Protein 7QSG (pdb70)

Secondary structure (DSSP, 8-state):
----EEEEEES---TT-IIIIIHHHHHHHHHHHHT-EEEEEE-SSPP-S--TTEEEEE-----TT-SS--------TT--------HHHHHHHHHHHHHHTTTTS-SEEEEES---HHHHHHHHTT--EEEEESS-TT--GGG---GGGHHHHHHHHTT-SEEEES-HHHHHHHHHHT---STTEEE----B-TTTSS--S---TTEEEEE---THHHHHHHHHHHTTTS--EEEEE-----S-THHHHTTTTTTEEEE-S--HHHHHHHHHHSSEEEESS--SSS-HHHHHHHHTT--EEEES-TTHHHHS-SBTTTEEEE-SS-HHHHHHHHHHHHT-HHHHHHHHHHHHHHHHHH-BHHHHHHHHHHHHHHHHHT-/-EE-----SS--SS----HHHHHHHHHHHHSSEE------------HHHHHHHH-------------BSS-S-------SSSS-EEESSHHHHHHHHHHH---STTEEE----B-TTTS---S---TTEEEE-S----STHHHHHHHHHHHHTTS--EEEEE--PPTTSTTTHHHHHHT-TTTEEEE-S--HHHHHHHHHH-SEEEE--S--S--HHHHHHHHHT--EEEBSSTTHHHHS-STTSSB--B-TT-HHHHHHHHHHHHH-HHHHHHHHTTTHHHHHHTSBHHHHHHHHHHHHHHT-

Foldseek 3Di:
DAAAFEEEEAAEADAPDPFRNVCVQLLQVLSVVVPHQYEYEYEPVDHDDHDPSYHYDYQYADPCVDPVHVDPPDPDPLHPPDPVPCSLQSSLQSVLVVCLVCLPPHAAYEYRQSQYPSQVVSVVSVHLYEYEHAAQPVPVVVVCVDPPCSVSNLVRLQPRQAYEYAFVLRVVVCCVPSVHDNNSYDHFHAFDALVLQEADPAADAQEEEEEDVQLVVLVLVLQLVCVVPDVHAYEYEDDCVHPPCVCVVSVVVPRYHYHYPDDSNRVSVVLNHHLEYEAQLRCPSHDPVLLSNLSNLHAYEYEPHGCPCVLQDHAQQQYHYDHRVDSVRSNVRSVVCSVDPVSSNRNSVSSNVCSVVRRHSSVSSVVVVVSSVVSSVVD/DEEEEQEELAADPVDPLVVCVALLVPLLVVPPYHYHYDHDDHDCVVSVVVSVVPDDDAYSCVALYEENAAPPDDDPCDCLVPQAYEYAFPLRVVRCCVPVVHDPVRYHHFHAFDALVLQAADDAADAQEEEEQDADVLFVVLLVLVLVLVVVVPDVHAYEYAYDDDPPDPPVVSCVVSVCPVRYHYHYPDDSSRVSVVLNRGLAYEGLGNEDSHDPSLLSNLSNLHAYEYEPYYCVCVLDDDAQQQYHYDHHPPSVRSNVVSVVPSVDSVSSNRSSPSSNVSNVPRRHSNVSSVSVVVSVVVSD

B-factor: mean 102.6, std 27.68, range [43.23, 225.13]

InterPro domains:
  IPR001296 Glycosyl transferase, family 1 [PF00534] (226-383)
  IPR028098 Glycosyltransferase subfamily 4-like, N-terminal domain [PF13439] (15-216)

Radius of gyration: 28.57 Å; Cα contacts (8 Å, |Δi|>4): 1419; chains: 2; bounding box: 67×77×70 Å

Structure (mmCIF, N/CA/C/O backbone):
data_7QSG
#
_entry.id   7QSG
#
_cell.length_a   136.261
_cell.length_b   77.400
_cell.length_c   101.210
_cell.angle_alpha   90.000
_cell.angle_beta   106.490
_cell.angle_gamma   90.000
#
_symmetry.space_group_name_H-M   'C 1 2 1'
#
loop_
_atom_site.group_PDB
_atom_site.id
_atom_site.type_symbol
_atom_site.label_atom_id
_atom_site.label_alt_id
_atom_site.label_comp_id
_atom_site.label_asym_id
_atom_site.label_entity_id
_atom_site.label_seq_id
_atom_site.pdbx_PDB_ins_code
_atom_site.Cartn_x
_atom_site.Cartn_y
_atom_site.Cartn_z
_atom_site.occupancy
_atom_site.B_iso_or_equiv
_atom_site.auth_seq_id
_atom_site.auth_comp_id
_atom_site.auth_asym_id
_atom_site.auth_atom_id
_atom_site.pdbx_PDB_model_num
ATOM 1 N N . GLN A 1 24 ? -27.93369 4.00261 60.11262 1.000 86.60256 -2 GLN A N 1
ATOM 2 C CA . GLN A 1 24 ? -27.03323 3.06645 60.77819 1.000 89.42290 -2 GLN A CA 1
ATOM 3 C C . GLN A 1 24 ? -27.69174 1.69673 60.93666 1.000 91.22484 -2 GLN A C 1
ATOM 4 O O . GLN A 1 24 ? -28.91244 1.59767 61.06742 1.000 99.78486 -2 GLN A O 1
ATOM 10 N N . GLY A 1 25 ? -26.88125 0.64414 60.91740 1.000 86.77410 -1 GLY A N 1
ATOM 11 C CA . GLY A 1 25 ? -27.38678 -0.69997 61.10819 1.000 89.71283 -1 GLY A CA 1
ATOM 12 C C . GLY A 1 25 ? -27.77308 -1.38233 59.81225 1.000 87.15117 -1 GLY A C 1
ATOM 13 O O . GLY A 1 25 ? -27.46776 -0.93332 58.70332 1.000 76.71888 -1 GLY A O 1
ATOM 14 N N . ALA A 1 26 ? -28.47004 -2.50553 59.96970 1.000 92.52888 0 ALA A N 1
ATOM 15 C CA . ALA A 1 26 ? -28.92321 -3.30133 58.83285 1.000 83.81030 0 ALA A CA 1
ATOM 16 C C . ALA A 1 26 ? -30.14008 -2.63375 58.20398 1.000 75.22138 0 ALA A C 1
ATOM 17 O O . ALA A 1 26 ? -31.21149 -2.57422 58.81583 1.000 92.30378 0 ALA A O 1
ATOM 19 N N . MET A 1 27 ? -29.97939 -2.13474 56.98258 1.000 84.16642 1 MET A N 1
ATOM 20 C CA . MET A 1 27 ? -31.09262 -1.52504 56.27057 1.000 83.73432 1 MET A CA 1
ATOM 21 C C . MET A 1 27 ? -32.02899 -2.60524 55.73975 1.000 81.60079 1 MET A C 1
ATOM 22 O O . MET A 1 27 ? -31.58436 -3.65515 55.26805 1.000 74.94461 1 MET A O 1
ATOM 27 N N . ARG A 1 28 ? -33.33394 -2.35492 55.83729 1.000 83.50978 2 ARG A N 1
ATOM 28 C CA . ARG A 1 28 ? -34.33959 -3.26100 55.29162 1.000 90.88464 2 ARG A CA 1
ATOM 29 C C . ARG A 1 28 ? -34.71065 -2.80149 53.88699 1.000 85.68174 2 ARG A C 1
ATOM 30 O O . ARG A 1 28 ? -35.24879 -1.70283 53.70959 1.000 82.19565 2 ARG A O 1
ATOM 38 N N . ILE A 1 29 ? -34.43074 -3.64407 52.89543 1.000 88.62687 3 ILE A N 1
ATOM 39 C CA . ILE A 1 29 ? -34.58058 -3.29627 51.48765 1.000 79.79772 3 ILE A CA 1
ATOM 40 C C . ILE A 1 29 ? -35.53211 -4.28812 50.83474 1.000 69.98900 3 ILE A C 1
ATOM 41 O O . ILE A 1 29 ? -35.39307 -5.50323 51.01727 1.000 70.24907 3 ILE A O 1
ATOM 46 N N . ALA A 1 30 ? -36.49011 -3.77000 50.07111 1.000 81.23854 4 ALA A N 1
ATOM 47 C CA . ALA A 1 30 ? -37.41502 -4.58351 49.28922 1.000 80.90308 4 ALA A CA 1
ATOM 48 C C . ALA A 1 30 ? -36.99998 -4.49062 47.82645 1.000 75.72309 4 ALA A C 1
ATOM 49 O O . ALA A 1 30 ? -37.15334 -3.43750 47.19772 1.000 73.12962 4 ALA A O 1
ATOM 51 N N . LEU A 1 31 ? -36.46821 -5.58551 47.29110 1.000 67.62186 5 LEU A N 1
ATOM 52 C CA . LEU A 1 31 ? -36.00757 -5.64100 45.90985 1.000 85.49000 5 LEU A CA 1
ATOM 53 C C . LEU A 1 31 ? -37.10943 -6.24515 45.04684 1.000 89.27058 5 LEU A C 1
ATOM 54 O O . LEU A 1 31 ? -37.46991 -7.41435 45.21998 1.000 82.33736 5 LEU A O 1
ATOM 59 N N . LEU A 1 32 ? -37.64019 -5.44926 44.12392 1.000 88.85452 6 LEU A N 1
ATOM 60 C CA . LEU A 1 32 ? -38.77546 -5.83871 43.29822 1.000 91.93607 6 LEU A CA 1
ATOM 61 C C . LEU A 1 32 ? -38.30570 -6.12968 41.87988 1.000 95.73469 6 LEU A C 1
ATOM 62 O O . LEU A 1 32 ? -37.58105 -5.32546 41.28461 1.000 100.57793 6 LEU A O 1
ATOM 67 N N . SER A 1 33 ? -38.72604 -7.27344 41.34175 1.000 81.06022 7 SER A N 1
ATOM 68 C CA . SER A 1 33 ? -38.35311 -7.67066 39.98571 1.000 93.35185 7 SER A CA 1
ATOM 69 C C . SER A 1 33 ? -39.50544 -8.47030 39.39373 1.000 94.45455 7 SER A C 1
ATOM 70 O O . SER A 1 33 ? -39.75898 -9.59865 39.82509 1.000 97.81314 7 SER A O 1
ATOM 73 N N . TYR A 1 34 ? -40.19676 -7.89044 38.40661 1.000 88.72072 8 TYR A N 1
ATOM 74 C CA . TYR A 1 34 ? -41.34692 -8.56794 37.81349 1.000 90.06020 8 TYR A CA 1
ATOM 75 C C . TYR A 1 34 ? -40.93724 -9.85002 37.10043 1.000 94.79790 8 TYR A C 1
ATOM 76 O O . TYR A 1 34 ? -41.71832 -10.80703 37.04603 1.000 105.96422 8 TYR A O 1
ATOM 85 N N . ARG A 1 35 ? -39.72692 -9.88872 36.54847 1.000 84.22756 9 ARG A N 1
ATOM 86 C CA . ARG A 1 35 ? -39.16790 -11.10130 35.97102 1.000 94.23246 9 ARG A CA 1
ATOM 87 C C . ARG A 1 35 ? -37.73077 -11.23958 36.44414 1.000 85.16034 9 ARG A C 1
ATOM 88 O O . ARG A 1 35 ? -37.03229 -10.23850 36.62300 1.000 82.35696 9 ARG A O 1
ATOM 96 N N . SER A 1 36 ? -37.29910 -12.47748 36.65999 1.000 86.18675 10 SER A N 1
ATOM 97 C CA . SER A 1 36 ? -35.96957 -12.74332 37.19483 1.000 92.72986 10 SER A CA 1
ATOM 98 C C . SER A 1 36 ? -35.42078 -14.03920 36.59957 1.000 93.13085 10 SER A C 1
ATOM 99 O O . SER A 1 36 ? -35.18330 -15.02691 37.29123 1.000 107.10460 10 SER A O 1
ATOM 102 N N . LYS A 1 37 ? -35.20959 -14.04773 35.28589 1.000 96.97172 11 LYS A N 1
ATOM 103 C CA . LYS A 1 37 ? -34.58707 -15.19591 34.64251 1.000 102.99281 11 LYS A CA 1
ATOM 104 C C . LYS A 1 37 ? -33.15524 -15.35720 35.13731 1.000 105.15425 11 LYS A C 1
ATOM 105 O O . LYS A 1 37 ? -32.41996 -14.37835 35.28876 1.000 104.16640 11 LYS A O 1
ATOM 107 N N . THR A 1 38 ? -32.76159 -16.60892 35.38421 1.000 121.04701 12 THR A N 1
ATOM 108 C CA . THR A 1 38 ? -31.48055 -16.87851 36.03102 1.000 125.80463 12 THR A CA 1
ATOM 109 C C . THR A 1 38 ? -30.30136 -16.35502 35.21731 1.000 137.33745 12 THR A C 1
ATOM 110 O O . THR A 1 38 ? -29.27994 -15.96061 35.79231 1.000 135.51544 12 THR A O 1
ATOM 114 N N . HIS A 1 39 ? -30.42303 -16.32055 33.88931 1.000 122.20887 13 HIS A N 1
ATOM 115 C CA . HIS A 1 39 ? -29.28783 -16.02177 33.02820 1.000 110.98025 13 HIS A CA 1
ATOM 116 C C . HIS A 1 39 ? -29.36258 -14.66517 32.33759 1.000 104.19396 13 HIS A C 1
ATOM 117 O O . HIS A 1 39 ? -28.39232 -14.27651 31.67884 1.000 87.23775 13 HIS A O 1
ATOM 124 N N . CYS A 1 40 ? -30.46631 -13.93430 32.46810 1.000 100.85323 14 CYS A N 1
ATOM 125 C CA . CYS A 1 40 ? -30.54894 -12.60672 31.87460 1.000 100.19442 14 CYS A CA 1
ATOM 126 C C . CYS A 1 40 ? -29.67492 -11.63077 32.65603 1.000 96.48311 14 CYS A C 1
ATOM 127 O O . CYS A 1 40 ? -29.56208 -11.72318 33.88004 1.000 103.85903 14 CYS A O 1
ATOM 130 N N . GLY A 1 41 ? -29.04075 -10.70138 31.93813 1.000 100.98523 15 GLY A N 1
ATOM 131 C CA . GLY A 1 41 ? -28.10909 -9.76407 32.54322 1.000 78.41536 15 GLY A CA 1
ATOM 132 C C . GLY A 1 41 ? -28.79207 -8.91770 33.58851 1.000 69.15955 15 GLY A C 1
ATOM 133 O O . GLY A 1 41 ? -28.42073 -8.94490 34.76425 1.000 88.12346 15 GLY A O 1
ATOM 134 N N . GLY A 1 42 ? -29.79483 -8.15849 33.16241 1.000 83.22895 16 GLY A N 1
ATOM 135 C CA . GLY A 1 42 ? -30.76912 -7.61276 34.07501 1.000 58.00610 16 GLY A CA 1
ATOM 136 C C . GLY A 1 42 ? -31.64073 -8.73434 34.60523 1.000 85.77537 16 GLY A C 1
ATOM 137 O O . GLY A 1 42 ? -31.42157 -9.91642 34.33561 1.000 87.41798 16 GLY A O 1
ATOM 138 N N . GLN A 1 43 ? -32.66496 -8.34338 35.36404 1.000 74.98924 17 GLN A N 1
ATOM 139 C CA . GLN A 1 43 ? -33.59209 -9.27577 36.01886 1.000 87.30089 17 GLN A CA 1
ATOM 140 C C . GLN A 1 43 ? -32.78579 -10.17198 36.95459 1.000 76.89097 17 GLN A C 1
ATOM 141 O O . GLN A 1 43 ? -32.31036 -9.67691 37.98996 1.000 74.23133 17 GLN A O 1
ATOM 147 N N . GLY A 1 44 ? -32.58451 -11.45493 36.63715 1.000 77.94589 18 GLY A N 1
ATOM 148 C CA . GLY A 1 44 ? -32.10355 -12.40892 37.63252 1.000 77.18374 18 GLY A CA 1
ATOM 149 C C . GLY A 1 44 ? -30.67329 -12.16596 38.07414 1.000 85.85689 18 GLY A C 1
ATOM 150 O O . GLY A 1 44 ? -30.38526 -12.09838 39.27166 1.000 94.18785 18 GLY A O 1
ATOM 151 N N . VAL A 1 45 ? -29.75501 -12.04250 37.11421 1.000 77.02384 19 VAL A N 1
ATOM 152 C CA . VAL A 1 45 ? -28.34804 -11.84359 37.45666 1.000 81.20375 19 VAL A CA 1
ATOM 153 C C . VAL A 1 45 ? -28.17465 -10.58457 38.29747 1.000 88.06597 19 VAL A C 1
ATOM 154 O O . VAL A 1 45 ? -27.44308 -10.57874 39.29678 1.000 81.19716 19 VAL A O 1
ATOM 158 N N . TYR A 1 46 ? -28.86337 -9.50604 37.92238 1.000 83.18683 20 TYR A N 1
ATOM 159 C CA . TYR A 1 46 ? -28.83157 -8.29484 38.73422 1.000 71.78887 20 TYR A CA 1
ATOM 160 C C . TYR A 1 46 ? -29.38541 -8.55633 40.12981 1.000 73.44446 20 TYR A C 1
ATOM 161 O O . TYR A 1 46 ? -28.83002 -8.07835 41.12468 1.000 76.20250 20 TYR A O 1
ATOM 170 N N . VAL A 1 47 ? -30.46778 -9.33222 40.22492 1.000 67.37247 21 VAL A N 1
ATOM 171 C CA . VAL A 1 47 ? -31.08181 -9.59574 41.52319 1.000 78.31355 21 VAL A CA 1
ATOM 172 C C . VAL A 1 47 ? -30.19671 -10.51199 42.36146 1.000 79.97395 21 VAL A C 1
ATOM 173 O O . VAL A 1 47 ? -30.03505 -10.30500 43.57005 1.000 75.56508 21 VAL A O 1
ATOM 177 N N . ARG A 1 48 ? -29.59851 -11.52734 41.73508 1.000 80.99016 22 ARG A N 1
ATOM 178 C CA . ARG A 1 48 ? -28.78325 -12.48614 42.47646 1.000 82.08319 22 ARG A CA 1
ATOM 179 C C . ARG A 1 48 ? -27.53311 -11.82971 43.05237 1.000 83.47474 22 ARG A C 1
ATOM 180 O O . ARG A 1 48 ? -27.20933 -12.01697 44.23093 1.000 96.07707 22 ARG A O 1
ATOM 188 N N . HIS A 1 49 ? -26.82064 -11.04927 42.23852 1.000 74.28920 23 HIS A N 1
ATOM 189 C CA . HIS A 1 49 ? -25.55038 -10.48451 42.67960 1.000 71.43882 23 HIS A CA 1
ATOM 190 C C . HIS A 1 49 ? -25.74489 -9.29459 43.61282 1.000 72.67744 23 HIS A C 1
ATOM 191 O O . HIS A 1 49 ? -24.97183 -9.11687 44.56005 1.000 77.33880 23 HIS A O 1
ATOM 198 N N . LEU A 1 50 ? -26.76060 -8.46604 43.36374 1.000 77.65710 24 LEU A N 1
ATOM 199 C CA . LEU A 1 50 ? -26.99060 -7.31681 44.23311 1.000 70.11445 24 LEU A CA 1
ATOM 200 C C . LEU A 1 50 ? -27.46150 -7.75629 45.61252 1.000 69.57757 24 LEU A C 1
ATOM 201 O O . LEU A 1 50 ? -27.04555 -7.18429 46.62602 1.000 77.03209 24 LEU A O 1
ATOM 206 N N . SER A 1 51 ? -28.32379 -8.77432 45.67203 1.000 71.88911 25 SER A N 1
ATOM 207 C CA . SER A 1 51 ? -28.82527 -9.24305 46.95995 1.000 69.45109 25 SER A CA 1
ATOM 208 C C . SER A 1 51 ? -27.70781 -9.83648 47.80653 1.000 59.02000 25 SER A C 1
ATOM 209 O O . SER A 1 51 ? -27.62932 -9.57648 49.01285 1.000 71.01976 25 SER A O 1
ATOM 212 N N . ARG A 1 52 ? -26.83471 -10.63878 47.19221 1.000 64.49760 26 ARG A N 1
ATOM 213 C CA . ARG A 1 52 ? -25.73260 -11.23974 47.93652 1.000 69.20323 26 ARG A CA 1
ATOM 214 C C . ARG A 1 52 ? -24.80459 -10.17498 48.50528 1.000 67.17610 26 ARG A C 1
ATOM 215 O O . ARG A 1 52 ? -24.38304 -10.26293 49.66425 1.000 75.75028 26 ARG A O 1
ATOM 223 N N . GLU A 1 53 ? -24.47924 -9.15673 47.70623 1.000 63.82433 27 GLU A N 1
ATOM 224 C CA . GLU A 1 53 ? -23.53246 -8.14468 48.15745 1.000 66.17587 27 GLU A CA 1
ATOM 225 C C . GLU A 1 53 ? -24.15745 -7.19988 49.17440 1.000 70.35478 27 GLU A C 1
ATOM 226 O O . GLU A 1 53 ? -23.45978 -6.71366 50.07127 1.000 67.86395 27 GLU A O 1
ATOM 232 N N . LEU A 1 54 ? -25.45769 -6.92039 49.05232 1.000 67.71272 28 LEU A N 1
ATOM 233 C CA . LEU A 1 54 ? -26.13026 -6.12404 50.07359 1.000 59.42455 28 LEU A CA 1
ATOM 234 C C . LEU A 1 54 ? -26.16531 -6.86454 51.40509 1.000 77.82367 28 LEU A C 1
ATOM 235 O O . LEU A 1 54 ? -25.92186 -6.26921 52.46135 1.000 77.64817 28 LEU A O 1
ATOM 240 N N . ALA A 1 55 ? -26.46292 -8.16591 51.37374 1.000 73.27316 29 ALA A N 1
ATOM 241 C CA . ALA A 1 55 ? -26.43483 -8.95991 52.59611 1.000 66.07927 29 ALA A CA 1
ATOM 242 C C . ALA A 1 55 ? -25.02134 -9.08810 53.14623 1.000 72.13262 29 ALA A C 1
ATOM 243 O O . ALA A 1 55 ? -24.83517 -9.13426 54.36786 1.000 89.26003 29 ALA A O 1
ATOM 245 N N . GLU A 1 56 ? -24.01756 -9.14838 52.26650 1.000 70.78122 30 GLU A N 1
ATOM 246 C CA . GLU A 1 56 ? -22.63482 -9.20200 52.72710 1.000 72.30086 30 GLU A CA 1
ATOM 247 C C . GLU A 1 56 ? -22.21773 -7.89004 53.37891 1.000 66.11321 30 GLU A C 1
ATOM 248 O O . GLU A 1 56 ? -21.36110 -7.88646 54.26926 1.000 76.46217 30 GLU A O 1
ATOM 254 N N . LEU A 1 57 ? -22.80854 -6.77124 52.95245 1.000 65.89203 31 LEU A N 1
ATOM 255 C CA . LEU A 1 57 ? -22.59079 -5.50535 53.64091 1.000 65.04335 31 LEU A CA 1
ATOM 256 C C . LEU A 1 57 ? -23.26086 -5.47663 55.00766 1.000 69.57914 31 LEU A C 1
ATOM 257 O O . LEU A 1 57 ? -22.92122 -4.62174 55.83321 1.000 75.64544 31 LEU A O 1
ATOM 262 N N . GLY A 1 58 ? -24.20390 -6.38290 55.26068 1.000 65.95481 32 GLY A N 1
ATOM 263 C CA . GLY A 1 58 ? -24.88967 -6.47269 56.53380 1.000 61.45731 32 GLY A CA 1
ATOM 264 C C . GLY A 1 58 ? -26.36514 -6.14383 56.48500 1.000 65.43967 32 GLY A C 1
ATOM 265 O O . GLY A 1 58 ? -27.05942 -6.35051 57.48791 1.000 77.99293 32 GLY A O 1
ATOM 266 N N . HIS A 1 59 ? -26.87083 -5.64712 55.36093 1.000 82.33639 33 HIS A N 1
ATOM 267 C CA . HIS A 1 59 ? -28.27021 -5.26580 55.27145 1.000 81.37160 33 HIS A CA 1
ATOM 268 C C . HIS A 1 59 ? -29.14969 -6.48998 55.02596 1.000 77.44172 33 HIS A C 1
ATOM 269 O O . HIS A 1 59 ? -28.70481 -7.51579 54.50432 1.000 72.65005 33 HIS A O 1
ATOM 276 N N . ASP A 1 60 ? -30.41531 -6.37164 55.42133 1.000 71.08126 34 ASP A N 1
ATOM 277 C CA . ASP A 1 60 ? -31.39877 -7.43386 55.24900 1.000 87.69916 34 ASP A CA 1
ATOM 278 C C . ASP A 1 60 ? -32.22055 -7.15143 53.99674 1.000 87.64879 34 ASP A C 1
ATOM 279 O O . ASP A 1 60 ? -32.91063 -6.12897 53.92031 1.000 88.94619 34 ASP A O 1
ATOM 284 N N . VAL A 1 61 ? -32.15067 -8.05746 53.02408 1.000 78.89913 35 VAL A N 1
ATOM 285 C CA . VAL A 1 61 ? -32.79302 -7.88321 51.72553 1.000 84.71168 35 VAL A CA 1
ATOM 286 C C . VAL A 1 61 ? -33.90784 -8.90965 51.58651 1.000 85.05843 35 VAL A C 1
ATOM 287 O O . VAL A 1 61 ? -33.69887 -10.10203 51.84197 1.000 94.10182 35 VAL A O 1
ATOM 291 N N . GLU A 1 62 ? -35.08712 -8.44816 51.17641 1.000 73.26218 36 GLU A N 1
ATOM 292 C CA . GLU A 1 62 ? -36.22027 -9.31611 50.87780 1.000 90.78259 36 GLU A CA 1
ATOM 293 C C . GLU A 1 62 ? -36.66704 -9.04096 49.44889 1.000 86.35430 36 GLU A C 1
ATOM 294 O O . GLU A 1 62 ? -37.09743 -7.92619 49.13363 1.000 80.05760 36 GLU A O 1
ATOM 300 N N . VAL A 1 63 ? -36.55855 -10.05028 48.58798 1.000 84.50369 37 VAL A N 1
ATOM 301 C CA . VAL A 1 63 ? -36.83321 -9.90513 47.16222 1.000 89.12196 37 VAL A CA 1
ATOM 302 C C . VAL A 1 63 ? -38.26618 -10.33466 46.88265 1.000 83.75841 37 VAL A C 1
ATOM 303 O O . VAL A 1 63 ? -38.70929 -11.39452 47.34286 1.000 89.40362 37 VAL A O 1
ATOM 307 N N . PHE A 1 64 ? -38.99000 -9.50867 46.13181 1.000 79.76935 38 PHE A N 1
ATOM 308 C CA . PHE A 1 64 ? -40.34130 -9.80949 45.67194 1.000 86.50403 38 PHE A CA 1
ATOM 309 C C . PHE A 1 64 ? -40.27522 -10.00283 44.16162 1.000 87.67945 38 PHE A C 1
ATOM 310 O O . PHE A 1 64 ? -39.98794 -9.05460 43.42401 1.000 94.27270 38 PHE A O 1
ATOM 318 N N . SER A 1 65 ? -40.53214 -11.22567 43.70214 1.000 90.72504 39 SER A N 1
ATOM 319 C CA . SER A 1 65 ? -40.33760 -11.57671 42.30373 1.000 88.63421 39 SER A CA 1
ATOM 320 C C . SER A 1 65 ? -41.53440 -12.35132 41.76888 1.000 98.72090 39 SER A C 1
ATOM 321 O O . SER A 1 65 ? -42.29547 -12.96582 42.52095 1.000 101.17205 39 SER A O 1
ATOM 324 N N . GLY A 1 66 ? -41.68672 -12.30933 40.44575 1.000 96.83898 40 GLY A N 1
ATOM 325 C CA . GLY A 1 66 ? -42.67224 -13.11223 39.75175 1.000 100.02036 40 GLY A CA 1
ATOM 326 C C . GLY A 1 66 ? -42.02055 -14.09476 38.80173 1.000 101.51687 40 GLY A C 1
ATOM 327 O O . GLY A 1 66 ? -40.79372 -14.22999 38.78647 1.000 102.34754 40 GLY A O 1
ATOM 328 N N . GLN A 1 67 ? -42.82989 -14.78952 38.00779 1.000 104.95362 41 GLN A N 1
ATOM 329 C CA . GLN A 1 67 ? -42.28865 -15.74932 37.05664 1.000 103.53519 41 GLN A CA 1
ATOM 330 C C . GLN A 1 67 ? -41.57852 -15.01200 35.92286 1.000 109.16342 41 GLN A C 1
ATOM 331 O O . GLN A 1 67 ? -42.11482 -14.03640 35.38733 1.000 103.99824 41 GLN A O 1
ATOM 337 N N . PRO A 1 68 ? -40.37012 -15.45244 35.52776 1.000 103.70996 42 PRO A N 1
ATOM 338 C CA . PRO A 1 68 ? -39.61517 -16.58139 36.08305 1.000 105.13759 42 PRO A CA 1
ATOM 339 C C . PRO A 1 68 ? -38.97987 -16.25506 37.43168 1.000 108.64090 42 PRO A C 1
ATOM 340 O O . PRO A 1 68 ? -38.38538 -15.18863 37.59125 1.000 98.75452 42 PRO A O 1
ATOM 344 N N . TYR A 1 69 ? -39.10828 -17.16976 38.38662 1.000 114.23839 43 TYR A N 1
ATOM 345 C CA . TYR A 1 69 ? -38.58714 -16.95906 39.72605 1.000 106.34709 43 TYR A CA 1
ATOM 346 C C . TYR A 1 69 ? -37.06553 -17.10272 39.74941 1.000 114.17492 43 TYR A C 1
ATOM 347 O O . TYR A 1 69 ? -36.49407 -17.86853 38.96781 1.000 122.57706 43 TYR A O 1
ATOM 356 N N . PRO A 1 70 ? -36.38988 -16.36859 40.63456 1.000 110.46442 44 PRO A N 1
ATOM 357 C CA . PRO A 1 70 ? -34.92504 -16.44834 40.70833 1.000 105.03093 44 PRO A CA 1
ATOM 358 C C . PRO A 1 70 ? -34.46077 -17.83472 41.12851 1.000 109.10296 44 PRO A C 1
ATOM 359 O O . PRO A 1 70 ? -35.23975 -18.68937 41.55594 1.000 127.47967 44 PRO A O 1
ATOM 363 N N . GLU A 1 71 ? -33.15183 -18.05172 41.00781 1.000 101.42175 45 GLU A N 1
ATOM 364 C CA . GLU A 1 71 ? -32.57866 -19.35620 41.31418 1.000 122.76035 45 GLU A CA 1
ATOM 365 C C . GLU A 1 71 ? -31.61458 -19.28625 42.49273 1.000 126.21360 45 GLU A C 1
ATOM 366 O O . GLU A 1 71 ? -31.98663 -19.60844 43.62606 1.000 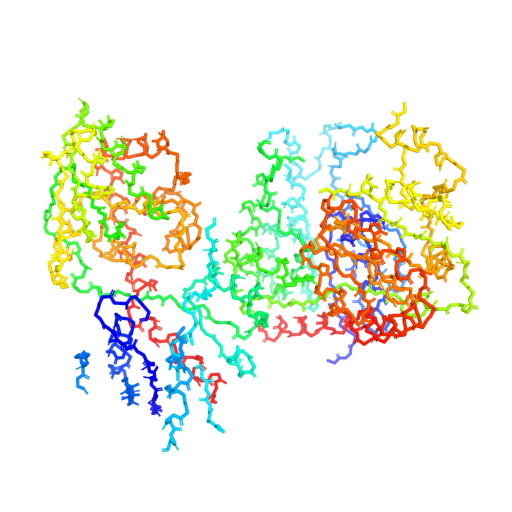130.49594 45 GLU A O 1
ATOM 368 N N . GLY A 1 72 ? -30.37775 -18.86648 42.23799 1.000 98.78496 46 GLY A N 1
ATOM 369 C CA . GLY A 1 72 ? -29.34581 -18.90816 43.25549 1.000 107.32454 46 GLY A CA 1
ATOM 370 C C . GLY A 1 72 ? -29.26828 -17.68357 44.14386 1.000 113.22342 46 GLY A C 1
ATOM 371 O O . GLY A 1 72 ? -28.26937 -16.95812 44.12097 1.000 122.83569 46 GLY A O 1
ATOM 372 N N . LEU A 1 73 ? -30.30846 -17.44200 44.93564 1.000 90.68958 47 LEU A N 1
ATOM 373 C CA . LEU A 1 73 ? -30.27631 -16.34796 45.89286 1.000 97.92763 47 LEU A CA 1
ATOM 374 C C . LEU A 1 73 ? -29.56429 -16.77921 47.16973 1.000 111.24100 47 LEU A C 1
ATOM 375 O O . LEU A 1 73 ? -29.62906 -17.94096 47.58340 1.000 113.99768 47 LEU A O 1
ATOM 380 N N . ASP A 1 74 ? -28.87561 -15.82629 47.78799 1.000 100.09211 48 ASP A N 1
ATOM 381 C CA . ASP A 1 74 ? -28.13968 -16.11109 49.00972 1.000 107.56294 48 ASP A CA 1
ATOM 382 C C . ASP A 1 74 ? -29.10998 -16.51653 50.11790 1.000 102.50326 48 ASP A C 1
ATOM 383 O O . ASP A 1 74 ? -30.17103 -15.89819 50.26746 1.000 102.68687 48 ASP A O 1
ATOM 388 N N . PRO A 1 75 ? -28.80229 -17.57019 50.88147 1.000 87.88339 49 PRO A N 1
ATOM 389 C CA . PRO A 1 75 ? -29.63175 -17.90540 52.05214 1.000 98.56601 49 PRO A CA 1
ATOM 390 C C . PRO A 1 75 ? -29.94853 -16.72066 52.95007 1.000 100.35583 49 PRO A C 1
ATOM 391 O O . PRO A 1 75 ? -31.00831 -16.70407 53.58941 1.000 102.97349 49 PRO A O 1
ATOM 395 N N . ARG A 1 76 ? -29.06413 -15.72785 53.01845 1.000 98.58521 50 ARG A N 1
ATOM 396 C CA . ARG A 1 76 ? -29.29935 -14.51636 53.79245 1.000 89.61893 50 ARG A CA 1
ATOM 397 C C . ARG A 1 76 ? -30.27340 -13.55870 53.11363 1.000 89.89719 50 ARG A C 1
ATOM 398 O O . ARG A 1 76 ? -30.46666 -12.44218 53.60668 1.000 97.65570 50 ARG A O 1
ATOM 406 N N . VAL A 1 77 ? -30.88338 -13.96579 52.00336 1.000 89.61443 51 VAL A N 1
ATOM 407 C CA . VAL A 1 77 ? -31.82298 -13.13984 51.25347 1.000 92.20236 51 VAL A CA 1
ATOM 408 C C . VAL A 1 77 ? -33.13611 -13.90279 51.14933 1.000 97.03642 51 VAL A C 1
ATOM 409 O O . VAL A 1 77 ? -33.16309 -15.03675 50.65408 1.000 94.79229 51 VAL A O 1
ATOM 413 N N . ARG A 1 78 ? -34.21972 -13.28454 51.61209 1.000 98.35511 52 ARG A N 1
ATOM 414 C CA . ARG A 1 78 ? -35.53571 -13.90725 51.58434 1.000 98.28558 52 ARG A CA 1
ATOM 415 C C . ARG A 1 78 ? -36.26188 -13.55637 50.29240 1.000 105.15003 52 ARG A C 1
ATOM 416 O O . ARG A 1 78 ? -36.16380 -12.43131 49.79388 1.000 111.61177 52 ARG A O 1
ATOM 418 N N . LEU A 1 79 ? -36.99426 -14.52891 49.75602 1.000 109.65759 53 LEU A N 1
ATOM 419 C CA . LEU A 1 79 ? -37.73200 -14.37312 48.51000 1.000 96.08344 53 LEU A CA 1
ATOM 420 C C . LEU A 1 79 ? -39.22114 -14.50202 48.79622 1.000 94.88609 53 LEU A C 1
ATOM 421 O O . LEU A 1 79 ? -39.64802 -15.44134 49.47629 1.000 84.61874 53 LEU A O 1
ATOM 426 N N . THR A 1 80 ? -40.00543 -13.55818 48.28013 1.000 88.93419 54 THR A N 1
ATOM 427 C CA . THR A 1 80 ? -41.45946 -13.57329 48.40915 1.000 96.41604 54 THR A CA 1
ATOM 428 C C . THR A 1 80 ? -42.05010 -13.61380 47.00568 1.000 107.27709 54 THR A C 1
ATOM 429 O O . THR A 1 80 ? -41.88458 -12.66600 46.22991 1.000 98.13809 54 THR A O 1
ATOM 433 N N . LYS A 1 81 ? -42.73161 -14.70909 46.67959 1.000 108.59591 55 LYS A N 1
ATOM 434 C CA . LYS A 1 81 ? -43.26030 -14.90942 45.33608 1.000 105.21041 55 LYS A CA 1
ATOM 435 C C . LYS A 1 81 ? -44.53205 -14.09149 45.14562 1.000 104.30091 55 LYS A C 1
ATOM 436 O O . LYS A 1 81 ? -45.48115 -14.21379 45.92773 1.000 102.26843 55 LYS A O 1
ATOM 442 N N . VAL A 1 82 ? -44.54595 -13.25730 44.11068 1.000 106.48388 56 VAL A N 1
ATOM 443 C CA . VAL A 1 82 ? -45.74365 -12.52636 43.70544 1.000 122.18667 56 VAL A CA 1
ATOM 444 C C . VAL A 1 82 ? -46.33813 -13.24900 42.50249 1.000 121.26335 56 VAL A C 1
ATOM 445 O O . VAL A 1 82 ? -45.93611 -12.98288 41.35998 1.000 107.75335 56 VAL A O 1
ATOM 447 N N . PRO A 1 83 ? -47.28629 -14.16308 42.70660 1.000 130.73837 57 PRO A N 1
ATOM 448 C CA . PRO A 1 83 ? -47.74538 -15.00737 41.59764 1.000 122.33735 57 PRO A CA 1
ATOM 449 C C . PRO A 1 83 ? -48.49531 -14.20792 40.54429 1.000 128.69410 57 PRO A C 1
ATOM 450 O O . PRO A 1 83 ? -49.24657 -13.27976 40.85297 1.000 129.90872 57 PRO A O 1
ATOM 454 N N . SER A 1 84 ? -48.27821 -14.58400 39.28710 1.000 132.61999 58 SER A N 1
ATOM 455 C CA . SER A 1 84 ? -48.98606 -13.99502 38.16270 1.000 129.60943 58 SER A CA 1
ATOM 456 C C . SER A 1 84 ? -49.18948 -15.06920 37.10602 1.000 133.73405 58 SER A C 1
ATOM 457 O O . SER A 1 84 ? -48.40263 -16.01437 37.00262 1.000 139.20460 58 SER A O 1
ATOM 459 N N . LEU A 1 85 ? -50.25934 -14.92306 36.33101 1.000 126.59544 59 LEU A N 1
ATOM 460 C CA . LEU A 1 85 ? -50.54444 -15.85133 35.24012 1.000 134.19910 59 LEU A CA 1
ATOM 461 C C . LEU A 1 85 ? -49.46916 -15.68827 34.17471 1.000 136.34377 59 LEU A C 1
ATOM 462 O O . LEU A 1 85 ? -49.49424 -14.74006 33.38731 1.000 144.08632 59 LEU A O 1
ATOM 464 N N . ASP A 1 86 ? -48.50711 -16.61205 34.15134 1.000 124.51943 60 ASP A N 1
ATOM 465 C CA . ASP A 1 86 ? -47.41026 -16.56036 33.18510 1.000 130.51493 60 ASP A CA 1
ATOM 466 C C . ASP A 1 86 ? -47.89253 -17.13899 31.85427 1.000 132.28396 60 ASP A C 1
ATOM 467 O O . ASP A 1 86 ? -47.50411 -18.22637 31.42189 1.000 133.44716 60 ASP A O 1
ATOM 472 N N . LEU A 1 87 ? -48.76785 -16.37308 31.19834 1.000 143.78007 61 LEU A N 1
ATOM 473 C CA . LEU A 1 87 ? -49.31307 -16.77568 29.90797 1.000 144.37287 61 LEU A CA 1
ATOM 474 C C . LEU A 1 87 ? -48.25032 -16.85641 28.82208 1.000 145.89890 61 LEU A C 1
ATOM 475 O O . LEU A 1 87 ? -48.51208 -17.44032 27.76552 1.000 155.89477 61 LEU A O 1
ATOM 477 N N . TYR A 1 88 ? -47.06656 -16.28807 29.05117 1.000 146.52815 62 TYR A N 1
ATOM 478 C CA . TYR A 1 88 ? -45.96322 -16.34693 28.10192 1.000 147.30980 62 TYR A CA 1
ATOM 479 C C . TYR A 1 88 ? -44.96096 -17.43944 28.45661 1.000 149.26285 62 TYR A C 1
ATOM 480 O O . TYR A 1 88 ? -43.77012 -17.31572 28.15028 1.000 154.27077 62 TYR A O 1
ATOM 489 N N . ARG A 1 89 ? -45.42407 -18.50741 29.10061 1.000 153.69463 63 ARG A N 1
ATOM 490 C CA . ARG A 1 89 ? -44.54022 -19.59235 29.49691 1.000 161.20506 63 ARG A CA 1
ATOM 491 C C . ARG A 1 89 ? -43.99027 -20.31609 28.27311 1.000 174.31654 63 ARG A C 1
ATOM 492 O O . ARG A 1 89 ? -44.62262 -20.36827 27.21483 1.000 182.58831 63 ARG A O 1
ATOM 494 N N . GLU A 1 90 ? -42.79187 -20.87551 28.43075 1.000 173.20788 64 GLU A N 1
ATOM 495 C CA . GLU A 1 90 ? -42.16246 -21.59732 27.32860 1.000 162.65261 64 GLU A CA 1
ATOM 496 C C . GLU A 1 90 ? -42.94976 -22.82253 26.87142 1.000 161.03502 64 GLU A C 1
ATOM 497 O O . GLU A 1 90 ? -43.08820 -23.00427 25.64879 1.000 164.77845 64 GLU A O 1
ATOM 499 N N . PRO A 1 91 ? -43.47464 -23.68821 27.74987 1.000 154.34259 65 PRO A N 1
ATOM 500 C CA . PRO A 1 91 ? -44.21450 -24.85246 27.23127 1.000 143.02374 65 PRO A CA 1
ATOM 501 C C . PRO A 1 91 ? -45.54648 -24.49305 26.59613 1.000 133.01945 65 PRO A C 1
ATOM 502 O O . PRO A 1 91 ? -45.91933 -25.09536 25.58203 1.000 145.09635 65 PRO A O 1
ATOM 506 N N . ASP A 1 92 ? -46.27726 -23.52653 27.15482 1.000 142.63402 66 ASP A N 1
ATOM 507 C CA . ASP A 1 92 ? -47.61732 -23.20572 26.68157 1.000 139.59006 66 ASP A CA 1
ATOM 508 C C . ASP A 1 92 ? -47.83166 -21.70113 26.58526 1.000 148.95851 66 ASP A C 1
ATOM 509 O O . ASP A 1 92 ? -47.42081 -20.95528 27.48687 1.000 153.04094 66 ASP A O 1
ATOM 514 N N . PRO A 1 93 ? -48.47739 -21.22578 25.50824 1.000 153.83757 67 PRO A N 1
ATOM 515 C CA . PRO A 1 93 ? -48.86848 -19.81937 25.36914 1.000 143.58046 67 PRO A CA 1
ATOM 516 C C . PRO A 1 93 ? -50.05922 -19.46459 26.25581 1.000 150.46730 67 PRO A C 1
ATOM 517 O O . PRO A 1 93 ? -51.13815 -19.18002 25.73522 1.000 161.44197 67 PRO A O 1
ATOM 521 N N . LYS A 1 103 ? -58.61887 -22.44173 33.33820 1.000 151.10017 77 LYS A N 1
ATOM 522 C CA . LYS A 1 103 ? -58.13795 -21.06565 33.37522 1.000 152.87086 77 LYS A CA 1
ATOM 523 C C . LYS A 1 103 ? -59.22067 -20.12310 33.88914 1.000 153.79718 77 LYS A C 1
ATOM 524 O O . LYS A 1 103 ? -58.99640 -18.92041 34.02689 1.000 162.86040 77 LYS A O 1
ATOM 526 N N . THR A 1 104 ? -60.39826 -20.68179 34.17747 1.000 150.50306 78 THR A N 1
ATOM 527 C CA . THR A 1 104 ? -61.51839 -19.86891 34.63553 1.000 152.34747 78 THR A CA 1
ATOM 528 C C . THR A 1 104 ? -61.33383 -19.36804 36.06185 1.000 161.32647 78 THR A C 1
ATOM 529 O O . THR A 1 104 ? -62.02404 -18.42649 36.46685 1.000 160.78371 78 THR A O 1
ATOM 531 N N . SER A 1 105 ? -60.42227 -19.96458 36.82680 1.000 164.44080 79 SER A N 1
ATOM 532 C CA . SER A 1 105 ? -60.24274 -19.60895 38.23311 1.000 146.99531 79 SER A CA 1
ATOM 533 C C . SER A 1 105 ? -59.03544 -18.68532 38.39294 1.000 152.86353 79 SER A C 1
ATOM 534 O O . SER A 1 105 ? -58.01512 -19.02892 38.99157 1.000 160.19125 79 SER A O 1
ATOM 537 N N . ILE A 1 106 ? -59.17293 -17.48671 37.83507 1.000 151.45530 80 ILE A N 1
ATOM 538 C CA . ILE A 1 106 ? -58.22818 -16.40388 38.08214 1.000 137.73671 80 ILE A CA 1
ATOM 539 C C . ILE A 1 106 ? -58.73364 -15.60248 39.27476 1.000 141.57860 80 ILE A C 1
ATOM 540 O O . ILE A 1 106 ? -59.90260 -15.19970 39.31620 1.000 149.16106 80 ILE A O 1
ATOM 545 N N . ASP A 1 107 ? -57.85748 -15.38062 40.25477 1.000 142.24578 81 ASP A N 1
ATOM 546 C CA . ASP A 1 107 ? -58.28933 -14.93536 41.57328 1.000 141.40338 81 ASP A CA 1
ATOM 547 C C . ASP A 1 107 ? -58.24645 -13.42623 41.77376 1.000 139.10554 81 ASP A C 1
ATOM 548 O O . ASP A 1 107 ? -58.95986 -12.91945 42.64630 1.000 145.53929 81 ASP A O 1
ATOM 550 N N . LEU A 1 108 ? -57.44118 -12.69695 41.00763 1.000 152.93887 82 LEU A N 1
ATOM 551 C CA . LEU A 1 108 ? -57.24798 -11.27274 41.23373 1.000 149.94079 82 LEU A CA 1
ATOM 552 C C . LEU A 1 108 ? -57.72497 -10.46577 40.03419 1.000 158.70256 82 LEU A C 1
ATOM 553 O O . LEU A 1 108 ? -57.65783 -10.92229 38.88881 1.000 163.95911 82 LEU A O 1
ATOM 555 N N . GLU A 1 109 ? -58.21097 -9.25239 40.31270 1.000 147.83809 83 GLU A N 1
ATOM 556 C CA . GLU A 1 109 ? -58.57097 -8.33205 39.24124 1.000 128.85695 83 GLU A CA 1
ATOM 557 C C . GLU A 1 109 ? -57.35073 -7.85681 38.46616 1.000 126.91733 83 GLU A C 1
ATOM 558 O O . GLU A 1 109 ? -57.49515 -7.39458 37.32938 1.000 131.47025 83 GLU A O 1
ATOM 564 N N . GLU A 1 110 ? -56.15618 -7.95847 39.05582 1.000 104.62367 84 GLU A N 1
ATOM 565 C CA . GLU A 1 110 ? -54.93963 -7.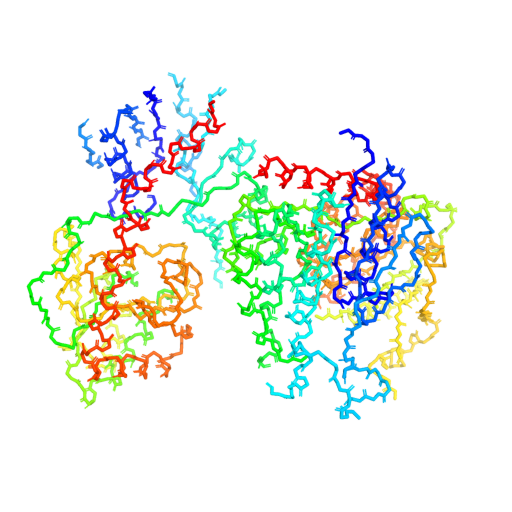64287 38.31783 1.000 109.61445 84 GLU A CA 1
ATOM 566 C C . GLU A 1 110 ? -54.74772 -8.58640 37.13870 1.000 106.08821 84 GLU A C 1
ATOM 567 O O . GLU A 1 110 ? -54.15467 -8.20034 36.12542 1.000 112.86963 84 GLU A O 1
ATOM 569 N N . LEU A 1 111 ? -55.24076 -9.82000 37.24746 1.000 97.92240 85 LEU A N 1
ATOM 570 C CA . LEU A 1 111 ? -55.18784 -10.75900 36.13382 1.000 117.69440 85 LEU A CA 1
ATOM 571 C C . LEU A 1 111 ? -55.99600 -10.22777 34.95629 1.000 122.36725 85 LEU A C 1
ATOM 572 O O . LEU A 1 111 ? -57.22904 -10.30325 34.95830 1.000 105.59112 85 LEU A O 1
ATOM 574 N N . LEU A 1 112 ? -55.30977 -9.68596 33.94840 1.000 114.94796 86 LEU A N 1
ATOM 575 C CA . LEU A 1 112 ? -55.98088 -9.09035 32.79930 1.000 125.80198 86 LEU A CA 1
ATOM 576 C C . LEU A 1 112 ? -56.20912 -10.07327 31.66117 1.000 138.04981 86 LEU A C 1
ATOM 577 O O . LEU A 1 112 ? -57.19152 -9.92356 30.92341 1.000 119.85311 86 LEU A O 1
ATOM 582 N N . THR A 1 113 ? -55.33283 -11.07087 31.51683 1.000 148.53623 87 THR A N 1
ATOM 583 C CA . THR A 1 113 ? -55.33720 -12.03635 30.40633 1.000 155.08043 87 THR A CA 1
ATOM 584 C C . THR A 1 113 ? -55.78369 -11.39374 29.09202 1.000 155.12846 87 THR A C 1
ATOM 585 O O . THR A 1 113 ? -56.58842 -11.93953 28.33568 1.000 150.37986 87 THR A O 1
ATOM 589 N N . THR A 1 114 ? -55.22880 -10.21613 28.81595 1.000 148.48174 88 THR A N 1
ATOM 590 C CA . THR A 1 114 ? -55.58644 -9.43947 27.63407 1.000 135.43739 88 THR A CA 1
ATOM 591 C C . THR A 1 114 ? -54.62049 -9.77397 26.50418 1.000 140.28264 88 THR A C 1
ATOM 592 O O . THR A 1 114 ? -53.44583 -9.39459 26.54885 1.000 124.91717 88 THR A O 1
ATOM 596 N N . TRP A 1 115 ? -55.11879 -10.47747 25.48804 1.000 142.99159 89 TRP A N 1
ATOM 597 C CA . TRP A 1 115 ? -54.35755 -10.72778 24.27068 1.000 144.80401 89 TRP A CA 1
ATOM 598 C C . TRP A 1 115 ? -54.28488 -9.50625 23.36324 1.000 143.88956 89 TRP A C 1
ATOM 599 O O . TRP A 1 115 ? -53.67723 -9.58603 22.28964 1.000 134.76998 89 TRP A O 1
ATOM 610 N N . THR A 1 116 ? -54.88801 -8.39161 23.76626 1.000 145.83369 90 THR A N 1
ATOM 611 C CA . THR A 1 116 ? -54.90792 -7.17000 22.97057 1.000 135.43667 90 THR A CA 1
ATOM 612 C C . THR A 1 116 ? -53.50045 -6.63993 22.71592 1.000 153.24206 90 THR A C 1
ATOM 613 O O . THR A 1 116 ? -53.26625 -5.43147 22.75157 1.000 165.81306 90 THR A O 1
ATOM 617 N N . PHE A 1 119 ? -48.69246 -6.47989 26.69697 1.000 115.79364 93 PHE A N 1
ATOM 618 C CA . PHE A 1 119 ? -47.81501 -6.92786 27.77295 1.000 113.06886 93 PHE A CA 1
ATOM 619 C C . PHE A 1 119 ? -48.13239 -6.18597 29.06808 1.000 98.42536 93 PHE A C 1
ATOM 620 O O . PHE A 1 119 ? -47.57712 -5.11908 29.32917 1.000 109.77340 93 PHE A O 1
ATOM 628 N N . PRO A 1 120 ? -49.03434 -6.74627 29.87360 1.000 106.56174 94 PRO A N 1
ATOM 629 C CA . PRO A 1 120 ? -49.43820 -6.09854 31.12758 1.000 111.36472 94 PRO A CA 1
ATOM 630 C C . PRO A 1 120 ? -48.65574 -6.52544 32.36050 1.000 114.79552 94 PRO A C 1
ATOM 631 O O . PRO A 1 120 ? -48.90325 -5.97130 33.43760 1.000 113.92823 94 PRO A O 1
ATOM 635 N N . GLU A 1 121 ? -47.73214 -7.48117 32.23649 1.000 106.61118 95 GLU A N 1
ATOM 636 C CA . GLU A 1 121 ? -47.05128 -8.01609 33.41558 1.000 114.11125 95 GLU A CA 1
ATOM 637 C C . GLU A 1 121 ? -46.33936 -6.94976 34.24066 1.000 108.12834 95 GLU A C 1
ATOM 638 O O . GLU A 1 121 ? -46.47167 -6.97502 35.47670 1.000 106.99283 95 GLU A O 1
ATOM 644 N N . PRO A 1 122 ? -45.58430 -6.00556 33.66184 1.000 107.91085 96 PRO A N 1
ATOM 645 C CA . PRO A 1 122 ? -45.00502 -4.94977 34.51060 1.000 98.19093 96 PRO A CA 1
ATOM 646 C C . PRO A 1 122 ? -46.05557 -4.07476 35.17039 1.000 101.14257 96 PRO A C 1
ATOM 647 O O . PRO A 1 122 ? -45.87451 -3.65514 36.31973 1.000 106.22331 96 PRO A O 1
ATOM 651 N N . LYS A 1 123 ? -47.15828 -3.78818 34.47601 1.000 101.09818 97 LYS A N 1
ATOM 652 C CA . LYS A 1 123 ? -48.22778 -3.01429 35.09622 1.000 103.90955 97 LYS A CA 1
ATOM 653 C C . LYS A 1 123 ? -48.89177 -3.80091 36.21885 1.000 104.20323 97 LYS A C 1
ATOM 654 O O . LYS A 1 123 ? -49.15525 -3.25430 37.29562 1.000 100.73596 97 LYS A O 1
ATOM 660 N N . THR A 1 124 ? -49.15237 -5.09075 35.99285 1.000 105.27710 98 THR A N 1
ATOM 661 C CA . THR A 1 124 ? -49.83733 -5.89379 36.99995 1.000 111.13318 98 THR A CA 1
ATOM 662 C C . THR A 1 124 ? -48.92632 -6.23567 38.17233 1.000 101.73430 98 THR A C 1
ATOM 663 O O . THR A 1 124 ? -49.40151 -6.34785 39.30843 1.000 105.05457 98 THR A O 1
ATOM 667 N N . PHE A 1 125 ? 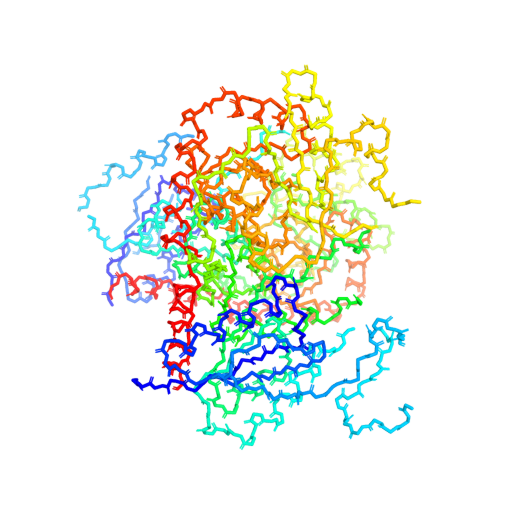-47.62567 -6.41029 37.92345 1.000 100.51072 99 PHE A N 1
ATOM 668 C CA . PHE A 1 125 ? -46.70452 -6.70846 39.01609 1.000 107.05378 99 PHE A CA 1
ATOM 669 C C . PHE A 1 125 ? -46.62893 -5.55098 40.00277 1.000 103.17044 99 PHE A C 1
ATOM 670 O O . PHE A 1 125 ? -46.63242 -5.76311 41.22103 1.000 103.47563 99 PHE A O 1
ATOM 678 N N . SER A 1 126 ? -46.55805 -4.31765 39.49512 1.000 97.55300 100 SER A N 1
ATOM 679 C CA . SER A 1 126 ? -46.52166 -3.15785 40.37892 1.000 100.50574 100 SER A CA 1
ATOM 680 C C . SER A 1 126 ? -47.80914 -3.02556 41.18063 1.000 109.71664 100 SER A C 1
ATOM 681 O O . SER A 1 126 ? -47.78854 -2.51965 42.30855 1.000 120.09775 100 SER A O 1
ATOM 684 N N . LEU A 1 127 ? -48.93455 -3.47409 40.62130 1.000 116.17468 101 LEU A N 1
ATOM 685 C CA . LEU A 1 127 ? -50.19316 -3.43471 41.35807 1.000 119.89405 101 LEU A CA 1
ATOM 686 C C . LEU A 1 127 ? -50.20482 -4.47015 42.47540 1.000 115.98891 101 LEU A C 1
ATOM 687 O O . LEU A 1 127 ? -50.53730 -4.15504 43.62406 1.000 124.52678 101 LEU A O 1
ATOM 692 N N . ARG A 1 128 ? -49.84326 -5.71608 42.15616 1.000 109.95794 102 ARG A N 1
ATOM 693 C CA . ARG A 1 128 ? -49.81357 -6.75855 43.17637 1.000 116.07827 102 ARG A CA 1
ATOM 694 C C . ARG A 1 128 ? -48.75725 -6.47598 44.23533 1.000 103.13464 102 ARG A C 1
ATOM 695 O O . ARG A 1 128 ? -48.93832 -6.84345 45.40184 1.000 122.90531 102 ARG A O 1
ATOM 703 N N . ALA A 1 129 ? -47.65521 -5.82589 43.85340 1.000 102.86276 103 ALA A N 1
ATOM 704 C CA . ALA A 1 129 ? -46.64147 -5.45519 44.83429 1.000 106.35352 103 ALA A CA 1
ATOM 705 C C . ALA A 1 129 ? -47.14854 -4.37728 45.78244 1.000 114.63128 103 ALA A C 1
ATOM 706 O O . ALA A 1 129 ? -46.73000 -4.32977 46.94453 1.000 116.09753 103 ALA A O 1
ATOM 708 N N . ALA A 1 130 ? -48.04367 -3.50640 45.30929 1.000 118.21945 104 ALA A N 1
ATOM 709 C CA . ALA A 1 130 ? -48.62711 -2.49906 46.18761 1.000 120.03395 104 ALA A CA 1
ATOM 710 C C . ALA A 1 130 ? -49.52826 -3.12987 47.24051 1.000 125.96321 104 ALA A C 1
ATOM 711 O O . ALA A 1 130 ? -49.66474 -2.58741 48.34298 1.000 124.74446 104 ALA A O 1
ATOM 713 N N . ARG A 1 131 ? -50.14803 -4.26922 46.92314 1.000 131.25111 105 ARG A N 1
ATOM 714 C CA . ARG A 1 131 ? -50.97869 -4.95596 47.90650 1.000 137.30836 105 ARG A CA 1
ATOM 715 C C . ARG A 1 131 ? -50.13128 -5.54748 49.02536 1.000 139.76125 105 ARG A C 1
ATOM 716 O O . ARG A 1 131 ? -50.51697 -5.49391 50.19899 1.000 159.59822 105 ARG A O 1
ATOM 718 N N . VAL A 1 132 ? -48.97346 -6.11346 48.68281 1.000 125.21355 106 VAL A N 1
ATOM 719 C CA . VAL A 1 132 ? -48.09917 -6.67798 49.70414 1.000 124.46535 106 VAL A CA 1
ATOM 720 C C . VAL A 1 132 ? -47.36006 -5.57832 50.45722 1.000 116.46160 106 VAL A C 1
ATOM 721 O O . VAL A 1 132 ? -47.11816 -5.70329 51.66359 1.000 128.70979 106 VAL A O 1
ATOM 725 N N . LEU A 1 133 ? -46.99694 -4.49001 49.77291 1.000 112.69482 107 LEU A N 1
ATOM 726 C CA . LEU A 1 133 ? -46.28200 -3.40312 50.43357 1.000 119.60680 107 LEU A CA 1
ATOM 727 C C . LEU A 1 133 ? -47.15639 -2.69115 51.45759 1.000 135.14889 107 LEU A C 1
ATOM 728 O O . LEU A 1 133 ? -46.63683 -2.12905 52.42842 1.000 139.34491 107 LEU A O 1
ATOM 730 N N . ALA A 1 134 ? -48.47744 -2.70306 51.26264 1.000 137.05744 108 ALA A N 1
ATOM 731 C CA . ALA A 1 134 ? -49.37019 -2.05617 52.21813 1.000 141.16890 108 ALA A CA 1
ATOM 732 C C . ALA A 1 134 ? -49.39643 -2.78985 53.55266 1.000 135.69149 108 ALA A C 1
ATOM 733 O O . ALA A 1 134 ? -49.62388 -2.16635 54.59619 1.000 138.70726 108 ALA A O 1
ATOM 735 N N . GLY A 1 135 ? -49.16674 -4.10282 53.54348 1.000 135.56513 109 GLY A N 1
ATOM 736 C CA . GLY A 1 135 ? -49.14754 -4.86709 54.77595 1.000 148.10777 109 GLY A CA 1
ATOM 737 C C . GLY A 1 135 ? -47.89433 -4.71061 55.60684 1.000 149.95978 109 GLY A C 1
ATOM 738 O O . GLY A 1 135 ? -47.89027 -5.10453 56.77687 1.000 168.08073 109 GLY A O 1
ATOM 739 N N . ARG A 1 136 ? -46.83599 -4.14260 55.03407 1.000 137.22085 110 ARG A N 1
ATOM 740 C CA . ARG A 1 136 ? -45.55244 -3.96556 55.70472 1.000 128.66093 110 ARG A CA 1
ATOM 741 C C . ARG A 1 136 ? -45.08469 -2.52002 55.57676 1.000 124.46944 110 ARG A C 1
ATOM 742 O O . ARG A 1 136 ? -43.95621 -2.23906 55.16718 1.000 120.84149 110 ARG A O 1
ATOM 750 N N . ARG A 1 137 ? -45.95954 -1.57741 55.94490 1.000 127.23566 111 ARG A N 1
ATOM 751 C CA . ARG A 1 137 ? -45.66279 -0.16130 55.74151 1.000 132.67802 111 ARG A CA 1
ATOM 752 C C . ARG A 1 137 ? -44.45374 0.29319 56.54906 1.000 131.34332 111 ARG A C 1
ATOM 753 O O . ARG A 1 137 ? -43.69685 1.16171 56.09832 1.000 133.25816 111 ARG A O 1
ATOM 761 N N . GLY A 1 138 ? -44.25010 -0.27635 57.73095 1.000 124.28247 112 GLY A N 1
ATOM 762 C CA . GLY A 1 138 ? -43.12022 0.06527 58.56539 1.000 121.33598 112 GLY A CA 1
ATOM 763 C C . GLY A 1 138 ? -42.00273 -0.95284 58.58528 1.000 120.15125 112 GLY A C 1
ATOM 764 O O . GLY A 1 138 ? -41.11738 -0.85601 59.44305 1.000 118.52016 112 GLY A O 1
ATOM 765 N N . ASP A 1 139 ? -42.00284 -1.91995 57.66712 1.000 122.59770 113 ASP A N 1
ATOM 766 C CA . ASP A 1 139 ? -41.03036 -3.00415 57.68136 1.000 114.92589 113 ASP A CA 1
ATOM 767 C C . ASP A 1 139 ? -39.88730 -2.81561 56.69429 1.000 98.47783 113 ASP A C 1
ATOM 768 O O . ASP A 1 139 ? -38.93435 -3.60134 56.72335 1.000 105.06865 113 ASP A O 1
ATOM 773 N N . PHE A 1 140 ? -39.95044 -1.81129 55.82634 1.000 100.45703 114 PHE A N 1
ATOM 774 C CA . PHE A 1 140 ? -38.92243 -1.60960 54.81676 1.000 96.52984 114 PHE A CA 1
ATOM 775 C C . PHE A 1 140 ? -38.43683 -0.16925 54.84050 1.000 95.75209 114 PHE A C 1
ATOM 776 O O . PHE A 1 140 ? -39.22315 0.76110 55.04313 1.000 103.99836 114 PHE A O 1
ATOM 784 N N . ASP A 1 141 ? -37.13167 0.00333 54.63654 1.000 86.03955 115 ASP A N 1
ATOM 785 C CA . ASP A 1 141 ? -36.52502 1.32495 54.54861 1.000 83.88786 115 ASP A CA 1
ATOM 786 C C . ASP A 1 141 ? -36.54109 1.85581 53.11829 1.000 93.03832 115 ASP A C 1
ATOM 787 O O . ASP A 1 141 ? -36.87943 3.02106 52.88927 1.000 93.56115 115 ASP A O 1
ATOM 792 N N . VAL A 1 142 ? -36.17291 1.01646 52.14969 1.000 82.88991 116 VAL A N 1
ATOM 793 C CA . VAL A 1 142 ? -36.18847 1.38037 50.73933 1.000 79.54424 116 VAL A CA 1
ATOM 794 C C . VAL A 1 142 ? -36.93234 0.30336 49.96503 1.000 83.19206 116 VAL A C 1
ATOM 795 O O . VAL A 1 142 ? -36.93566 -0.87262 50.34261 1.000 80.03753 116 VAL A O 1
ATOM 799 N N . VAL A 1 143 ? -37.56772 0.71574 48.87286 1.000 85.91918 117 VAL A N 1
ATOM 800 C CA . VAL A 1 143 ? -38.16489 -0.19528 47.90545 1.000 82.72442 117 VAL A CA 1
ATOM 801 C C . VAL A 1 143 ? -37.46069 0.05038 46.57998 1.000 77.72906 117 VAL A C 1
ATOM 802 O O . VAL A 1 143 ? -37.60560 1.12434 45.98208 1.000 77.41890 117 VAL A O 1
ATOM 806 N N . HIS A 1 144 ? -36.68794 -0.93134 46.12747 1.000 78.67228 118 HIS A N 1
ATOM 807 C CA . HIS A 1 144 ? -35.91830 -0.82058 44.89650 1.000 76.16560 118 HIS A CA 1
ATOM 808 C C . HIS A 1 144 ? -36.60284 -1.61772 43.79503 1.000 64.27749 118 HIS A C 1
ATOM 809 O O . HIS A 1 144 ? -36.98529 -2.77305 44.00593 1.000 75.07124 118 HIS A O 1
ATOM 816 N N . ASP A 1 145 ? -36.75166 -1.00291 42.62539 1.000 78.36577 119 ASP A N 1
ATOM 817 C CA . ASP A 1 145 ? -37.44550 -1.61283 41.50024 1.000 80.19854 119 ASP A CA 1
ATOM 818 C C . ASP A 1 145 ? -36.46497 -1.94593 40.38391 1.000 72.24713 119 ASP A C 1
ATOM 819 O O . ASP A 1 145 ? -35.53196 -1.18227 40.11431 1.000 77.38357 119 ASP A O 1
ATOM 824 N N . ASN A 1 146 ? -36.69288 -3.07934 39.72680 1.000 83.57817 120 ASN A N 1
ATOM 825 C CA . ASN A 1 146 ? -35.81425 -3.57110 38.67022 1.000 87.29824 120 ASN A CA 1
ATOM 826 C C . ASN A 1 146 ? -36.49676 -3.39763 37.31480 1.000 82.12803 120 ASN A C 1
ATOM 827 O O . ASN A 1 146 ? -36.93125 -4.36063 36.67737 1.000 98.48077 120 ASN A O 1
ATOM 832 N N . GLN A 1 147 ? -36.58478 -2.13776 36.87937 1.000 68.34593 121 GLN A N 1
ATOM 833 C CA . GLN A 1 147 ? -37.11870 -1.76653 35.56398 1.000 93.11472 121 GLN A CA 1
ATOM 834 C C . GLN A 1 147 ? -38.52621 -2.31664 35.34221 1.000 92.00378 121 GLN A C 1
ATOM 835 O O . GLN A 1 147 ? -38.87072 -2.77682 34.25228 1.000 97.39398 121 GLN A O 1
ATOM 841 N N . CYS A 1 148 ? -39.34825 -2.27497 36.38675 1.000 98.39007 122 CYS A N 1
ATOM 842 C CA . CYS A 1 148 ? -40.76501 -2.57324 36.23034 1.000 96.42268 122 CYS A CA 1
ATOM 843 C C . CYS A 1 148 ? -41.53793 -1.32060 35.83250 1.000 93.24958 122 CYS A C 1
ATOM 844 O O . CYS A 1 148 ? -42.26988 -1.32835 34.83755 1.000 94.89478 122 CYS A O 1
ATOM 847 N N . LEU A 1 149 ? -41.36862 -0.24147 36.60026 1.000 96.95023 123 LEU A N 1
ATOM 848 C CA . LEU A 1 149 ? -41.87799 1.08602 36.24973 1.000 92.45976 123 LEU A CA 1
ATOM 849 C C . LEU A 1 149 ? -43.38134 1.06225 35.98650 1.000 92.37327 123 LEU A C 1
ATOM 850 O O . LEU A 1 149 ? -43.87721 1.64671 35.02133 1.000 95.03736 123 LEU A O 1
ATOM 855 N N . GLY A 1 150 ? -44.11675 0.37855 36.86259 1.000 96.28006 124 GLY A N 1
ATOM 856 C CA . GLY A 1 150 ? -45.55643 0.31178 36.74130 1.000 91.16598 124 GLY A CA 1
ATOM 857 C C . GLY A 1 150 ? -46.26195 1.37080 37.56965 1.000 91.85390 124 GLY A C 1
ATOM 858 O O . GLY A 1 150 ? -45.65946 2.07076 38.38026 1.000 108.41215 124 GLY A O 1
ATOM 859 N N . THR A 1 151 ? -47.57328 1.47972 37.34895 1.000 93.12841 125 THR A N 1
ATOM 860 C CA . THR A 1 151 ? -48.36070 2.46937 38.07616 1.000 95.29254 125 THR A CA 1
ATOM 861 C C . THR A 1 151 ? -48.47553 2.12866 39.55672 1.000 107.08609 125 THR A C 1
ATOM 862 O O . THR A 1 151 ? -48.59334 3.03518 40.39008 1.000 114.30906 125 THR A O 1
ATOM 866 N N . GLY A 1 152 ? -48.44560 0.83866 39.90336 1.000 120.42953 126 GLY A N 1
ATOM 867 C CA . GLY A 1 152 ? -48.55687 0.45290 41.30080 1.000 130.00438 126 GLY A CA 1
ATOM 868 C C . GLY A 1 152 ? -47.37933 0.90717 42.13931 1.000 119.20865 126 GLY A C 1
ATOM 869 O O . GLY A 1 152 ? -47.49990 1.05889 43.35811 1.000 120.25265 126 GLY A O 1
ATOM 870 N N . LEU A 1 153 ? -46.22721 1.12681 41.50314 1.000 105.89946 127 LEU A N 1
ATOM 871 C CA . LEU A 1 153 ? -45.07257 1.66017 42.21398 1.000 104.96610 127 LEU A CA 1
ATOM 872 C C . LEU A 1 153 ? -45.32912 3.07588 42.70946 1.000 109.13778 127 LEU A C 1
ATOM 873 O O . LEU A 1 153 ? -44.85066 3.45040 43.78603 1.000 110.57432 127 LEU A O 1
ATOM 878 N N . LEU A 1 154 ? -46.07888 3.87350 41.94439 1.000 105.81856 128 LEU A N 1
ATOM 879 C CA . LEU A 1 154 ? -46.43861 5.20808 42.40896 1.000 102.60144 128 LEU A CA 1
ATOM 880 C C . LEU A 1 154 ? -47.33353 5.14306 43.63773 1.000 102.27638 128 LEU A C 1
ATOM 881 O O . LEU A 1 154 ? -47.30862 6.05376 44.47348 1.000 102.80719 128 LEU A O 1
ATOM 886 N N . GLN A 1 155 ? -48.12876 4.07816 43.76606 1.000 105.76926 129 GLN A N 1
ATOM 887 C CA . GLN A 1 155 ? -48.91320 3.88977 44.98057 1.000 107.84647 129 GLN A CA 1
ATOM 888 C C . GLN A 1 155 ? -48.03049 3.48791 46.15438 1.000 111.59173 129 GLN A C 1
ATOM 889 O O . GLN A 1 155 ? -48.32892 3.84051 47.30111 1.000 115.24869 129 GLN A O 1
ATOM 891 N N . ILE A 1 156 ? -46.94423 2.75755 45.88928 1.000 112.15196 130 ILE A N 1
ATOM 892 C CA . ILE A 1 156 ? -46.02194 2.37658 46.95473 1.000 104.40484 130 ILE A CA 1
ATOM 893 C C . ILE A 1 156 ? -45.33928 3.60818 47.53524 1.000 103.74909 130 ILE A C 1
ATOM 894 O O . ILE A 1 156 ? -45.19644 3.73761 48.75723 1.000 110.05118 130 ILE A O 1
ATOM 899 N N . ALA A 1 157 ? -44.90529 4.53110 46.67239 1.000 95.70159 131 ALA A N 1
ATOM 900 C CA . ALA A 1 157 ? -44.34208 5.78535 47.15926 1.000 103.60024 131 ALA A CA 1
ATOM 901 C C . ALA A 1 157 ? -45.38561 6.61053 47.89833 1.000 106.51982 131 ALA A C 1
ATOM 902 O O . ALA A 1 157 ? -45.05271 7.32539 48.85065 1.000 106.87013 131 ALA A O 1
ATOM 904 N N . LYS A 1 158 ? -46.65045 6.52156 47.47958 1.000 105.46483 132 LYS A N 1
ATOM 905 C CA . LYS A 1 158 ? -47.72458 7.20329 48.18987 1.000 111.54404 132 LYS A CA 1
ATOM 906 C C . LYS A 1 158 ? -47.97815 6.60117 49.56526 1.000 108.70718 132 LYS A C 1
ATOM 907 O O . LYS A 1 158 ? -48.57867 7.26524 50.41651 1.000 95.73027 132 LYS A O 1
ATOM 909 N N . MET A 1 159 ? -47.54143 5.36357 49.79895 1.000 115.16246 133 MET A N 1
ATOM 910 C CA . MET A 1 159 ? -47.66427 4.73121 51.10618 1.000 122.67325 133 MET A CA 1
ATOM 911 C C . MET A 1 159 ? -46.56700 5.15406 52.07257 1.000 123.10593 133 MET A C 1
ATOM 912 O O . MET A 1 159 ? -46.59137 4.73248 53.23407 1.000 126.40083 133 MET A O 1
ATOM 917 N N . GLY A 1 160 ? -45.61267 5.96813 51.62751 1.000 109.27469 134 GLY A N 1
ATOM 918 C CA . GLY A 1 160 ? -44.51887 6.40628 52.46576 1.000 108.53683 134 GLY A CA 1
ATOM 919 C C . GLY A 1 160 ? -43.19605 5.72368 52.20189 1.000 102.25916 134 GLY A C 1
ATOM 920 O O . GLY A 1 160 ? -42.19869 6.08000 52.84088 1.000 105.23620 134 GLY A O 1
ATOM 921 N N . PHE A 1 161 ? -43.15283 4.76154 51.28852 1.000 101.61864 135 PHE A N 1
ATOM 922 C CA . PHE A 1 161 ? -41.91161 4.06090 50.98751 1.000 92.28804 135 PHE A CA 1
ATOM 923 C C . PHE A 1 161 ? -41.02333 4.92230 50.10005 1.000 93.98765 135 PHE A C 1
ATOM 924 O O . PHE A 1 161 ? -41.47041 5.35677 49.03230 1.000 99.57752 135 PHE A O 1
ATOM 932 N N . PRO A 1 162 ? -39.78306 5.20082 50.49613 1.000 96.31607 136 PRO A N 1
ATOM 933 C CA . PRO A 1 162 ? -38.81891 5.75902 49.54067 1.000 96.64972 136 PRO A CA 1
ATOM 934 C C . PRO A 1 162 ? -38.61519 4.79107 48.38499 1.000 86.93265 136 PRO A C 1
ATOM 935 O O . PRO A 1 162 ? -38.39685 3.59426 48.58691 1.000 86.63045 136 PRO A O 1
ATOM 939 N N . LEU A 1 163 ? -38.70045 5.31313 47.16545 1.000 81.00590 137 LEU A N 1
ATOM 940 C CA . LEU A 1 163 ? -38.72589 4.48507 45.96869 1.000 83.90424 137 LEU A CA 1
ATOM 941 C C . LEU A 1 163 ? -37.51720 4.78208 45.09391 1.000 79.32722 137 LEU A C 1
ATOM 942 O O . LEU A 1 163 ? -37.24270 5.94395 44.77353 1.000 77.90905 137 LEU A O 1
ATOM 947 N N . VAL A 1 164 ? -36.80536 3.72559 44.71112 1.000 74.59107 138 VAL A N 1
ATOM 948 C CA . VAL A 1 164 ? -35.68994 3.79551 43.77749 1.000 79.70470 138 VAL A CA 1
ATOM 949 C C . VAL A 1 164 ? -35.94438 2.77860 42.67451 1.000 68.32438 138 VAL A C 1
ATOM 950 O O . VAL A 1 164 ? -36.35204 1.64485 42.94872 1.000 74.92139 138 VAL A O 1
ATOM 954 N N . ALA A 1 165 ? -35.72121 3.18309 41.42822 1.000 66.42252 139 ALA A N 1
ATOM 955 C CA . ALA A 1 165 ? -35.94712 2.31677 40.28006 1.000 79.74716 139 ALA A CA 1
ATOM 956 C C . ALA A 1 165 ? -34.67919 2.21409 39.44573 1.000 69.93136 139 ALA A C 1
ATOM 957 O O . ALA A 1 165 ? -34.01259 3.22003 39.18250 1.000 73.83736 139 ALA A O 1
ATOM 959 N N . THR A 1 166 ? -34.34888 0.99439 39.03542 1.000 70.25852 140 THR A N 1
ATOM 960 C CA . THR A 1 166 ? -33.20089 0.74041 38.17595 1.000 72.49853 140 THR A CA 1
ATOM 961 C C . THR A 1 166 ? -33.69208 0.48927 36.75634 1.000 84.11072 140 THR A C 1
ATOM 962 O O . THR A 1 166 ? -34.42097 -0.47721 36.51056 1.000 85.85462 140 THR A O 1
ATOM 966 N N . VAL A 1 167 ? -33.29422 1.35515 35.83008 1.000 73.99827 141 VAL A N 1
ATOM 967 C CA . VAL A 1 167 ? -33.66292 1.23598 34.42622 1.000 64.58704 141 VAL A CA 1
ATOM 968 C C . VAL A 1 167 ? -32.42768 0.76581 33.67032 1.000 63.99900 141 VAL A C 1
ATOM 969 O O . VAL A 1 167 ? -31.49830 1.54764 33.42948 1.000 63.20326 141 VAL A O 1
ATOM 973 N N . HIS A 1 168 ? -32.41505 -0.51459 33.29362 1.000 65.34336 142 HIS A N 1
ATOM 974 C CA . HIS A 1 168 ? -31.28386 -1.05775 32.54835 1.000 64.46309 142 HIS A CA 1
ATOM 975 C C . HIS A 1 168 ? -31.28979 -0.57096 31.10600 1.000 69.94370 142 HIS A C 1
ATOM 976 O O . HIS A 1 168 ? -30.25386 -0.15392 30.57475 1.000 69.32409 142 HIS A O 1
ATOM 983 N N . HIS A 1 169 ? -32.44778 -0.62382 30.45499 1.000 80.27710 143 HIS A N 1
ATOM 984 C CA . HIS A 1 169 ? -32.55099 -0.32089 29.03452 1.000 82.07005 143 HIS A CA 1
ATOM 985 C C . HIS A 1 169 ? -33.90867 0.29822 28.72816 1.000 70.78357 143 HIS A C 1
ATOM 986 O O . HIS A 1 169 ? -34.94714 -0.33451 28.95996 1.000 77.54112 143 HIS A O 1
ATOM 993 N N . PRO A 1 170 ? -33.94477 1.53002 28.21876 1.000 73.90081 144 PRO A N 1
ATOM 994 C CA . PRO A 1 170 ? -35.22795 2.15118 27.85211 1.000 83.58262 144 PRO A CA 1
ATOM 995 C C . PRO A 1 170 ? -35.88519 1.39579 26.70554 1.000 83.80712 144 PRO A C 1
ATOM 996 O O . PRO A 1 170 ? -35.34842 1.33156 25.59850 1.000 77.49749 144 PRO A O 1
ATOM 1000 N N . ILE A 1 171 ? -37.05930 0.81705 26.98053 1.000 81.43637 145 ILE A N 1
ATOM 1001 C CA . ILE A 1 171 ? -37.76366 0.01797 25.97903 1.000 92.45650 145 ILE A CA 1
ATOM 1002 C C . ILE A 1 171 ? -38.45621 0.86240 24.92380 1.000 98.66209 145 ILE A C 1
ATOM 1003 O O . ILE A 1 171 ? -39.07934 0.30156 24.01238 1.000 97.86863 145 ILE A O 1
ATOM 1005 N N . THR A 1 172 ? -38.36647 2.19271 25.01260 1.000 90.52385 146 THR A N 1
ATOM 1006 C CA . THR A 1 172 ? -38.90571 3.05159 23.96479 1.000 86.75022 146 THR A CA 1
ATOM 1007 C C . THR A 1 172 ? -38.26520 2.77758 22.60996 1.000 106.17593 146 THR A C 1
ATOM 1008 O O . THR A 1 172 ? -38.83167 3.16254 21.58195 1.000 110.19685 146 THR A O 1
ATOM 1012 N N . ARG A 1 173 ? -37.09508 2.13658 22.58471 1.000 100.62186 147 ARG A N 1
ATOM 1013 C CA . ARG A 1 173 ? -36.44920 1.76272 21.33237 1.000 111.50115 147 ARG A CA 1
ATOM 1014 C C . ARG A 1 173 ? -37.27513 0.71817 20.59161 1.000 123.96189 147 ARG A C 1
ATOM 1015 O O . ARG A 1 173 ? -37.02809 -0.48532 20.72122 1.000 124.13668 147 ARG A O 1
ATOM 1017 N N . ASP A 1 174 ? -38.26485 1.16800 19.82221 1.000 130.26678 148 ASP A N 1
ATOM 1018 C CA . ASP A 1 174 ? -39.12019 0.26464 19.05411 1.000 108.70233 148 ASP A CA 1
ATOM 1019 C C . ASP A 1 174 ? -38.55952 0.07138 17.64467 1.000 123.81766 148 ASP A C 1
ATOM 1020 O O . ASP A 1 174 ? -39.21852 0.31678 16.63596 1.000 143.66631 148 ASP A O 1
ATOM 1025 N N . ARG A 1 175 ? -37.30526 -0.38427 17.59464 1.000 133.00603 149 ARG A N 1
ATOM 1026 C CA . ARG A 1 175 ? -36.65760 -0.61488 16.30787 1.000 126.24750 149 ARG A CA 1
ATOM 1027 C C . ARG A 1 175 ? -37.33702 -1.73913 15.53735 1.000 126.88311 149 ARG A C 1
ATOM 1028 O O . ARG A 1 175 ? -37.38030 -1.70927 14.30193 1.000 138.26844 149 ARG A O 1
ATOM 1030 N N . GLU A 1 176 ? -37.89116 -2.72548 16.24569 1.000 141.38331 150 GLU A N 1
ATOM 1031 C CA . GLU A 1 176 ? -38.56987 -3.82879 15.57834 1.000 143.39712 150 GLU A CA 1
ATOM 1032 C C . GLU A 1 176 ? -39.89291 -3.40871 14.95354 1.000 142.03325 150 GLU A C 1
ATOM 1033 O O . GLU A 1 176 ? -40.43396 -4.15464 14.13049 1.000 147.76476 150 GLU A O 1
ATOM 1039 N N . VAL A 1 177 ? -40.42328 -2.23885 15.32184 1.000 138.29030 151 VAL A N 1
ATOM 1040 C CA . VAL A 1 177 ? -41.68550 -1.77947 14.74645 1.000 125.10609 151 VAL A CA 1
ATOM 1041 C C . VAL A 1 177 ? -41.54538 -1.58626 13.24309 1.000 141.58452 151 VAL A C 1
ATOM 1042 O O . VAL A 1 177 ? -42.48549 -1.83617 12.47818 1.000 176.41339 151 VAL A O 1
ATOM 1044 N N . GLU A 1 178 ? -40.37420 -1.14360 12.79742 1.000 133.69432 152 GLU A N 1
ATOM 1045 C CA . GLU A 1 178 ? -40.10119 -0.97611 11.37592 1.000 143.70485 152 GLU A CA 1
ATOM 1046 C C . GLU A 1 178 ? -40.06229 -2.32624 10.66614 1.000 141.84974 152 GLU A C 1
ATOM 1047 O O . GLU A 1 178 ? -39.39756 -3.25850 11.12056 1.000 132.75468 152 GLU A O 1
ATOM 1049 N N . ARG A 1 192 ? -43.71048 -8.96231 23.29531 1.000 130.51953 166 ARG A N 1
ATOM 1050 C CA . ARG A 1 192 ? -45.09302 -8.53566 23.11519 1.000 142.27379 166 ARG A CA 1
ATOM 1051 C C . ARG A 1 192 ? -45.16258 -7.06800 22.70084 1.000 152.20848 166 ARG A C 1
ATOM 1052 O O . ARG A 1 192 ? -44.13522 -6.43594 22.45344 1.000 148.67798 166 ARG A O 1
ATOM 1054 N N . TRP A 1 193 ? -46.37820 -6.53066 22.63036 1.000 141.06802 167 TRP A N 1
ATOM 1055 C CA . TRP A 1 193 ? -46.56054 -5.14845 22.20969 1.000 126.95608 167 TRP A CA 1
ATOM 1056 C C . TRP A 1 193 ? -45.99199 -4.19098 23.25105 1.000 116.10949 167 TRP A C 1
ATOM 1057 O O . TRP A 1 193 ? -46.05037 -4.44834 24.45695 1.000 108.30245 167 TRP A O 1
ATOM 1068 N N . TYR A 1 194 ? -45.43400 -3.07663 22.77270 1.000 114.38917 168 TYR A N 1
ATOM 1069 C CA . TYR A 1 194 ? -44.73237 -2.11886 23.61868 1.000 109.61349 168 TYR A CA 1
ATOM 1070 C C . TYR A 1 194 ? -45.63233 -0.99362 24.11690 1.000 105.31136 168 TYR A C 1
ATOM 1071 O O . TYR A 1 194 ? -45.14297 0.11236 24.38164 1.000 106.98119 168 TYR A O 1
ATOM 1080 N N . GLY A 1 195 ? -46.93684 -1.24085 24.25293 1.000 105.30827 169 GLY A N 1
ATOM 1081 C CA . GLY A 1 195 ? -47.82480 -0.22418 24.78946 1.000 104.71899 169 GLY A CA 1
ATOM 1082 C C . GLY A 1 195 ? -47.56407 0.11356 26.24217 1.000 106.81286 169 GLY A C 1
ATOM 1083 O O . GLY A 1 195 ? -47.90405 1.21671 26.68340 1.000 101.54528 169 GLY A O 1
ATOM 1084 N N . PHE A 1 196 ? -46.96187 -0.81089 26.99349 1.000 107.01125 170 PHE A N 1
ATOM 1085 C CA . PHE A 1 196 ? -46.66771 -0.57141 28.40080 1.000 98.22524 170 PHE A CA 1
ATOM 1086 C C . PHE A 1 196 ? -45.59681 0.49177 28.60073 1.000 104.48258 170 PHE A C 1
ATOM 1087 O O . PHE A 1 196 ? -45.55016 1.11043 29.66966 1.000 107.17652 170 PHE A O 1
ATOM 1095 N N . VAL A 1 197 ? -44.73639 0.71399 27.60346 1.000 100.76047 171 VAL A N 1
ATOM 1096 C CA . VAL A 1 197 ? -43.63771 1.66030 27.76930 1.000 93.16168 171 VAL A CA 1
ATOM 1097 C C . VAL A 1 197 ? -44.16281 3.08348 27.91047 1.000 97.49492 171 VAL A C 1
ATOM 1098 O O . VAL A 1 197 ? -43.49719 3.94133 28.50417 1.000 104.49600 171 VAL A O 1
ATOM 1102 N N . GLU A 1 198 ? -45.35432 3.36309 27.37455 1.000 102.73979 172 GLU A N 1
ATOM 1103 C CA . GLU A 1 198 ? -45.97679 4.66197 27.60684 1.000 108.14591 172 GLU A CA 1
ATOM 1104 C C . GLU A 1 198 ? -46.28865 4.86712 29.08269 1.000 100.77995 172 GLU A C 1
ATOM 1105 O O . GLU A 1 198 ? -46.24159 5.99888 29.57824 1.000 99.96840 172 GLU A O 1
ATOM 1107 N N . MET A 1 199 ? -46.60485 3.78720 29.79919 1.000 94.27025 173 MET A N 1
ATOM 1108 C CA . MET A 1 199 ? -46.79588 3.88562 31.24136 1.000 90.51912 173 MET A CA 1
ATOM 1109 C C . MET A 1 199 ? -45.46390 4.05778 31.96341 1.000 102.34151 173 MET A C 1
ATOM 1110 O O . MET A 1 199 ? -45.38298 4.78070 32.96362 1.000 96.34795 173 MET A O 1
ATOM 1115 N N . GLN A 1 200 ? -44.40582 3.41112 31.46376 1.000 102.74708 174 GLN A N 1
ATOM 1116 C CA . GLN A 1 200 ? -43.11344 3.46009 32.14287 1.000 95.33351 174 GLN A CA 1
ATOM 1117 C C . GLN A 1 200 ? -42.53450 4.86958 32.14865 1.000 99.59497 174 GLN A C 1
ATOM 1118 O O . GLN A 1 200 ? -42.01216 5.32638 33.17292 1.000 97.51178 174 GLN A O 1
ATOM 1124 N N . LYS A 1 201 ? -42.60954 5.57136 31.01449 1.000 95.74236 175 LYS A N 1
ATOM 1125 C CA . LYS A 1 201 ? -42.06487 6.92340 30.95076 1.000 88.64569 175 LYS A CA 1
ATOM 1126 C C . LYS A 1 201 ? -42.80394 7.86946 31.88653 1.000 97.69321 175 LYS A C 1
ATOM 1127 O O . LYS A 1 201 ? -42.20486 8.81326 32.41500 1.000 114.28901 175 LYS A O 1
ATOM 1129 N N . ARG A 1 202 ? -44.09892 7.63380 32.10784 1.000 91.20470 176 ARG A N 1
ATOM 1130 C CA . ARG A 1 202 ? -44.85508 8.45741 33.04235 1.000 95.65318 176 ARG A CA 1
ATOM 1131 C C . ARG A 1 202 ? -44.51249 8.14463 34.49253 1.000 104.93443 176 ARG A C 1
ATOM 1132 O O . ARG A 1 202 ? -44.71388 8.99924 35.36202 1.000 107.82931 176 ARG A O 1
ATOM 1134 N N . VAL A 1 203 ? -44.00066 6.94933 34.77094 1.000 106.31669 177 VAL A N 1
ATOM 1135 C CA . VAL A 1 203 ? -43.62454 6.57257 36.13060 1.000 96.04499 177 VAL A CA 1
ATOM 1136 C C . VAL A 1 203 ? -42.19556 6.99039 36.44527 1.000 104.44637 177 VAL A C 1
ATOM 1137 O O . VAL A 1 203 ? -41.92824 7.58575 37.49258 1.000 102.94815 177 VAL A O 1
ATOM 1141 N N . ALA A 1 204 ? -41.25822 6.68716 35.54246 1.000 107.91371 178 ALA A N 1
ATOM 1142 C CA . ALA A 1 204 ? -39.86192 7.04069 35.77696 1.000 104.38823 178 ALA A CA 1
ATOM 1143 C C . ALA A 1 204 ? -39.67229 8.54778 35.87573 1.000 106.59700 178 ALA A C 1
ATOM 1144 O O . ALA A 1 204 ? -38.75280 9.01381 36.55744 1.000 105.00069 178 ALA A O 1
ATOM 1146 N N . ARG A 1 205 ? -40.53033 9.32540 35.21375 1.000 116.26485 179 ARG A N 1
ATOM 1147 C CA . ARG A 1 205 ? -40.45099 10.77679 35.31368 1.000 125.95922 179 ARG A CA 1
ATOM 1148 C C . ARG A 1 205 ? -40.84800 11.29535 36.68964 1.000 132.65718 179 ARG A C 1
ATOM 1149 O O . ARG A 1 205 ? -40.64277 12.48202 36.96656 1.000 141.89415 179 ARG A O 1
ATOM 1151 N N . GLN A 1 206 ? -41.40015 10.44278 37.55423 1.000 111.72209 180 GLN A N 1
ATOM 1152 C CA . GLN A 1 206 ? -41.86811 10.85588 38.87160 1.000 109.69153 180 GLN A CA 1
ATOM 1153 C C . GLN A 1 206 ? -41.18302 10.09942 40.00391 1.000 104.76876 180 GLN A C 1
ATOM 1154 O O . GLN A 1 206 ? -41.56598 10.26765 41.16788 1.000 113.27053 180 GLN A O 1
ATOM 1160 N N . ILE A 1 207 ? -40.18708 9.27346 39.69754 1.000 99.65265 181 ILE A N 1
ATOM 1161 C CA . ILE A 1 207 ? -39.39032 8.58041 40.70697 1.000 98.58079 181 ILE A CA 1
ATOM 1162 C C . ILE A 1 207 ? -38.10407 9.37551 40.89907 1.000 93.98806 181 ILE A C 1
ATOM 1163 O O . ILE A 1 207 ? -37.24850 9.37539 39.99736 1.000 93.93424 181 ILE A O 1
ATOM 1168 N N . PRO A 1 208 ? -37.91557 10.05675 42.03531 1.000 89.34293 182 PRO A N 1
ATOM 1169 C CA . PRO A 1 208 ? -36.78548 10.99730 42.14981 1.000 95.12067 182 PRO A CA 1
ATOM 1170 C C . PRO A 1 208 ? -35.41660 10.36557 41.94639 1.000 92.15886 182 PRO A C 1
ATOM 1171 O O . PRO A 1 208 ? -34.52546 11.01379 41.38361 1.000 89.94379 182 PRO A O 1
ATOM 1175 N N . GLU A 1 209 ? -35.21584 9.12509 42.38509 1.000 77.85929 183 GLU A N 1
ATOM 1176 C CA . GLU A 1 209 ? -33.92788 8.44739 42.26447 1.000 79.70915 183 GLU A CA 1
ATOM 1177 C C . GLU A 1 209 ? -34.05016 7.33408 41.23111 1.000 77.62452 183 GLU A C 1
ATOM 1178 O O . GLU A 1 209 ? -34.75563 6.34457 41.45542 1.000 79.89217 183 GLU A O 1
ATOM 1184 N N . LEU A 1 210 ? -33.35533 7.49222 40.10720 1.000 75.28725 184 LEU A N 1
ATOM 1185 C CA . LEU A 1 210 ? -33.36290 6.51552 39.02654 1.000 83.60486 184 LEU A CA 1
ATOM 1186 C C . LEU A 1 210 ? -31.95516 5.98083 38.81465 1.000 75.00662 184 LEU A C 1
ATOM 1187 O O . LEU A 1 210 ? -30.99371 6.75466 38.76130 1.000 76.21087 184 LEU A O 1
ATOM 1192 N N . LEU A 1 211 ? -31.84114 4.66323 38.68489 1.000 69.17719 185 LEU A N 1
ATOM 1193 C CA . LEU A 1 211 ? -30.56439 3.98954 38.49515 1.000 78.26045 185 LEU A CA 1
ATOM 1194 C C . LEU A 1 211 ? -30.46445 3.46708 37.06943 1.000 71.09281 185 LEU A C 1
ATOM 1195 O O . LEU A 1 211 ? -31.35937 2.75657 36.60106 1.000 70.16908 185 LEU A O 1
ATOM 1200 N N . THR A 1 212 ? -29.37778 3.81489 36.38482 1.000 59.95103 186 THR A N 1
ATOM 1201 C CA . THR A 1 212 ? -29.09594 3.27852 35.06275 1.000 75.72999 186 THR A CA 1
ATOM 1202 C C . THR A 1 212 ? -27.65237 2.79655 35.01438 1.000 68.22592 186 THR A C 1
ATOM 1203 O O . THR A 1 212 ? -26.79137 3.28479 35.75129 1.000 63.54069 186 THR A O 1
ATOM 1207 N N . VAL A 1 213 ? -27.39581 1.82714 34.13554 1.000 75.19448 187 VAL A N 1
ATOM 1208 C CA . VAL A 1 213 ? -26.12627 1.10810 34.16194 1.000 67.19572 187 VAL A CA 1
ATOM 1209 C C . VAL A 1 213 ? -25.02176 1.76410 33.33904 1.000 69.11797 187 VAL A C 1
ATOM 1210 O O . VAL A 1 213 ? -23.84053 1.46039 33.55877 1.000 60.47635 187 VAL A O 1
ATOM 1214 N N . SER A 1 214 ? -25.36031 2.64395 32.39976 1.000 68.22124 188 SER A N 1
ATOM 1215 C CA . SER A 1 214 ? -24.33965 3.28768 31.58732 1.000 63.56121 188 SER A CA 1
ATOM 1216 C C . SER A 1 214 ? -24.82162 4.66693 31.17004 1.000 70.20561 188 SER A C 1
ATOM 1217 O O . SER A 1 214 ? -26.01352 4.97862 31.23705 1.000 76.37922 188 SER A O 1
ATOM 1220 N N . SER A 1 215 ? -23.86755 5.49607 30.73862 1.000 74.34050 189 SER A N 1
ATOM 1221 C CA . SER A 1 215 ? -24.21886 6.79786 30.18473 1.000 72.46414 189 SER A CA 1
ATOM 1222 C C . SER A 1 215 ? -24.96948 6.65682 28.86897 1.000 71.12746 189 SER A C 1
ATOM 1223 O O . SER A 1 215 ? -25.78024 7.52389 28.52454 1.000 74.20307 189 SER A O 1
ATOM 1226 N N . ALA A 1 216 ? -24.71231 5.57950 28.12236 1.000 70.82622 190 ALA A N 1
ATOM 1227 C CA . ALA A 1 216 ? -25.45744 5.34222 26.89122 1.000 80.08730 190 ALA A CA 1
ATOM 1228 C C . ALA A 1 216 ? -26.92971 5.09277 27.18623 1.000 79.67633 190 ALA A C 1
ATOM 1229 O O . ALA A 1 216 ? -27.80803 5.57517 26.46080 1.000 79.92347 190 ALA A O 1
ATOM 1231 N N . SER A 1 217 ? -27.21946 4.34319 28.25197 1.000 64.56462 191 SER A N 1
ATOM 1232 C CA . SER A 1 217 ? -28.60506 4.16654 28.66826 1.000 72.92862 191 SER A CA 1
ATOM 1233 C C . SER A 1 217 ? -29.15307 5.42539 29.32581 1.000 82.09278 191 SER A C 1
ATOM 1234 O O . SER A 1 217 ? -30.36113 5.67610 29.26651 1.000 91.01272 191 SER A O 1
ATOM 1237 N N . ALA A 1 218 ? -28.28632 6.23002 29.94616 1.000 79.48029 192 ALA A N 1
ATOM 1238 C CA . ALA A 1 218 ? -28.74124 7.47394 30.55924 1.000 78.16719 192 ALA A CA 1
ATOM 1239 C C . ALA A 1 218 ? -29.14573 8.49589 29.50413 1.000 83.60177 192 ALA A C 1
ATOM 1240 O O . ALA A 1 218 ? -30.16465 9.18078 29.65303 1.000 89.16583 192 ALA A O 1
ATOM 1242 N N . SER A 1 219 ? -28.35740 8.61620 28.43347 1.000 78.54792 193 SER A N 1
ATOM 1243 C CA . SER A 1 219 ? -28.68694 9.56541 27.37631 1.000 87.37069 193 SER A CA 1
ATOM 1244 C C . SER A 1 219 ? -29.94421 9.14256 26.62681 1.000 86.55162 193 SER A C 1
ATOM 1245 O O . SER A 1 219 ? -30.75052 9.99122 26.22748 1.000 83.92100 193 SER A O 1
ATOM 1248 N N . ASP A 1 220 ? -30.12893 7.83605 26.42251 1.000 81.69646 194 ASP A N 1
ATOM 1249 C CA . ASP A 1 220 ? -31.33738 7.36037 25.76087 1.000 80.70581 194 ASP A CA 1
ATOM 1250 C C . ASP A 1 220 ? -32.55687 7.43502 26.66950 1.000 91.15419 194 ASP A C 1
ATOM 1251 O O . ASP A 1 220 ? -33.68617 7.34363 26.17702 1.000 91.56653 194 ASP A O 1
ATOM 1256 N N . ILE A 1 221 ? -32.35536 7.59118 27.97900 1.000 82.36388 195 ILE A N 1
ATOM 1257 C CA . ILE A 1 221 ? -33.47231 7.85196 28.88039 1.000 77.57043 195 ILE A CA 1
ATOM 1258 C C . ILE A 1 221 ? -33.82451 9.33435 28.87794 1.000 84.69755 195 ILE A C 1
ATOM 1259 O O . ILE A 1 221 ? -35.00407 9.70450 28.90249 1.000 97.74779 195 ILE A O 1
ATOM 1264 N N . LEU A 1 222 ? -32.81227 10.20426 28.83498 1.000 84.58393 196 LEU A N 1
ATOM 1265 C CA . LEU A 1 222 ? -33.07107 11.63744 28.73721 1.000 99.37539 196 LEU A CA 1
ATOM 1266 C C . LEU A 1 222 ? -33.81167 11.97889 27.44997 1.000 97.48504 196 LEU A C 1
ATOM 1267 O O . LEU A 1 222 ? -34.71083 12.82761 27.44905 1.000 105.45731 196 LEU A O 1
ATOM 1272 N N . THR A 1 223 ? -33.45105 11.32325 26.34348 1.000 98.61193 197 THR A N 1
ATOM 1273 C CA . THR A 1 223 ? -34.08395 11.62398 25.06256 1.000 90.17117 197 THR A CA 1
ATOM 1274 C C . THR A 1 223 ? -35.52160 11.12322 25.01931 1.000 102.49635 197 THR A C 1
ATOM 1275 O O . THR A 1 223 ? -36.41864 11.83048 24.54504 1.000 104.25816 197 THR A O 1
ATOM 1279 N N . ASP A 1 224 ? -35.76118 9.90975 25.51399 1.000 97.04897 198 ASP A N 1
ATOM 1280 C CA . ASP A 1 224 ? -37.04235 9.23457 25.33918 1.000 96.66632 198 ASP A CA 1
ATOM 1281 C C . ASP A 1 224 ? -37.97545 9.42929 26.52975 1.000 91.51000 198 ASP A C 1
ATOM 1282 O O . ASP A 1 224 ? -39.10543 9.89810 26.36658 1.000 101.45816 198 ASP A O 1
ATOM 1287 N N . PHE A 1 225 ? -37.52278 9.06937 27.73051 1.000 87.20283 199 PHE A N 1
ATOM 1288 C CA . PHE A 1 225 ? -38.36499 9.16374 28.91697 1.000 85.10910 199 PHE A CA 1
ATOM 1289 C C . PHE A 1 225 ? -38.59945 10.60027 29.36809 1.000 81.30848 199 PHE A C 1
ATOM 1290 O O . PHE A 1 225 ? -39.51100 10.83420 30.16986 1.000 77.96334 199 PHE A O 1
ATOM 1298 N N . ALA A 1 226 ? -37.81099 11.55725 28.87221 1.000 94.89769 200 ALA A N 1
ATOM 1299 C CA . ALA A 1 226 ? -37.90003 12.95940 29.28935 1.000 106.22417 200 ALA A CA 1
ATOM 1300 C C . ALA A 1 226 ? -37.71871 13.09647 30.79972 1.000 87.01876 200 ALA A C 1
ATOM 1301 O O . ALA A 1 226 ? -38.42255 13.85849 31.46506 1.000 107.22931 200 ALA A O 1
ATOM 1303 N N . VAL A 1 227 ? -36.76712 12.35169 31.33894 1.000 97.36212 201 VAL A N 1
ATOM 1304 C CA . VAL A 1 227 ? -36.45481 12.34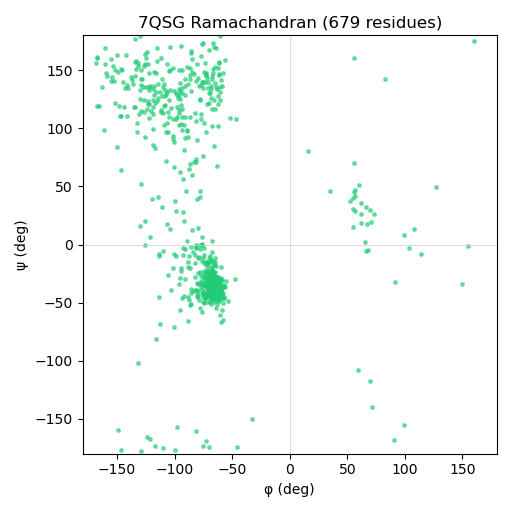936 32.76303 1.000 100.81231 201 VAL A CA 1
ATOM 1305 C C . VAL A 1 227 ? -35.46147 13.46622 33.05420 1.000 92.87114 201 VAL A C 1
ATOM 1306 O O . VAL A 1 227 ? -34.61480 13.80287 32.22068 1.000 99.44996 201 VAL A O 1
ATOM 1310 N N . SER A 1 228 ? -35.58219 14.06894 34.23660 1.000 94.11922 202 SER A N 1
ATOM 1311 C CA . SER A 1 228 ? -34.63222 15.08734 34.65427 1.000 93.24156 202 SER A CA 1
ATOM 1312 C C . SER A 1 228 ? -33.22834 14.48939 34.75195 1.000 81.84528 202 SER A C 1
ATOM 1313 O O . SER A 1 228 ? -33.06695 13.31466 35.09433 1.000 90.60324 202 SER A O 1
ATOM 1316 N N . PRO A 1 229 ? -32.19074 15.27461 34.45126 1.000 83.24646 203 PRO A N 1
ATOM 1317 C CA . PRO A 1 229 ? -30.82580 14.74036 34.56721 1.000 101.72600 203 PRO A CA 1
ATOM 1318 C C . PRO A 1 229 ? -30.39240 14.52727 36.00589 1.000 96.38722 203 PRO A C 1
ATOM 1319 O O . PRO A 1 229 ? -29.65474 13.57335 36.28264 1.000 83.62187 203 PRO A O 1
ATOM 1323 N N . GLU A 1 230 ? -30.82830 15.38957 36.92899 1.000 97.42262 204 GLU A N 1
ATOM 1324 C CA . GLU A 1 230 ? -30.54274 15.17909 38.34446 1.000 100.88297 204 GLU A CA 1
ATOM 1325 C C . GLU A 1 230 ? -31.18212 13.89509 38.85099 1.000 95.99808 204 GLU A C 1
ATOM 1326 O O . GLU A 1 230 ? -30.67981 13.27558 39.79609 1.000 109.87755 204 GLU A O 1
ATOM 1332 N N . GLN A 1 231 ? -32.28760 13.48492 38.22960 1.000 94.34328 205 GLN A N 1
ATOM 1333 C CA . GLN A 1 231 ? -33.01331 12.28741 38.62815 1.000 94.02321 205 GLN A CA 1
ATOM 1334 C C . GLN A 1 231 ? -32.19924 11.01603 38.42386 1.000 85.79147 205 GLN A C 1
ATOM 1335 O O . GLN A 1 231 ? -32.45734 10.01324 39.09925 1.000 74.48608 205 GLN A O 1
ATOM 1341 N N . LEU A 1 232 ? -31.21878 11.03914 37.52571 1.000 78.45864 206 LEU A N 1
ATOM 1342 C CA . LEU A 1 232 ? -30.47769 9.84783 37.13725 1.000 89.84704 206 LEU A CA 1
ATOM 1343 C C . LEU A 1 232 ? -29.18474 9.71901 37.93246 1.000 83.10584 206 LEU A C 1
ATOM 1344 O O . LEU A 1 232 ? -28.48609 10.70783 38.17452 1.000 91.91571 206 LEU A O 1
ATOM 1349 N N . HIS A 1 233 ? -28.87556 8.48724 38.33367 1.000 71.06243 207 HIS A N 1
ATOM 1350 C CA . HIS A 1 233 ? -27.62072 8.14570 38.99605 1.000 67.66664 207 HIS A CA 1
ATOM 1351 C C . HIS A 1 233 ? -27.05618 6.92228 38.28690 1.000 72.11100 207 HIS A C 1
ATOM 1352 O O . HIS A 1 233 ? -27.63652 5.83472 38.36704 1.000 76.98679 207 HIS A O 1
ATOM 1359 N N . VAL A 1 234 ? -25.93541 7.09422 37.59154 1.000 71.54730 208 VAL A N 1
ATOM 1360 C CA . VAL A 1 234 ? -25.34854 6.01279 36.80508 1.000 62.31768 208 VAL A CA 1
ATOM 1361 C C . VAL A 1 234 ? -24.53268 5.11976 37.73400 1.000 70.45981 208 VAL A C 1
ATOM 1362 O O . VAL A 1 234 ? -23.51067 5.54260 38.27944 1.000 66.31090 208 VAL A O 1
ATOM 1366 N N . VAL A 1 235 ? -24.98621 3.87781 37.91245 1.000 67.94205 209 VAL A N 1
ATOM 1367 C CA . VAL A 1 235 ? -24.24853 2.86334 38.64826 1.000 54.85808 209 VAL A CA 1
ATOM 1368 C C . VAL A 1 235 ? -24.18090 1.62157 37.76976 1.000 56.65142 209 VAL A C 1
ATOM 1369 O O . VAL A 1 235 ? -25.21443 1.00915 37.48606 1.000 54.29978 209 VAL A O 1
ATOM 1373 N N . PRO A 1 236 ? -22.99940 1.20257 37.31732 1.000 58.23125 210 PRO A N 1
ATOM 1374 C CA . PRO A 1 236 ? -22.92456 0.08674 36.36440 1.000 51.58083 210 PRO A CA 1
ATOM 1375 C C . PRO A 1 236 ? -23.21447 -1.26669 36.99309 1.000 61.75726 210 PRO A C 1
ATOM 1376 O O . PRO A 1 236 ? -23.68738 -1.35132 38.13109 1.000 62.97865 210 PRO A O 1
ATOM 1380 N N . LEU A 1 237 ? -22.95039 -2.33262 36.24395 1.000 61.88280 211 LEU A N 1
ATOM 1381 C CA . LEU A 1 237 ? -23.01751 -3.69104 36.75738 1.000 51.00949 211 LEU A CA 1
ATOM 1382 C C . LEU A 1 237 ? -21.60867 -4.18307 37.05818 1.000 63.87688 211 LEU A C 1
ATOM 1383 O O . LEU A 1 237 ? -20.63492 -3.74603 36.43981 1.000 59.97816 211 LEU A O 1
ATOM 1388 N N . GLY A 1 238 ? -21.50713 -5.09896 38.02015 1.000 69.46568 212 GLY A N 1
ATOM 1389 C CA . GLY A 1 238 ? -20.23439 -5.54590 38.52998 1.000 59.29651 212 GLY A CA 1
ATOM 1390 C C . GLY A 1 238 ? -19.90044 -6.97540 38.14867 1.000 55.22335 212 GLY A C 1
ATOM 1391 O O . GLY A 1 238 ? -20.60865 -7.63747 37.38796 1.000 64.57982 212 GLY A O 1
ATOM 1392 N N . VAL A 1 239 ? -18.78264 -7.44505 38.70141 1.000 64.10696 213 VAL A N 1
ATOM 1393 C CA . VAL A 1 239 ? -18.30034 -8.80322 38.49174 1.000 60.40285 213 VAL A CA 1
ATOM 1394 C C . VAL A 1 239 ? -17.62678 -9.26070 39.77743 1.000 60.98589 213 VAL A C 1
ATOM 1395 O O . VAL A 1 239 ? -17.08897 -8.45118 40.53734 1.000 54.65365 213 VAL A O 1
ATOM 1399 N N . ASP A 1 240 ? -17.67107 -10.56591 40.02755 1.000 55.71104 214 ASP A N 1
ATOM 1400 C CA . ASP A 1 240 ? -16.97101 -11.15331 41.16528 1.000 58.44813 214 ASP A CA 1
ATOM 1401 C C . ASP A 1 240 ? -15.47643 -11.15055 40.86999 1.000 67.62480 214 ASP A C 1
ATOM 1402 O O . ASP A 1 240 ? -14.96232 -12.04332 40.19314 1.000 67.40420 214 ASP A O 1
ATOM 1407 N N . THR A 1 241 ? -14.76867 -10.14043 41.38209 1.000 66.29845 215 THR A N 1
ATOM 1408 C CA . THR A 1 241 ? -13.32531 -10.05417 41.19416 1.000 70.59949 215 THR A CA 1
ATOM 1409 C C . THR A 1 241 ? -12.57012 -11.16921 41.90459 1.000 65.54856 215 THR A C 1
ATOM 1410 O O . THR A 1 241 ? -11.38316 -11.36630 41.62294 1.000 68.14148 215 THR A O 1
ATOM 1414 N N . LYS A 1 242 ? -13.22170 -11.89637 42.81276 1.000 63.91340 216 LYS A N 1
ATOM 1415 C CA . LYS A 1 242 ? -12.59055 -13.05696 43.42863 1.000 74.95136 216 LYS A CA 1
ATOM 1416 C C . LYS A 1 242 ? -12.67037 -14.27540 42.51811 1.000 79.79721 216 LYS A C 1
ATOM 1417 O O . LYS A 1 242 ? -11.69029 -15.01575 42.37726 1.000 83.62846 216 LYS A O 1
ATOM 1423 N N . LEU A 1 243 ? -13.82584 -14.49286 41.88737 1.000 73.76629 217 LEU A N 1
ATOM 1424 C CA . LEU A 1 243 ? -13.98786 -15.64070 41.00278 1.000 69.32307 217 LEU A CA 1
ATOM 1425 C C . LEU A 1 243 ? -13.39434 -15.37563 39.62374 1.000 78.92460 217 LEU A C 1
ATOM 1426 O O . LEU A 1 243 ? -12.78217 -16.26886 39.02706 1.000 75.18481 217 LEU A O 1
ATOM 1431 N N . PHE A 1 244 ? -13.56442 -14.16115 39.10435 1.000 72.54109 218 PHE A N 1
ATOM 1432 C CA . PHE A 1 244 ? -13.04729 -13.77812 37.79201 1.000 65.76024 218 PHE A CA 1
ATOM 1433 C C . PHE A 1 244 ? -11.71029 -13.07448 37.99638 1.000 71.03784 218 PHE A C 1
ATOM 1434 O O . PHE A 1 244 ? -11.66325 -11.90249 38.37839 1.000 69.41089 218 PHE A O 1
ATOM 1442 N N . GLN A 1 245 ? -10.62374 -13.79251 37.73184 1.000 74.07390 219 GLN A N 1
ATOM 1443 C CA . GLN A 1 245 ? -9.27929 -13.28193 37.95260 1.000 60.47757 219 GLN A CA 1
ATOM 1444 C C . GLN A 1 245 ? -8.31040 -14.11618 37.12869 1.000 63.63945 219 GLN A C 1
ATOM 1445 O O . GLN A 1 245 ? -8.60985 -15.26998 36.79730 1.000 73.30387 219 GLN A O 1
ATOM 1451 N N . PRO A 1 246 ? -7.14941 -13.56132 36.77401 1.000 60.05834 220 PRO A N 1
ATOM 1452 C CA . PRO A 1 246 ? -6.16215 -14.33990 36.01448 1.000 57.51904 220 PRO A CA 1
ATOM 1453 C C . PRO A 1 246 ? -5.74944 -15.60242 36.75688 1.000 68.92331 220 PRO A C 1
ATOM 1454 O O . PRO A 1 246 ? -5.71060 -15.64240 37.98824 1.000 99.76673 220 PRO A O 1
ATOM 1458 N N . ARG A 1 247 ? -5.44206 -16.64942 35.98450 1.000 91.50445 221 ARG A N 1
ATOM 1459 C CA . ARG A 1 247 ? -5.08272 -17.94681 36.54732 1.000 103.97610 221 ARG A CA 1
ATOM 1460 C C . ARG A 1 247 ? -3.74255 -18.45060 36.01905 1.000 110.91969 221 ARG A C 1
ATOM 1461 O O . ARG A 1 247 ? -3.47130 -19.65479 36.08044 1.000 119.73434 221 ARG A O 1
ATOM 1469 N N . GLU A 1 248 ? -2.90932 -17.54919 35.49409 1.000 114.89189 222 GLU A N 1
ATOM 1470 C CA . GLU A 1 248 ? -1.51684 -17.80288 35.12512 1.000 121.25707 222 GLU A CA 1
ATOM 1471 C C . GLU A 1 248 ? -1.35155 -18.85512 34.03493 1.000 111.27430 222 GLU A C 1
ATOM 1472 O O . GLU A 1 248 ? -0.25667 -19.40331 33.87192 1.000 103.05770 222 GLU A O 1
ATOM 1474 N N . GLY A 1 249 ? -2.40152 -19.15211 33.27627 1.000 132.82515 223 GLY A N 1
ATOM 1475 C CA . GLY A 1 249 ? -2.29149 -20.11416 32.19728 1.000 133.12849 223 GLY A CA 1
ATOM 1476 C C . GLY A 1 249 ? -3.18896 -19.77833 31.02561 1.000 134.23324 223 GLY A C 1
ATOM 1477 O O . GLY A 1 249 ? -4.41461 -19.88365 31.12988 1.000 148.45211 223 GLY A O 1
ATOM 1478 N N . ARG A 1 250 ? -2.59631 -19.37674 29.90201 1.000 101.54520 224 ARG A N 1
ATOM 1479 C CA . ARG A 1 250 ? -3.35264 -18.91718 28.74233 1.000 97.97219 224 ARG A CA 1
ATOM 1480 C C . ARG A 1 250 ? -2.91579 -19.69345 27.50998 1.000 88.68376 224 ARG A C 1
ATOM 1481 O O . ARG A 1 250 ? -1.72775 -19.71097 27.17127 1.000 92.44145 224 ARG A O 1
ATOM 1489 N N . VAL A 1 251 ? -3.87935 -20.32682 26.83989 1.000 93.57515 225 VAL A N 1
ATOM 1490 C CA . VAL A 1 251 ? -3.58609 -21.09052 25.63458 1.000 95.15720 225 VAL A CA 1
ATOM 1491 C C . VAL A 1 251 ? -3.18176 -20.14290 24.51330 1.000 85.23970 225 VAL A C 1
ATOM 1492 O O . VAL A 1 251 ? -3.80638 -19.09429 24.30232 1.000 76.02107 225 VAL A O 1
ATOM 1496 N N . ARG A 1 252 ? -2.13020 -20.51071 23.78513 1.000 84.10013 226 ARG A N 1
ATOM 1497 C CA . ARG A 1 252 ? -1.60133 -19.64603 22.73958 1.000 87.69822 226 ARG A CA 1
ATOM 1498 C C . ARG A 1 252 ? -2.57136 -19.57082 21.56666 1.000 91.77144 226 ARG A C 1
ATOM 1499 O O . ARG A 1 252 ? -3.04469 -20.59880 21.07101 1.000 85.47239 226 ARG A O 1
ATOM 1501 N N . ASN A 1 253 ? -2.86479 -18.34473 21.12754 1.000 86.28087 227 ASN A N 1
ATOM 1502 C CA . ASN A 1 253 ? -3.74974 -18.09389 19.98844 1.000 88.57106 227 ASN A CA 1
ATOM 1503 C C . ASN A 1 253 ? -5.14899 -18.65785 20.23490 1.000 88.15081 227 ASN A C 1
ATOM 1504 O O . ASN A 1 253 ? -5.70376 -19.38850 19.41158 1.000 94.28464 227 ASN A O 1
ATOM 1509 N N . ARG A 1 254 ? -5.72201 -18.31452 21.38663 1.000 81.57261 228 ARG A N 1
ATOM 1510 C CA . ARG A 1 254 ? -7.09028 -18.69154 21.72243 1.000 78.50416 228 ARG A CA 1
ATOM 1511 C C . ARG A 1 254 ? -7.91917 -17.43349 21.92687 1.000 76.01767 228 ARG A C 1
ATOM 1512 O O . ARG A 1 254 ? -7.57274 -16.58471 22.75530 1.000 80.71141 228 ARG A O 1
ATOM 1520 N N . ILE A 1 255 ? -9.00996 -17.32187 21.17690 1.000 78.54907 229 ILE A N 1
ATOM 1521 C CA . ILE A 1 255 ? -9.96271 -16.23008 21.31484 1.000 66.52957 229 ILE A CA 1
ATOM 1522 C C . ILE A 1 255 ? -11.21492 -16.77814 21.98341 1.000 71.11946 229 ILE A C 1
ATOM 1523 O O . ILE A 1 255 ? -11.50419 -17.97870 21.91557 1.000 74.38222 229 ILE A O 1
ATOM 1528 N N . ILE A 1 256 ? -11.95538 -15.89288 22.64571 1.000 67.16543 230 ILE A N 1
ATOM 1529 C CA . ILE A 1 256 ? -13.21163 -16.25169 23.29199 1.000 63.85944 230 ILE A CA 1
ATOM 1530 C C . ILE A 1 256 ? -14.23563 -15.16296 23.00180 1.000 62.21374 230 ILE A C 1
ATOM 1531 O O . ILE A 1 256 ? -13.90277 -13.97362 22.96368 1.000 71.43223 230 ILE A O 1
ATOM 1536 N N . ALA A 1 257 ? -15.48009 -15.57643 22.77197 1.000 62.65090 231 ALA A N 1
ATOM 1537 C CA . ALA A 1 257 ? -16.59026 -14.65988 22.56263 1.000 61.80063 231 ALA A CA 1
ATOM 1538 C C . ALA A 1 257 ? -17.83327 -15.24285 23.21487 1.000 74.12371 231 ALA A C 1
ATOM 1539 O O . ALA A 1 257 ? -18.12346 -16.43322 23.06063 1.000 71.37339 231 ALA A O 1
ATOM 1541 N N . ILE A 1 258 ? -18.56363 -14.40015 23.93999 1.000 66.11265 232 ILE A N 1
ATOM 1542 C CA . ILE A 1 258 ? -19.70816 -14.82587 24.73746 1.000 77.34844 232 ILE A CA 1
ATOM 1543 C C . ILE A 1 258 ? -20.96114 -14.19191 24.15185 1.000 75.93589 232 ILE A C 1
ATOM 1544 O O . ILE A 1 258 ? -21.04353 -12.96283 24.03099 1.000 82.34781 232 ILE A O 1
ATOM 1549 N N . ALA A 1 259 ? -21.93253 -15.02558 23.79489 1.000 81.36485 233 ALA A N 1
ATOM 1550 C CA . ALA A 1 259 ? -23.20538 -14.54579 23.26786 1.000 84.94544 233 ALA A CA 1
ATOM 1551 C C . ALA A 1 259 ? -24.34528 -15.46500 23.69663 1.000 96.01650 233 ALA A C 1
ATOM 1552 O O . ALA A 1 259 ? -25.50678 -15.22887 23.36444 1.000 101.23890 233 ALA A O 1
ATOM 1554 N N . LEU A 1 265 ? -27.24247 -6.05304 16.29231 1.000 101.52758 239 LEU A N 1
ATOM 1555 C CA . LEU A 1 265 ? -27.44151 -7.44746 16.67047 1.000 112.32978 239 LEU A CA 1
ATOM 1556 C C . LEU A 1 265 ? -26.14916 -8.06070 17.20010 1.000 111.25231 239 LEU A C 1
ATOM 1557 O O . LEU A 1 265 ? -25.31344 -7.36823 17.78032 1.000 109.74638 239 LEU A O 1
ATOM 1559 N N . LYS A 1 266 ? -25.99335 -9.36654 16.99869 1.000 141.70450 240 LYS A N 1
ATOM 1560 C CA . LYS A 1 266 ? -24.79362 -10.09063 17.40302 1.000 128.57297 240 LYS A CA 1
ATOM 1561 C C . LYS A 1 266 ? -23.89722 -10.24857 16.18021 1.000 142.75210 240 LYS A C 1
ATOM 1562 O O . LYS A 1 266 ? -24.20163 -11.03336 15.27549 1.000 142.30469 240 LYS A O 1
ATOM 1564 N N . GLY A 1 267 ? -22.79395 -9.50427 16.15539 1.000 113.40203 241 GLY A N 1
ATOM 1565 C CA . GLY A 1 267 ? -21.87281 -9.54857 15.03626 1.000 95.39509 241 GLY A CA 1
ATOM 1566 C C . GLY A 1 267 ? -20.92160 -10.72652 15.08275 1.000 87.07055 241 GLY A C 1
ATOM 1567 O O . GLY A 1 267 ? -19.74106 -10.59744 14.74406 1.000 83.31519 241 GLY A O 1
ATOM 1568 N N . VAL A 1 268 ? -21.43063 -11.88656 15.50298 1.000 83.25375 242 VAL A N 1
ATOM 1569 C CA . VAL A 1 268 ? -20.60210 -13.08454 15.57781 1.000 82.08842 242 VAL A CA 1
ATOM 1570 C C . VAL A 1 268 ? -20.14660 -13.51735 14.18845 1.000 83.25810 242 VAL A C 1
ATOM 1571 O O . VAL A 1 268 ? -19.06221 -14.09326 14.03454 1.000 84.97960 242 VAL A O 1
ATOM 1575 N N . SER A 1 269 ? -20.94729 -13.23503 13.15656 1.000 97.35503 243 SER A N 1
ATOM 1576 C CA . SER A 1 269 ? -20.56656 -13.60676 11.79695 1.000 87.55176 243 SER A CA 1
ATOM 1577 C C . SER A 1 269 ? -19.27866 -12.91309 11.37166 1.000 81.19075 243 SER A C 1
ATOM 1578 O O . SER A 1 269 ? -18.44088 -13.50957 10.68503 1.000 83.85466 243 SER A O 1
ATOM 1581 N N . HIS A 1 270 ? -19.10165 -11.65230 11.77167 1.000 87.38108 244 HIS A N 1
ATOM 1582 C CA . HIS A 1 270 ? -17.88486 -10.93012 11.41667 1.000 88.44595 244 HIS A CA 1
ATOM 1583 C C . HIS A 1 270 ? -16.66515 -11.53994 12.09405 1.000 82.43048 244 HIS A C 1
ATOM 1584 O O . HIS A 1 270 ? -15.57807 -11.58432 11.50586 1.000 73.62367 244 HIS A O 1
ATOM 1591 N N . LEU A 1 271 ? -16.82699 -12.01863 13.32963 1.000 82.73971 245 LEU A N 1
ATOM 1592 C CA . LEU A 1 271 ? -15.72792 -12.69315 14.01075 1.000 76.80458 245 LEU A CA 1
ATOM 1593 C C . LEU A 1 271 ? -15.42944 -14.05069 13.38701 1.000 82.06218 245 LEU A C 1
ATOM 1594 O O . LEU A 1 271 ? -14.26951 -14.48135 13.36829 1.000 69.96394 245 LEU A O 1
ATOM 1599 N N . LEU A 1 272 ? -16.45488 -14.73477 12.87096 1.000 78.14205 246 LEU A N 1
ATOM 1600 C CA . LEU A 1 272 ? -16.23869 -16.04738 12.27026 1.000 74.20813 246 LEU A CA 1
ATOM 1601 C C . LEU A 1 272 ? -15.38188 -15.94825 11.01407 1.000 80.74951 246 LEU A C 1
ATOM 1602 O O . LEU A 1 272 ? -14.55351 -16.82780 10.75064 1.000 73.68110 246 LEU A O 1
ATOM 1607 N N . HIS A 1 273 ? -15.56385 -14.88780 10.22403 1.000 69.85110 247 HIS A N 1
ATOM 1608 C CA . HIS A 1 273 ? -14.68019 -14.68033 9.08403 1.000 66.74459 247 HIS A CA 1
ATOM 1609 C C . HIS A 1 273 ? -13.28075 -14.28783 9.53302 1.000 65.97092 247 HIS A C 1
ATOM 1610 O O . HIS A 1 273 ? -12.30319 -14.57404 8.83283 1.000 83.56762 247 HIS A O 1
ATOM 1617 N N . ALA A 1 274 ? -13.16221 -13.63814 10.69216 1.000 88.55129 248 ALA A N 1
ATOM 1618 C CA . ALA A 1 274 ? -11.84366 -13.30151 11.21640 1.000 75.04784 248 ALA A CA 1
ATOM 1619 C C . ALA A 1 274 ? -11.05135 -14.56041 11.54542 1.000 80.39093 248 ALA A C 1
ATOM 1620 O O . ALA A 1 274 ? -9.93349 -14.74919 11.05092 1.000 73.10738 248 ALA A O 1
ATOM 1622 N N . VAL A 1 275 ? -11.62636 -15.44672 12.36329 1.000 79.59025 249 VAL A N 1
ATOM 1623 C CA . VAL A 1 275 ? -10.92474 -16.67168 12.73579 1.000 82.79863 249 VAL A CA 1
ATOM 1624 C C . VAL A 1 275 ? -10.71511 -17.57353 11.52502 1.000 79.62221 249 VAL A C 1
ATOM 1625 O O . VAL A 1 275 ? -9.76542 -18.36593 11.49176 1.000 91.18435 249 VAL A O 1
ATOM 1629 N N . ALA A 1 276 ? -11.58148 -17.47316 10.51385 1.000 83.03263 250 ALA A N 1
ATOM 1630 C CA . ALA A 1 276 ? -11.38041 -18.25490 9.29845 1.000 83.88646 250 ALA A CA 1
ATOM 1631 C C . ALA A 1 276 ? -10.16956 -17.75791 8.51986 1.000 80.15291 250 ALA A C 1
ATOM 1632 O O . ALA A 1 276 ? -9.39277 -18.56065 7.99011 1.000 85.29971 250 ALA A O 1
ATOM 1634 N N . ARG A 1 277 ? -9.98769 -16.43807 8.44357 1.000 81.08562 251 ARG A N 1
ATOM 1635 C CA . ARG A 1 277 ? -8.83890 -15.89037 7.73218 1.000 88.11338 251 ARG A CA 1
ATOM 1636 C C . ARG A 1 277 ? -7.55521 -16.00177 8.54564 1.000 91.70117 251 ARG A C 1
ATOM 1637 O O . ARG A 1 277 ? -6.47395 -16.15579 7.96782 1.000 94.62858 251 ARG A O 1
ATOM 1639 N N . LEU A 1 278 ? -7.65107 -15.93688 9.87551 1.000 84.39436 252 LEU A N 1
ATOM 1640 C CA . LEU A 1 278 ? -6.47097 -16.01167 10.72913 1.000 93.12028 252 LEU A CA 1
ATOM 1641 C C . LEU A 1 278 ? -5.86440 -17.40844 10.79115 1.000 104.24382 252 LEU A C 1
ATOM 1642 O O . LEU A 1 278 ? -4.71875 -17.54439 11.23507 1.000 113.57427 252 LEU A O 1
ATOM 1647 N N . ARG A 1 279 ? -6.59075 -18.44040 10.35189 1.000 106.05267 253 ARG A N 1
ATOM 1648 C CA . ARG A 1 279 ? -6.10618 -19.80956 10.50707 1.000 111.21636 253 ARG A CA 1
ATOM 1649 C C . ARG A 1 279 ? -4.85993 -20.07801 9.67062 1.000 112.73736 253 ARG A C 1
ATOM 1650 O O . ARG A 1 279 ? -3.99572 -20.85863 10.08679 1.000 118.64137 253 ARG A O 1
ATOM 1658 N N . VAL A 1 280 ? -4.74282 -19.44548 8.50050 1.000 102.77154 254 VAL A N 1
ATOM 1659 C CA . VAL A 1 280 ? -3.61345 -19.73322 7.62049 1.000 115.80521 254 VAL A CA 1
ATOM 1660 C C . VAL A 1 280 ? -2.29770 -19.28053 8.24655 1.000 123.46490 254 VAL A C 1
ATOM 1661 O O . VAL A 1 280 ? -1.26598 -19.94518 8.08767 1.000 131.72763 254 VAL A O 1
ATOM 1665 N N . GLU A 1 281 ? -2.30671 -18.17050 8.98215 1.000 122.73301 255 GLU A N 1
ATOM 1666 C CA . GLU A 1 281 ? -1.08760 -17.62947 9.56887 1.000 123.45334 255 GLU A CA 1
ATOM 1667 C C . GLU A 1 281 ? -0.85700 -18.06715 11.00727 1.000 125.64711 255 GLU A C 1
ATOM 1668 O O . GLU A 1 281 ? 0.29828 -18.14719 11.43787 1.000 144.92593 255 GLU A O 1
ATOM 1670 N N . ARG A 1 282 ? -1.91765 -18.34693 11.76162 1.000 123.39681 256 ARG A N 1
ATOM 1671 C CA . ARG A 1 282 ? -1.80625 -18.64228 13.18148 1.000 116.23377 256 ARG A CA 1
ATOM 1672 C C . ARG A 1 282 ? -2.62499 -19.87805 13.52368 1.000 113.46379 256 ARG A C 1
ATOM 1673 O O . ARG A 1 282 ? -3.55790 -20.25113 12.80850 1.000 108.58486 256 ARG A O 1
ATOM 1681 N N . ASP A 1 283 ? -2.26476 -20.50953 14.63938 1.000 128.42145 257 ASP A N 1
ATOM 1682 C CA . ASP A 1 283 ? -3.05236 -21.61012 15.19495 1.000 134.95051 257 ASP A CA 1
ATOM 1683 C C . ASP A 1 283 ? -4.18159 -21.05259 16.06460 1.000 125.18861 257 ASP A C 1
ATOM 1684 O O . ASP A 1 283 ? -4.28369 -21.31346 17.26326 1.000 118.75117 257 ASP A O 1
ATOM 1689 N N . VAL A 1 284 ? -5.04136 -20.25896 15.42370 1.000 105.01433 258 VAL A N 1
ATOM 1690 C CA . VAL A 1 284 ? -6.10403 -19.57484 16.14588 1.000 85.57525 258 VAL A CA 1
ATOM 1691 C C . VAL A 1 284 ? -7.18149 -20.57370 16.55541 1.000 95.16451 258 VAL A C 1
ATOM 1692 O O . VAL A 1 284 ? -7.43985 -21.57184 15.86820 1.000 99.58304 258 VAL A O 1
ATOM 1696 N N . GLU A 1 285 ? -7.80285 -20.31154 17.70290 1.000 94.38801 259 GLU A N 1
ATOM 1697 C CA . GLU A 1 285 ? -8.88260 -21.13201 18.22829 1.000 94.45835 259 GLU A CA 1
ATOM 1698 C C . GLU A 1 285 ? -9.92231 -20.22238 18.86202 1.000 85.44562 259 GLU A C 1
ATOM 1699 O O . GLU A 1 285 ? -9.57524 -19.27434 19.57135 1.000 101.45621 259 GLU A O 1
ATOM 1705 N N . LEU A 1 286 ? -11.19443 -20.50977 18.60240 1.000 74.39942 260 LEU A N 1
ATOM 1706 C CA . LEU A 1 286 ? -12.29740 -19.72173 19.13319 1.000 70.80852 260 LEU A CA 1
ATOM 1707 C C . LEU A 1 286 ? -13.11937 -20.56845 20.09277 1.000 80.51909 260 LEU A C 1
ATOM 1708 O O . LEU A 1 286 ? -13.57193 -21.66155 19.73553 1.000 82.07386 260 LEU A O 1
ATOM 1713 N N . GLN A 1 287 ? -13.30523 -20.06099 21.30599 1.000 81.86421 261 GLN A N 1
ATOM 1714 C CA . GLN A 1 287 ? -14.17244 -20.67188 22.30888 1.000 78.19782 261 GLN A CA 1
ATOM 1715 C C . GLN A 1 287 ? -15.42895 -19.81157 22.38981 1.000 74.59038 261 GLN A C 1
ATOM 1716 O O . GLN A 1 287 ? -15.44492 -18.78143 23.06899 1.000 85.60786 261 GLN A O 1
ATOM 1722 N N . LEU A 1 288 ? -16.47397 -20.23052 21.68271 1.000 76.11698 262 LEU A N 1
ATOM 1723 C CA . LEU A 1 288 ? -17.71145 -19.46993 21.57357 1.000 73.89810 262 LEU A CA 1
ATOM 1724 C C . LEU A 1 288 ? -18.70473 -19.96367 22.61651 1.000 84.53108 262 LEU A C 1
ATOM 1725 O O . LEU A 1 288 ? -19.01079 -21.15928 22.67083 1.000 90.92522 262 LEU A O 1
ATOM 1730 N N . VAL A 1 289 ? -19.20298 -19.04612 23.43945 1.000 84.35270 263 VAL A N 1
ATOM 1731 C CA . VAL A 1 289 ? -20.11396 -19.37223 24.53092 1.000 96.45193 263 VAL A CA 1
ATOM 1732 C C . VAL A 1 289 ? -21.49531 -18.86611 24.13484 1.000 97.04211 263 VAL A C 1
ATOM 1733 O O . VAL A 1 289 ? -21.81158 -17.68407 24.31313 1.000 97.05262 263 VAL A O 1
ATOM 1737 N N . THR A 1 290 ? -22.32349 -19.76197 23.60291 1.000 100.87149 264 THR A N 1
ATOM 1738 C CA . THR A 1 290 ? -23.68647 -19.43350 23.20525 1.000 99.35844 264 THR A CA 1
ATOM 1739 C C . THR A 1 290 ? -24.43499 -20.73230 22.94910 1.000 102.39544 264 THR A C 1
ATOM 1740 O O . THR A 1 290 ? -23.82753 -21.78832 22.75002 1.000 114.15384 264 THR A O 1
ATOM 1744 N N . LYS A 1 291 ? -25.76164 -20.64178 22.95962 1.000 85.81774 265 LYS A N 1
ATOM 1745 C CA . LYS A 1 291 ? -26.62282 -21.77435 22.64935 1.000 100.71926 265 LYS A CA 1
ATOM 1746 C C . LYS A 1 291 ? -27.06938 -21.67772 21.19703 1.000 116.63410 265 LYS A C 1
ATOM 1747 O O . LYS A 1 291 ? -27.56228 -20.63104 20.76269 1.000 120.93822 265 LYS A O 1
ATOM 1753 N N . LEU A 1 292 ? -26.89412 -22.76471 20.45303 1.000 116.58462 266 LEU A N 1
ATOM 1754 C CA . LEU A 1 292 ? -27.26563 -22.79404 19.04336 1.000 103.13939 266 LEU A CA 1
ATOM 1755 C C . LEU A 1 292 ? -28.23216 -23.93516 18.75308 1.000 93.50673 266 LEU A C 1
ATOM 1756 O O . LEU A 1 292 ? -28.79583 -24.02056 17.66221 1.000 120.69281 266 LEU A O 1
ATOM 1761 N N . GLY A 1 296 ? -30.28844 -26.94498 10.16312 1.000 124.10420 270 GLY A N 1
ATOM 1762 C CA . GLY A 1 296 ? -29.29470 -26.29910 11.00068 1.000 143.16961 270 GLY A CA 1
ATOM 1763 C C . GLY A 1 296 ? -29.61350 -24.84876 11.30661 1.000 135.49011 270 GLY A C 1
ATOM 1764 O O . GLY A 1 296 ? -30.42607 -24.22997 10.61934 1.000 135.06372 270 GLY A O 1
ATOM 1765 N N . PRO A 1 297 ? -28.97515 -24.29936 12.34160 1.000 148.71190 271 PRO A N 1
ATOM 1766 C CA . PRO A 1 297 ? -29.22250 -22.89632 12.69985 1.000 153.42778 271 PRO A CA 1
ATOM 1767 C C . PRO A 1 297 ? -28.55039 -21.92326 11.74415 1.000 150.43057 271 PRO A C 1
ATOM 1768 O O . PRO A 1 297 ? -27.98217 -22.33053 10.72578 1.000 159.03458 271 PRO A O 1
ATOM 1772 N N . THR A 1 298 ? -28.60943 -20.62923 12.06826 1.000 118.64857 272 THR A N 1
ATOM 1773 C CA . THR A 1 298 ? -28.00196 -19.62240 11.20503 1.000 101.98324 272 THR A CA 1
ATOM 1774 C C . THR A 1 298 ? -26.48366 -19.73204 11.18973 1.000 121.20031 272 THR A C 1
ATOM 1775 O O . THR A 1 298 ? -25.85121 -19.40230 10.17988 1.000 126.83212 272 THR A O 1
ATOM 1779 N N . GLU A 1 299 ? -25.88210 -20.19596 12.28464 1.000 119.09253 273 GLU A N 1
ATOM 1780 C CA . GLU A 1 299 ? -24.43045 -20.30368 12.35885 1.000 93.52947 273 GLU A CA 1
ATOM 1781 C C . GLU A 1 299 ? -23.92061 -21.52928 11.61094 1.000 114.55312 273 GLU A C 1
ATOM 1782 O O . GLU A 1 299 ? -23.08307 -22.27568 12.12839 1.000 110.26705 273 GLU A O 1
ATOM 1788 N N . LYS A 1 300 ? -24.42426 -21.74585 10.39574 1.000 109.33735 274 LYS A N 1
ATOM 1789 C CA . LYS A 1 300 ? -23.84746 -22.72384 9.48436 1.000 83.65825 274 LYS A CA 1
ATOM 1790 C C . LYS A 1 300 ? -22.58992 -22.20348 8.80432 1.000 93.31232 274 LYS A C 1
ATOM 1791 O O . LYS A 1 300 ? -21.99396 -22.92751 7.99868 1.000 94.92997 274 LYS A O 1
ATOM 1793 N N . LEU A 1 301 ? -22.18829 -20.96283 9.10190 1.000 90.98850 275 LEU A N 1
ATOM 1794 C CA . LEU A 1 301 ? -20.90762 -20.44947 8.62708 1.000 106.39084 275 LEU A CA 1
ATOM 1795 C C . LEU A 1 301 ? -19.74838 -21.30789 9.10886 1.000 104.08730 275 LEU A C 1
ATOM 1796 O O . LEU A 1 301 ? -18.71918 -21.39894 8.42947 1.000 95.98838 275 LEU A O 1
ATOM 1801 N N . ILE A 1 302 ? -19.88959 -21.92949 10.28178 1.000 106.88353 276 ILE A N 1
ATOM 1802 C CA . ILE A 1 302 ? -18.85604 -22.83392 10.77445 1.000 101.57120 276 ILE A CA 1
ATOM 1803 C C . ILE A 1 302 ? -18.62479 -23.96227 9.77952 1.000 104.01339 276 ILE A C 1
ATOM 1804 O O . ILE A 1 302 ? -17.48868 -24.40495 9.57009 1.000 110.99028 276 ILE A O 1
ATOM 1809 N N . ALA A 1 303 ? -19.69546 -24.43680 9.14051 1.000 102.65529 277 ALA A N 1
ATOM 1810 C CA . ALA A 1 303 ? -19.55036 -25.51062 8.16572 1.000 87.40386 277 ALA A CA 1
ATOM 1811 C C . ALA A 1 303 ? -18.97340 -24.99417 6.85326 1.000 91.01354 277 ALA A C 1
ATOM 1812 O O . ALA A 1 303 ? -18.09730 -25.63498 6.26017 1.000 96.38753 277 ALA A O 1
ATOM 1814 N N . GLU A 1 304 ? -19.44525 -23.83423 6.38827 1.000 94.45479 278 GLU A N 1
ATOM 1815 C CA . GLU A 1 304 ? -19.01336 -23.32676 5.08897 1.000 104.83206 278 GLU A CA 1
ATOM 1816 C C . GLU A 1 304 ? -17.53664 -22.95579 5.09475 1.000 92.29169 278 GLU A C 1
ATOM 1817 O O . GLU A 1 304 ? -16.82089 -23.22006 4.12155 1.000 97.09611 278 GLU A O 1
ATOM 1823 N N . LEU A 1 305 ? -17.06305 -22.34324 6.17521 1.000 96.58996 279 LEU A N 1
ATOM 1824 C CA . LEU A 1 305 ? -15.67063 -21.92809 6.26182 1.000 91.64847 279 LEU A CA 1
ATOM 1825 C C . LEU A 1 305 ? -14.73650 -23.06202 6.66421 1.000 89.80157 279 LEU A C 1
ATOM 1826 O O . LEU A 1 305 ? -13.52172 -22.84518 6.72726 1.000 83.64354 279 LEU A O 1
ATOM 1831 N N . GLY A 1 306 ? -15.26164 -24.25604 6.93375 1.000 93.23967 280 GLY A N 1
ATOM 1832 C CA . GLY A 1 306 ? -14.41098 -25.34809 7.36280 1.000 88.31746 280 GLY A CA 1
ATOM 1833 C C . GLY A 1 306 ? -13.77876 -25.14042 8.71750 1.000 95.92222 280 GLY A C 1
ATOM 1834 O O . GLY A 1 306 ? -12.80349 -25.81820 9.05027 1.000 105.81946 280 GLY A O 1
ATOM 1835 N N . ILE A 1 307 ? -14.30445 -24.21489 9.51327 1.000 96.16539 281 ILE A N 1
ATOM 1836 C CA . ILE A 1 307 ? -13.74619 -23.91005 10.82241 1.000 90.63212 281 ILE A CA 1
ATOM 1837 C C . ILE A 1 307 ? -14.41318 -24.73896 11.92202 1.000 94.02358 281 ILE A C 1
ATOM 1838 O O . ILE A 1 307 ? -14.35134 -24.37408 13.09582 1.000 103.31282 281 ILE A O 1
ATOM 1843 N N . SER A 1 308 ? -15.05430 -25.85408 11.56323 1.000 93.81793 282 SER A N 1
ATOM 1844 C CA . SER A 1 308 ? -15.68372 -26.69083 12.58152 1.000 105.45833 282 SER A CA 1
ATOM 1845 C C . SER A 1 308 ? -14.65997 -27.32073 13.51107 1.000 101.48599 282 SER A C 1
ATOM 1846 O O . SER A 1 308 ? -15.02664 -27.78029 14.59633 1.000 113.81411 282 SER A O 1
ATOM 1849 N N . ASP A 1 309 ? -13.38892 -27.35240 13.10968 1.000 97.34875 283 ASP A N 1
ATOM 1850 C CA . ASP A 1 309 ? -12.32719 -27.93060 13.92450 1.000 93.24721 283 ASP A CA 1
ATOM 1851 C C . ASP A 1 309 ? -11.74141 -26.93351 14.91922 1.000 99.03094 283 ASP A C 1
ATOM 1852 O O . ASP A 1 309 ? -11.42495 -27.30637 16.05459 1.000 110.33115 283 ASP A O 1
ATOM 1857 N N . ILE A 1 310 ? -11.59352 -25.66579 14.52110 1.000 95.56782 284 ILE A N 1
ATOM 1858 C CA . ILE A 1 310 ? -11.00106 -24.66348 15.40443 1.000 98.17895 284 ILE A CA 1
ATOM 1859 C C . ILE A 1 310 ? -12.03364 -23.90804 16.22765 1.000 94.91525 284 ILE A C 1
ATOM 1860 O O . ILE A 1 310 ? -11.65179 -23.14666 17.13019 1.000 91.05832 284 ILE A O 1
ATOM 1865 N N . VAL A 1 311 ? -13.32261 -24.08852 15.95344 1.000 95.10920 285 VAL A N 1
ATOM 1866 C CA . VAL A 1 311 ? -14.39217 -23.42491 16.69145 1.000 88.55890 285 VAL A CA 1
ATOM 1867 C C . VAL A 1 311 ? -15.03660 -24.45135 17.61200 1.000 90.19340 285 VAL A C 1
ATOM 1868 O O . VAL A 1 311 ? -15.49276 -25.50750 17.15592 1.000 107.42184 285 VAL A O 1
ATOM 1872 N N . HIS A 1 312 ? -15.07148 -24.14186 18.90571 1.000 80.29971 286 HIS A N 1
ATOM 1873 C CA . HIS A 1 312 ? -15.62283 -25.02735 19.92345 1.000 91.93502 286 HIS A CA 1
ATOM 1874 C C . HIS A 1 312 ? -16.71479 -24.27919 20.67221 1.000 88.31758 286 HIS A C 1
ATOM 1875 O O . HIS A 1 312 ? -16.45625 -23.22375 21.26013 1.000 90.57862 286 HIS A O 1
ATOM 1882 N N . THR A 1 313 ? -17.92720 -24.82294 20.65095 1.000 96.72452 287 THR A N 1
ATOM 1883 C CA . THR A 1 313 ? -19.08821 -24.16743 21.23629 1.000 89.96608 287 THR A CA 1
ATOM 1884 C C . THR A 1 313 ? -19.39252 -24.75622 22.60721 1.000 98.56092 287 THR A C 1
ATOM 1885 O O . THR A 1 313 ? -19.42802 -25.98035 22.77253 1.000 110.49184 287 THR A O 1
ATOM 1889 N N . SER A 1 314 ? -19.60746 -23.87829 23.58301 1.000 100.74507 288 SER A N 1
ATOM 1890 C CA . SER A 1 314 ? -20.04836 -24.25788 24.91505 1.000 109.70008 288 SER A CA 1
ATOM 1891 C C . SER A 1 314 ? -21.29851 -23.46238 25.26096 1.000 114.16829 288 SER A C 1
ATOM 1892 O O . SER A 1 314 ? -21.51873 -22.36626 24.73787 1.000 104.87455 288 SER A O 1
ATOM 1895 N N . SER A 1 315 ? -22.12134 -24.02489 26.14303 1.000 126.49132 289 SER A N 1
ATOM 1896 C CA . SER A 1 315 ? -23.38165 -23.39496 26.50540 1.000 116.24803 289 SER A CA 1
ATOM 1897 C C . SER A 1 315 ? -23.77697 -23.82404 27.90964 1.000 116.08431 289 SER A C 1
ATOM 1898 O O . SER A 1 315 ? -23.39492 -24.90062 28.37671 1.000 116.37724 289 SER A O 1
ATOM 1901 N N . GLY A 1 316 ? -24.54837 -22.96872 28.57419 1.000 109.54283 290 GLY A N 1
ATOM 1902 C CA . GLY A 1 316 ? -25.02663 -23.27261 29.91421 1.000 111.59278 290 GLY A CA 1
ATOM 1903 C C . GLY A 1 316 ? -23.92266 -23.43662 30.93450 1.000 110.35272 290 GLY A C 1
ATOM 1904 O O . GLY A 1 316 ? -24.03045 -24.27924 31.83441 1.000 101.46448 290 GLY A O 1
ATOM 1905 N N . LEU A 1 317 ? -22.85787 -22.64992 30.81380 1.000 112.99769 291 LEU A N 1
ATOM 1906 C CA . LEU A 1 317 ? -21.73257 -22.75278 31.72956 1.000 109.26155 291 LEU A CA 1
ATOM 1907 C C . LEU A 1 317 ? -22.01874 -21.99419 33.01823 1.000 105.77079 291 LEU A C 1
ATOM 1908 O O . LEU A 1 317 ? -22.60933 -20.91029 33.00125 1.000 105.13330 291 LEU A O 1
ATOM 1913 N N . SER A 1 318 ? -21.60056 -22.57321 34.14065 1.000 98.64568 292 SER A N 1
ATOM 1914 C CA . SER A 1 318 ? -21.67338 -21.86031 35.40389 1.000 93.25977 292 SER A CA 1
ATOM 1915 C C . SER A 1 318 ? -20.65044 -20.72623 35.41749 1.000 98.21576 292 SER A C 1
ATOM 1916 O O . SER A 1 318 ? -19.76471 -20.63965 34.56146 1.000 98.83991 292 SER A O 1
ATOM 1919 N N . ASP A 1 319 ? -20.78317 -19.83916 36.40686 1.000 97.43186 293 ASP A N 1
ATOM 1920 C CA . ASP A 1 319 ? -19.84891 -18.72268 36.51226 1.000 97.35541 293 ASP A CA 1
ATOM 1921 C C . ASP A 1 319 ? -18.42514 -19.20470 36.75694 1.000 95.41103 293 ASP A C 1
ATOM 1922 O O . ASP A 1 319 ? -17.46610 -18.53658 36.35417 1.000 92.24305 293 ASP A O 1
ATOM 1927 N N . GLU A 1 320 ? -18.26631 -20.36022 37.40472 1.000 94.94770 294 GLU A N 1
ATOM 1928 C CA . GLU A 1 320 ? -16.93248 -20.90790 37.62750 1.000 93.39042 294 GLU A CA 1
ATOM 1929 C C . GLU A 1 320 ? -16.34923 -21.46675 36.33566 1.000 93.56295 294 GLU A C 1
ATOM 1930 O O . GLU A 1 320 ? -15.18804 -21.20302 36.00129 1.000 93.80850 294 GLU A O 1
ATOM 1936 N N . GLU A 1 321 ? -17.14556 -22.24422 35.59629 1.000 95.35276 295 GLU A N 1
ATOM 1937 C CA . GLU A 1 321 ? -16.67793 -22.80660 34.33257 1.000 98.18792 295 GLU A CA 1
ATOM 1938 C C . GLU A 1 321 ? -16.33128 -21.70964 33.33493 1.000 88.10195 295 GLU A C 1
ATOM 1939 O O . GLU A 1 321 ? -15.33399 -21.81047 32.61092 1.000 99.00270 295 GLU A O 1
ATOM 1945 N N . LEU A 1 322 ? -17.14693 -20.65423 33.28152 1.000 86.27436 296 LEU A N 1
ATOM 1946 C CA . LEU A 1 322 ? -16.86395 -19.54209 32.38105 1.000 72.49390 296 LEU A CA 1
ATOM 1947 C C . LEU A 1 322 ? -15.57201 -18.83499 32.76714 1.000 85.75991 296 LEU A C 1
ATOM 1948 O O . LEU A 1 322 ? -14.77825 -18.45878 31.89704 1.000 87.21320 296 LEU A O 1
ATOM 1953 N N . ALA A 1 323 ? -15.34006 -18.65433 34.07043 1.000 91.10287 297 ALA A N 1
ATOM 1954 C CA . ALA A 1 323 ? -14.16471 -17.91652 34.52316 1.000 75.54174 297 ALA A CA 1
ATOM 1955 C C . ALA A 1 323 ? -12.87524 -18.64390 34.16406 1.000 83.49810 297 ALA A C 1
ATOM 1956 O O . ALA A 1 323 ? -11.87592 -18.00640 33.81229 1.000 86.69082 297 ALA A O 1
ATOM 1958 N N . ALA A 1 324 ? -12.87421 -19.97620 34.25016 1.000 78.84081 298 ALA A N 1
ATOM 1959 C CA . ALA A 1 324 ? -11.69415 -20.73624 33.85143 1.000 81.95709 298 ALA A CA 1
ATOM 1960 C C . ALA A 1 324 ? -11.44918 -20.62341 32.35242 1.000 91.43053 298 ALA A C 1
ATOM 1961 O O . ALA A 1 324 ? -10.31117 -20.41273 31.91646 1.000 93.81078 298 ALA A O 1
ATOM 1963 N N . LEU A 1 325 ? -12.50722 -20.75715 31.54997 1.000 85.70128 299 LEU A N 1
ATOM 1964 C CA . LEU A 1 325 ? -12.36761 -20.62463 30.10420 1.000 86.88986 299 LEU A CA 1
ATOM 1965 C C . LEU A 1 325 ? -12.00133 -19.19866 29.71373 1.000 82.61978 299 LEU A C 1
ATOM 1966 O O . LEU A 1 325 ? -11.15787 -18.98574 28.83469 1.000 80.88260 299 LEU A O 1
ATOM 1971 N N . LEU A 1 326 ? -12.62303 -18.20992 30.36041 1.000 78.61478 300 LEU A N 1
ATOM 1972 C CA . LEU A 1 326 ? -12.35950 -16.81524 30.02295 1.000 73.05255 300 LEU A CA 1
ATOM 1973 C C . LEU A 1 326 ? -10.95393 -16.39226 30.43180 1.000 80.69519 300 LEU A C 1
ATOM 1974 O O . LEU A 1 326 ? -10.39078 -15.46454 29.83948 1.000 78.99072 300 LEU A O 1
ATOM 1979 N N . ALA A 1 327 ? -10.37244 -17.05586 31.43178 1.000 84.89310 301 ALA A N 1
ATOM 1980 C CA . ALA A 1 327 ? -8.99516 -16.79313 31.82580 1.000 81.02948 301 ALA A CA 1
ATOM 1981 C C . ALA A 1 327 ? -7.98840 -17.63713 31.05798 1.000 79.05678 301 ALA A C 1
ATOM 1982 O O . ALA A 1 327 ? -6.79207 -17.32642 31.08425 1.000 83.66927 301 ALA A O 1
ATOM 1984 N N . SER A 1 328 ? -8.44115 -18.69382 30.38112 1.000 81.37972 302 SER A N 1
ATOM 1985 C CA . SER A 1 328 ? -7.54966 -19.52137 29.57995 1.000 86.05286 302 SER A CA 1
ATOM 1986 C C . SER A 1 328 ? -7.29068 -18.93638 28.19889 1.000 85.54237 302 SER A C 1
ATOM 1987 O O . SER A 1 328 ? -6.33980 -19.35727 27.53100 1.000 84.84255 302 SER A O 1
ATOM 1990 N N . ALA A 1 329 ? -8.10829 -17.98432 27.76010 1.000 77.41471 303 ALA A N 1
ATOM 1991 C CA . ALA A 1 329 ? -7.97757 -17.39400 26.43758 1.000 74.22542 303 ALA A CA 1
ATOM 1992 C C . ALA A 1 329 ? -7.03578 -16.19777 26.46898 1.000 82.30113 303 ALA A C 1
ATOM 1993 O O . ALA A 1 329 ? -6.88380 -15.52619 27.49299 1.000 90.11677 303 ALA A O 1
ATOM 1995 N N . GLU A 1 330 ? -6.40234 -15.93467 25.32606 1.000 76.72741 304 GLU A N 1
ATOM 1996 C CA . GLU A 1 330 ? -5.48538 -14.80949 25.21086 1.000 74.11536 304 GLU A CA 1
ATOM 1997 C C . GLU A 1 330 ? -6.17564 -13.50661 24.83900 1.000 69.67400 304 GLU A C 1
ATOM 1998 O O . GLU A 1 330 ? -5.60531 -12.43528 25.07299 1.000 74.71841 304 GLU A O 1
ATOM 2004 N N . VAL A 1 331 ? -7.37773 -13.56540 24.27332 1.000 72.92915 305 VAL A N 1
ATOM 2005 C CA . VAL A 1 331 ? -8.10873 -12.35417 23.91884 1.000 77.21829 305 VAL A CA 1
ATOM 2006 C C . VAL A 1 331 ? -9.59657 -12.67478 23.90769 1.000 63.85702 305 VAL A C 1
ATOM 2007 O O . VAL A 1 331 ? -10.00792 -13.77980 23.54251 1.000 58.16627 305 VAL A O 1
ATOM 2011 N N . ALA A 1 332 ? -10.39839 -11.70435 24.33489 1.000 60.93903 306 ALA A N 1
ATOM 2012 C CA . ALA A 1 332 ? -11.84801 -11.77975 24.25212 1.000 59.15319 306 ALA A CA 1
ATOM 2013 C C . ALA A 1 332 ? -12.33945 -10.79046 23.20639 1.000 69.21668 306 ALA A C 1
ATOM 2014 O O . ALA A 1 332 ? -11.87673 -9.64709 23.15526 1.000 68.65296 306 ALA A O 1
ATOM 2016 N N . CYS A 1 333 ? -13.27065 -11.23386 22.36959 1.000 67.35898 307 CYS A N 1
ATOM 2017 C CA . CYS A 1 333 ? -13.83499 -10.40303 21.31721 1.000 70.72326 307 CYS A CA 1
ATOM 2018 C C . CYS A 1 333 ? -15.28875 -10.09511 21.64167 1.000 67.68239 307 CYS A C 1
ATOM 2019 O O . CYS A 1 333 ? -16.07546 -11.00766 21.91460 1.000 69.71443 307 CYS A O 1
ATOM 2022 N N . ILE A 1 334 ? -15.63519 -8.81206 21.61843 1.000 73.82755 308 ILE A N 1
ATOM 2023 C CA . ILE A 1 334 ? -17.00269 -8.36252 21.86307 1.000 79.44609 308 ILE A CA 1
ATOM 2024 C C . ILE A 1 334 ? -17.49388 -7.64543 20.61205 1.000 79.79695 308 ILE A C 1
ATOM 2025 O O . ILE A 1 334 ? -17.38253 -6.41348 20.52131 1.000 76.49886 308 ILE A O 1
ATOM 2030 N N . PRO A 1 335 ? -18.02679 -8.36556 19.62345 1.000 100.77107 309 PRO A N 1
ATOM 2031 C CA . PRO A 1 335 ? -18.45086 -7.71047 18.38023 1.000 105.80245 309 PRO A CA 1
ATOM 2032 C C . PRO A 1 335 ? -19.88327 -7.20695 18.44651 1.000 119.35852 309 PRO A C 1
ATOM 2033 O O . PRO A 1 335 ? -20.82296 -7.94524 18.13241 1.000 143.60550 309 PRO A O 1
ATOM 2037 N N . SER A 1 336 ? -20.04965 -5.94456 18.84876 1.000 100.66572 310 SER A N 1
ATOM 2038 C CA . SER A 1 336 ? -21.36432 -5.31363 18.99238 1.000 111.94899 310 SER A CA 1
ATOM 2039 C C . SER A 1 336 ? -22.27766 -6.12020 19.91200 1.000 119.14763 310 SER A C 1
ATOM 2040 O O . SER A 1 336 ? -23.49952 -6.13431 19.74130 1.000 125.78583 310 SER A O 1
ATOM 2043 N N . LEU A 1 337 ? -21.68592 -6.80879 20.89050 1.000 117.45435 311 LEU A N 1
ATOM 2044 C CA . LEU A 1 337 ? -22.44503 -7.58144 21.87457 1.000 132.98887 311 LEU A CA 1
ATOM 2045 C C . LEU A 1 337 ? -22.91529 -6.63500 22.97870 1.000 133.13840 311 LEU A C 1
ATOM 2046 O O . LEU A 1 337 ? -22.43699 -6.64840 24.11510 1.000 115.59690 311 LEU A O 1
ATOM 2048 N N . TYR A 1 338 ? -23.87939 -5.79570 22.61050 1.000 149.03267 312 TYR A N 1
ATOM 2049 C CA . TYR A 1 338 ? -24.37572 -4.71095 23.45254 1.000 145.92424 312 TYR A CA 1
ATOM 2050 C C . TYR A 1 338 ? -25.85779 -4.94735 23.72608 1.000 153.88713 312 TYR A C 1
ATOM 2051 O O . TYR A 1 338 ? -26.70988 -4.64766 22.88312 1.000 162.00977 312 TYR A O 1
ATOM 2060 N N . GLU A 1 339 ? -26.15826 -5.49595 24.90122 1.000 132.39989 313 GLU A N 1
ATOM 2061 C CA . GLU A 1 339 ? -27.52617 -5.64134 25.39387 1.000 132.65522 313 GLU A CA 1
ATOM 2062 C C . GLU A 1 339 ? -27.86577 -4.54428 26.39128 1.000 129.10365 313 GLU A C 1
ATOM 2063 O O . GLU A 1 339 ? -28.55418 -4.78260 27.38727 1.000 133.00722 313 GLU A O 1
ATOM 2065 N N . GLY A 1 340 ? -27.38105 -3.32749 26.14282 1.000 144.84534 314 GLY A N 1
ATOM 2066 C CA . GLY A 1 340 ? -27.44963 -2.24070 27.09170 1.000 146.65525 314 GLY A CA 1
ATOM 2067 C C . GLY A 1 340 ? -26.24130 -2.14612 28.00237 1.000 140.59333 314 GLY A C 1
ATOM 2068 O O . GLY A 1 340 ? -25.85395 -1.04112 28.39774 1.000 129.74166 314 GLY A O 1
ATOM 2069 N N . PHE A 1 341 ? -25.63844 -3.28371 28.33951 1.000 108.63383 315 PHE A N 1
ATOM 2070 C CA . PHE A 1 341 ? -24.42750 -3.33507 29.14352 1.000 83.51474 315 PHE A CA 1
ATOM 2071 C C . PHE A 1 341 ? -23.71496 -4.64059 28.82677 1.000 83.20974 315 PHE A C 1
ATOM 2072 O O . PHE A 1 341 ? -24.36059 -5.67970 28.66666 1.000 87.97630 315 PHE A O 1
ATOM 2080 N N . SER A 1 342 ? -22.38906 -4.58316 28.73975 1.000 65.71431 316 SER A N 1
ATOM 2081 C CA . SER A 1 342 ? -21.58862 -5.73463 28.32606 1.000 62.35825 316 SER A CA 1
ATOM 2082 C C . SER A 1 342 ? -20.99329 -6.38932 29.56826 1.000 75.64961 316 SER A C 1
ATOM 2083 O O . SER A 1 342 ? -19.88472 -6.06362 29.99750 1.000 78.70612 316 SER A O 1
ATOM 2086 N N . LEU A 1 343 ? -21.74781 -7.32113 30.15042 1.000 63.06426 317 LEU A N 1
ATOM 2087 C CA . LEU A 1 343 ? -21.19853 -8.14934 31.22029 1.000 66.82534 317 LEU A CA 1
ATOM 2088 C C . LEU A 1 343 ? -19.99145 -8.97411 30.78435 1.000 73.22641 317 LEU A C 1
ATOM 2089 O O . LEU A 1 343 ? -19.05987 -9.11783 31.59537 1.000 73.80700 317 LEU A O 1
ATOM 2094 N N . PRO A 1 344 ? -19.93287 -9.54525 29.57156 1.000 75.73761 318 PRO A N 1
ATOM 2095 C CA . PRO A 1 344 ? -18.69702 -10.24471 29.17612 1.000 72.43809 318 PRO A CA 1
ATOM 2096 C C . PRO A 1 344 ? -17.47035 -9.34978 29.17374 1.000 63.37795 318 PRO A C 1
ATOM 2097 O O . PRO A 1 344 ? -16.38549 -9.79770 29.56607 1.000 62.00419 318 PRO A O 1
ATOM 2101 N N . ALA A 1 345 ? -17.60971 -8.09372 28.73944 1.000 63.59577 319 ALA A N 1
ATOM 2102 C CA . ALA A 1 345 ? -16.47405 -7.17625 28.75694 1.000 68.02104 319 ALA A CA 1
ATOM 2103 C C . ALA A 1 345 ? -15.94910 -6.98129 30.17179 1.000 67.93464 319 ALA A C 1
ATOM 2104 O O . ALA A 1 345 ? -14.73376 -7.00347 30.40126 1.000 59.73582 319 ALA A O 1
ATOM 2106 N N . VAL A 1 346 ? -16.85486 -6.79281 31.13357 1.000 69.29752 320 VAL A N 1
ATOM 2107 C CA . VAL A 1 346 ? -16.45412 -6.67180 32.53141 1.000 60.31233 320 VAL A CA 1
ATOM 2108 C C . VAL A 1 346 ? -15.83983 -7.97612 33.02538 1.000 66.09351 320 VAL A C 1
ATOM 2109 O O . VAL A 1 346 ? -14.82160 -7.97443 33.72914 1.000 69.92088 320 VAL A O 1
ATOM 2113 N N . GLU A 1 347 ? -16.44154 -9.11065 32.65821 1.000 61.58856 321 GLU A N 1
ATOM 2114 C CA . GLU A 1 347 ? -15.90424 -10.40107 33.07823 1.000 65.15406 321 GLU A CA 1
ATOM 2115 C C . GLU A 1 347 ? -14.57517 -10.70715 32.39831 1.000 63.91127 321 GLU A C 1
ATOM 2116 O O . GLU A 1 347 ? -13.74108 -11.42381 32.96369 1.000 63.30565 321 GLU A O 1
ATOM 2122 N N . ALA A 1 348 ? -14.35768 -10.18116 31.19217 1.000 62.08822 322 ALA A N 1
ATOM 2123 C CA . ALA A 1 348 ? -13.06518 -10.36218 30.54304 1.000 65.94685 322 ALA A CA 1
ATOM 2124 C C . ALA A 1 348 ? -12.00249 -9.48978 31.19517 1.000 60.42648 322 ALA A C 1
ATOM 2125 O O . ALA A 1 348 ? -10.87495 -9.94295 31.42730 1.000 62.99692 322 ALA A O 1
ATOM 2127 N N . MET A 1 349 ? -12.34436 -8.23414 31.49591 1.000 52.81891 323 MET A N 1
ATOM 2128 C CA . MET A 1 349 ? -11.40657 -7.35780 32.18854 1.000 57.55062 323 MET A CA 1
ATOM 2129 C C . MET A 1 349 ? -11.02463 -7.92787 33.54970 1.000 73.70470 323 MET A C 1
ATOM 2130 O O . MET A 1 349 ? -9.85010 -7.90003 33.93480 1.000 71.81263 323 MET A O 1
ATOM 2135 N N . ALA A 1 350 ? -12.00160 -8.46696 34.28508 1.000 60.78494 324 ALA A N 1
ATOM 2136 C CA . ALA A 1 350 ? -11.71032 -9.04805 35.59216 1.000 60.19665 324 ALA A CA 1
ATOM 2137 C C . ALA A 1 350 ? -10.78337 -10.24963 35.48378 1.000 67.04264 324 ALA A C 1
ATOM 2138 O O . ALA A 1 350 ? -10.00698 -10.51884 36.40736 1.000 63.89961 324 ALA A O 1
ATOM 2140 N N . SER A 1 351 ? -10.84810 -10.98153 34.37431 1.000 64.62836 325 SER A N 1
ATOM 2141 C CA . SER A 1 351 ? -9.98702 -12.13748 34.17365 1.000 54.03905 325 SER A CA 1
ATOM 2142 C C . SER A 1 351 ? -8.59620 -11.75883 33.68535 1.000 55.48745 325 SER A C 1
ATOM 2143 O O . SER A 1 351 ? -7.76019 -12.64912 33.49384 1.000 47.84385 325 SER A O 1
ATOM 2146 N N . GLY A 1 352 ? -8.32484 -10.47100 33.48913 1.000 52.76099 326 GLY A N 1
ATOM 2147 C CA . GLY A 1 352 ? -7.05309 -10.06826 32.92784 1.000 64.19175 326 GLY A CA 1
ATOM 2148 C C . GLY A 1 352 ? -6.89188 -10.40708 31.46671 1.000 70.05912 326 GLY A C 1
ATOM 2149 O O . GLY A 1 352 ? -5.76378 -10.45492 30.96998 1.000 70.66434 326 GLY A O 1
ATOM 2150 N N . THR A 1 353 ? -7.99664 -10.65272 30.76204 1.000 70.66158 327 THR A N 1
ATOM 2151 C CA . THR A 1 353 ? -7.95586 -11.00651 29.35258 1.000 66.03586 327 THR A CA 1
ATOM 2152 C C . THR A 1 353 ? -8.14413 -9.75462 28.51496 1.000 57.93715 327 THR A C 1
ATOM 2153 O O . THR A 1 353 ? -9.18789 -9.09405 28.64036 1.000 54.63809 327 THR A O 1
ATOM 2157 N N . PRO A 1 354 ? -7.18636 -9.38465 27.66535 1.000 59.29866 328 PRO A N 1
ATOM 2158 C CA . PRO A 1 354 ? -7.37869 -8.20500 26.81563 1.000 54.97474 328 PRO A CA 1
ATOM 2159 C C . PRO A 1 354 ? -8.55169 -8.40507 25.86834 1.000 60.74150 328 PRO A C 1
ATOM 2160 O O . PRO A 1 354 ? -8.88742 -9.52794 25.48458 1.000 65.08509 328 PRO A O 1
ATOM 2164 N N . ILE A 1 355 ? -9.18400 -7.29583 25.50003 1.000 53.78675 329 ILE A N 1
ATOM 2165 C CA . ILE A 1 355 ? -10.42437 -7.32533 24.73874 1.000 63.82630 329 ILE A CA 1
ATOM 2166 C C . ILE A 1 355 ? -10.20032 -6.68361 23.37514 1.000 68.01412 329 ILE A C 1
ATOM 2167 O O . ILE A 1 355 ? -9.36430 -5.78946 23.21165 1.000 59.68979 329 ILE A O 1
ATOM 2172 N N . VAL A 1 356 ? -10.92485 -7.18629 22.38031 1.000 60.18886 330 VAL A N 1
ATOM 2173 C CA . VAL A 1 356 ? -11.09232 -6.52057 21.09445 1.000 71.12489 330 VAL A CA 1
ATOM 2174 C C . VAL A 1 356 ? -12.58930 -6.32344 20.90960 1.000 65.42844 330 VAL A C 1
ATOM 2175 O O . VAL A 1 356 ? -13.32903 -7.29386 20.70127 1.000 73.86152 330 VAL A O 1
ATOM 2179 N N . ALA A 1 357 ? -13.04174 -5.07788 21.00385 1.000 59.81440 331 ALA A N 1
ATOM 2180 C CA . ALA A 1 357 ? -14.46126 -4.76867 20.99620 1.000 73.31997 331 ALA A CA 1
ATOM 2181 C C . ALA A 1 357 ? -14.77817 -3.75156 19.90926 1.000 77.26819 331 ALA A C 1
ATOM 2182 O O . ALA A 1 357 ? -13.89134 -3.07999 19.37449 1.000 74.52822 331 ALA A O 1
ATOM 2184 N N . SER A 1 358 ? -16.06344 -3.64896 19.58829 1.000 59.27720 332 SER A N 1
ATOM 2185 C CA . SER A 1 358 ? -16.53576 -2.69421 18.60004 1.000 80.38566 332 SER A CA 1
ATOM 2186 C C . SER A 1 358 ? -16.96941 -1.40133 19.27721 1.000 74.89985 332 SER A C 1
ATOM 2187 O O . SER A 1 358 ? -17.41251 -1.39761 20.42865 1.000 78.88427 332 SER A O 1
ATOM 2190 N N . ARG A 1 359 ? -16.83145 -0.29459 18.54612 1.000 76.00532 333 ARG A N 1
ATOM 2191 C CA . ARG A 1 359 ? -17.28717 1.01439 19.01487 1.000 82.03657 333 ARG A CA 1
ATOM 2192 C C . ARG A 1 359 ? -18.80871 1.06440 18.89387 1.000 90.51568 333 ARG A C 1
ATOM 2193 O O . ARG A 1 359 ? -19.37907 1.68817 17.99523 1.000 94.12608 333 ARG A O 1
ATOM 2201 N N . ALA A 1 360 ? -19.47970 0.39670 19.83075 1.000 91.32826 334 ALA A N 1
ATOM 2202 C CA . ALA A 1 360 ? -20.93431 0.24846 19.79828 1.000 83.35233 334 ALA A CA 1
ATOM 2203 C C . ALA A 1 360 ? -21.50842 0.57310 21.17436 1.000 87.83263 334 ALA A C 1
ATOM 2204 O O . ALA A 1 360 ? -21.53332 -0.28435 22.06242 1.000 86.83728 334 ALA A O 1
ATOM 2206 N N . GLY A 1 361 ? -21.97123 1.80883 21.34656 1.000 98.85873 335 GLY A N 1
ATOM 2207 C CA . GLY A 1 361 ? -22.66095 2.20139 22.56011 1.000 97.59846 335 GLY A CA 1
ATOM 2208 C C . GLY A 1 361 ? -21.79155 2.29070 23.79696 1.000 93.62138 335 GLY A C 1
ATOM 2209 O O . GLY A 1 361 ? -20.86296 3.10279 23.85840 1.000 102.21938 335 GLY A O 1
ATOM 2210 N N . ALA A 1 362 ? -22.09036 1.45827 24.79256 1.000 110.05829 336 ALA A N 1
ATOM 2211 C CA . ALA A 1 362 ? -21.43035 1.50783 26.09040 1.000 108.68926 336 ALA A CA 1
ATOM 2212 C C . ALA A 1 362 ? -20.12762 0.72051 26.14001 1.000 105.67645 336 ALA A C 1
ATOM 2213 O O . ALA A 1 362 ? -19.46819 0.71629 27.18516 1.000 117.55261 336 ALA A O 1
ATOM 2215 N N . LEU A 1 363 ? -19.74386 0.04960 25.05388 1.000 82.50421 337 LEU A N 1
ATOM 2216 C CA . LEU A 1 363 ? -18.46844 -0.66531 25.05183 1.000 71.62803 337 LEU A CA 1
ATOM 2217 C C . LEU A 1 363 ? -17.27628 0.26431 25.24966 1.000 88.01369 337 LEU A C 1
ATOM 2218 O O . LEU A 1 363 ? -16.40498 -0.05925 26.07533 1.000 90.30208 337 LEU A O 1
ATOM 2223 N N . PRO A 1 364 ? -17.15967 1.40718 24.55884 1.000 92.17697 338 PRO A N 1
ATOM 2224 C CA . PRO A 1 364 ? -16.03498 2.31237 24.85311 1.000 93.54229 338 PRO A CA 1
ATOM 2225 C C . PRO A 1 364 ? -16.08580 2.91874 26.24551 1.000 80.24582 338 PRO A C 1
ATOM 2226 O O . PRO A 1 364 ? -15.06342 3.43649 26.71124 1.000 88.18269 338 PRO A O 1
ATOM 2230 N N . GLU A 1 365 ? -17.23526 2.88306 26.91824 1.000 77.22620 339 GLU A N 1
ATOM 2231 C CA . GLU A 1 365 ? -17.35219 3.39335 28.27903 1.000 83.84989 339 GLU A CA 1
ATOM 2232 C C . GLU A 1 365 ? -16.96788 2.33908 29.31110 1.000 84.18158 339 GLU A C 1
ATOM 2233 O O . GLU A 1 365 ? -16.15248 2.60422 30.20029 1.000 86.09589 339 GLU A O 1
ATOM 2239 N N . VAL A 1 366 ? -17.55676 1.14769 29.20776 1.000 83.13429 340 VAL A N 1
ATOM 2240 C CA . VAL A 1 366 ? -17.24471 0.02794 30.08912 1.000 80.50960 340 VAL A CA 1
ATOM 2241 C C . VAL A 1 366 ? -15.76755 -0.31159 29.95797 1.000 84.83237 340 VAL A C 1
ATOM 2242 O O . VAL A 1 366 ? -14.99212 -0.15570 30.90967 1.000 72.65635 340 VAL A O 1
ATOM 2246 N N . VAL A 1 367 ? -15.37722 -0.79349 28.77606 1.000 78.98078 341 VAL A N 1
ATOM 2247 C CA . VAL A 1 367 ? -13.96501 -0.95087 28.46373 1.000 73.67029 341 VAL A CA 1
ATOM 2248 C C . VAL A 1 367 ? -13.28727 0.40812 28.55486 1.000 71.84425 341 VAL A C 1
ATOM 2249 O O . VAL A 1 367 ? -13.86744 1.43720 28.18629 1.000 87.13571 341 VAL A O 1
ATOM 2253 N N . GLY A 1 368 ? -12.05983 0.42401 29.06994 1.000 65.50232 342 GLY A N 1
ATOM 2254 C CA . GLY A 1 368 ? -11.30697 1.64995 29.18962 1.000 82.21905 342 GLY A CA 1
ATOM 2255 C C . GLY A 1 368 ? -11.05001 2.30803 27.84796 1.000 83.73517 342 GLY A C 1
ATOM 2256 O O . GLY A 1 368 ? -11.45690 1.80638 26.79462 1.000 81.31944 342 GLY A O 1
ATOM 2257 N N . PRO A 1 369 ? -10.37421 3.45644 27.86207 1.000 84.84074 343 PRO A N 1
ATOM 2258 C CA . PRO A 1 369 ? -10.03205 4.12623 26.60225 1.000 82.90527 343 PRO A CA 1
ATOM 2259 C C . PRO A 1 369 ? -9.23472 3.21244 25.68351 1.000 73.09784 343 PRO A C 1
ATOM 2260 O O . PRO A 1 369 ? -8.62599 2.22939 26.11174 1.000 94.27753 343 PRO A O 1
ATOM 2264 N N . ASP A 1 370 ? -9.25721 3.54572 24.39540 1.000 82.11005 344 ASP A N 1
ATOM 2265 C CA . ASP A 1 370 ? -8.56751 2.73601 23.39960 1.000 87.71875 344 ASP A CA 1
ATOM 2266 C C . ASP A 1 370 ? -7.07218 2.72229 23.68454 1.000 86.64305 344 ASP A C 1
ATOM 2267 O O . ASP A 1 370 ? -6.42552 3.77425 23.71578 1.000 102.73098 344 ASP A O 1
ATOM 2272 N N . GLY A 1 371 ? -6.52772 1.52967 23.89853 1.000 81.78223 345 GLY A N 1
ATOM 2273 C CA . GLY A 1 371 ? -5.13137 1.37476 24.23788 1.000 87.47028 345 GLY A CA 1
ATOM 2274 C C . GLY A 1 371 ? -4.84343 1.18617 25.70830 1.000 83.16346 345 GLY A C 1
ATOM 2275 O O . GLY A 1 371 ? -3.67125 1.21868 26.09908 1.000 97.40794 345 GLY A O 1
ATOM 2276 N N . GLU A 1 372 ? -5.87064 1.00228 26.53641 1.000 88.56031 346 GLU A N 1
ATOM 2277 C CA . GLU A 1 372 ? -5.69384 0.74982 27.96225 1.000 82.24841 346 GLU A CA 1
ATOM 2278 C C . GLU A 1 372 ? -6.12600 -0.67247 28.29855 1.000 85.63969 346 GLU A C 1
ATOM 2279 O O . GLU A 1 372 ? -5.28616 -1.50974 28.63566 1.000 74.36794 346 GLU A O 1
ATOM 2285 N N . CYS A 1 373 ? -7.42174 -0.97218 28.21055 1.000 95.92907 347 CYS A N 1
ATOM 2286 C CA . CYS A 1 373 ? -7.91808 -2.31721 28.45859 1.000 81.58305 347 CYS A CA 1
ATOM 2287 C C . CYS A 1 373 ? -8.22247 -3.08821 27.18383 1.000 71.03592 347 CYS A C 1
ATOM 2288 O O . CYS A 1 373 ? -8.27580 -4.32244 27.22631 1.000 73.96579 347 CYS A O 1
ATOM 2291 N N . ALA A 1 374 ? -8.41357 -2.40193 26.05960 1.000 78.71666 348 ALA A N 1
ATOM 2292 C CA . ALA A 1 374 ? -8.82589 -3.06808 24.83235 1.000 76.46664 348 ALA A CA 1
ATOM 2293 C C . ALA A 1 374 ? -8.50708 -2.18578 23.63566 1.000 66.80646 348 ALA A C 1
ATOM 2294 O O . ALA A 1 374 ? -8.16271 -1.00934 23.77243 1.000 78.26907 348 ALA A O 1
ATOM 2296 N N . ARG A 1 375 ? -8.63164 -2.78101 22.45339 1.000 85.20249 349 ARG A N 1
ATOM 2297 C CA . ARG A 1 375 ? -8.57441 -2.06850 21.18510 1.000 81.25081 349 ARG A CA 1
ATOM 2298 C C . ARG A 1 375 ? -9.97658 -2.01859 20.59727 1.000 65.43121 349 ARG A C 1
ATOM 2299 O O . ARG A 1 375 ? -10.65364 -3.04875 20.51183 1.000 75.56234 349 ARG A O 1
ATOM 2307 N N . LEU A 1 376 ? -10.41215 -0.82585 20.20629 1.000 83.61755 350 LEU A N 1
ATOM 2308 C CA . LEU A 1 376 ? -11.74496 -0.61943 19.65577 1.000 87.10100 350 LEU A CA 1
ATOM 2309 C C . LEU A 1 376 ? -11.67991 -0.64406 18.13424 1.000 82.76971 350 LEU A C 1
ATOM 2310 O O . LEU A 1 376 ? -10.79932 -0.01798 17.53512 1.000 94.50566 350 LEU A O 1
ATOM 2315 N N . VAL A 1 377 ? -12.60969 -1.37028 17.51637 1.000 79.18693 351 VAL A N 1
ATOM 2316 C CA . VAL A 1 377 ? -12.65934 -1.52616 16.07034 1.000 75.57331 351 VAL A CA 1
ATOM 2317 C C . VAL A 1 377 ? -14.02992 -1.07754 15.57336 1.000 83.63545 351 VAL A C 1
ATOM 2318 O O . VAL A 1 377 ? -14.97497 -0.91335 16.34477 1.000 79.36589 351 VAL A O 1
ATOM 2322 N N . THR A 1 378 ? -14.12334 -0.87641 14.25683 1.000 88.10392 352 THR A N 1
ATOM 2323 C CA . THR A 1 378 ? -15.41244 -0.57760 13.64874 1.000 83.54401 352 THR A CA 1
ATOM 2324 C C . THR A 1 378 ? -16.22440 -1.86372 13.49788 1.000 85.09997 352 THR A C 1
ATOM 2325 O O . THR A 1 378 ? -15.68363 -2.89227 13.08185 1.000 82.14555 352 THR A O 1
ATOM 2329 N N . PRO A 1 379 ? -17.52309 -1.82758 13.82556 1.000 84.23158 353 PRO A N 1
ATOM 2330 C CA . PRO A 1 379 ? -18.30652 -3.06922 13.93567 1.000 87.31438 353 PRO A CA 1
ATOM 2331 C C . PRO A 1 379 ? -18.32977 -3.92351 12.67652 1.000 101.07323 353 PRO A C 1
ATOM 2332 O O . PRO A 1 379 ? -17.81429 -5.04573 12.67804 1.000 121.83875 353 PRO A O 1
ATOM 2336 N N . ALA A 1 380 ? -18.92523 -3.41038 11.59901 1.000 80.01098 354 ALA A N 1
ATOM 2337 C CA . ALA A 1 380 ? -19.12940 -4.21540 10.40017 1.000 98.13795 354 ALA A CA 1
ATOM 2338 C C . ALA A 1 380 ? -17.83412 -4.56251 9.67792 1.000 101.61712 354 ALA A C 1
ATOM 2339 O O . ALA A 1 380 ? -17.84735 -5.45237 8.82034 1.000 101.52553 354 ALA A O 1
ATOM 2341 N N . ASP A 1 381 ? -16.72674 -3.89979 9.99950 1.000 91.44298 355 ASP A N 1
ATOM 2342 C CA . ASP A 1 381 ? -15.47438 -4.09306 9.27071 1.000 82.62977 355 ASP A CA 1
ATOM 2343 C C . ASP A 1 381 ? -14.85729 -5.42785 9.66891 1.000 80.76500 355 ASP A C 1
ATOM 2344 O O . ASP A 1 381 ? -14.28917 -5.56891 10.75355 1.000 96.80875 355 ASP A O 1
ATOM 2349 N N . VAL A 1 382 ? -14.96495 -6.41559 8.77856 1.000 88.91991 356 VAL A N 1
ATOM 2350 C CA . VAL A 1 382 ? -14.36181 -7.72069 9.02909 1.000 90.51092 356 VAL A CA 1
ATOM 2351 C C . VAL A 1 382 ? -12.84091 -7.63058 8.96890 1.000 85.84426 356 VAL A C 1
ATOM 2352 O O . VAL A 1 382 ? -12.13763 -8.21252 9.80390 1.000 77.69477 356 VAL A O 1
ATOM 2356 N N . ASP A 1 383 ? -12.30812 -6.89023 7.99332 1.000 89.18649 357 ASP A N 1
ATOM 2357 C CA . ASP A 1 383 ? -10.86000 -6.83703 7.81716 1.000 87.01492 357 ASP A CA 1
ATOM 2358 C C . ASP A 1 383 ? -10.18063 -6.06319 8.94179 1.000 86.89398 357 ASP A C 1
ATOM 2359 O O . ASP A 1 383 ? -9.07695 -6.42550 9.36631 1.000 82.35711 357 ASP A O 1
ATOM 2364 N N . GLU A 1 384 ? -10.81074 -4.99197 9.43359 1.000 84.65269 358 GLU A N 1
ATOM 2365 C CA . GLU A 1 384 ? -10.23160 -4.27107 10.56393 1.000 81.51672 358 GLU A CA 1
ATOM 2366 C C . GLU A 1 384 ? -10.17885 -5.15542 11.80050 1.000 82.36767 358 GLU A C 1
ATOM 2367 O O . GLU A 1 384 ? -9.16278 -5.19206 12.50491 1.000 86.09261 358 GLU A O 1
ATOM 2373 N N . LEU A 1 385 ? -11.26661 -5.87930 12.07598 1.000 76.58811 359 LEU A N 1
ATOM 2374 C CA . LEU A 1 385 ? -11.26719 -6.83403 13.17855 1.000 69.81456 359 LEU A CA 1
ATOM 2375 C C . LEU A 1 385 ? -10.17785 -7.88316 12.99716 1.000 74.88081 359 LEU A C 1
ATOM 2376 O O . LEU A 1 385 ? -9.54337 -8.30752 13.97036 1.000 80.72798 359 LEU A O 1
ATOM 2381 N N . THR A 1 386 ? -9.93804 -8.30335 11.75372 1.000 73.07466 360 THR A N 1
ATOM 2382 C CA . THR A 1 386 ? -8.93222 -9.32854 11.49933 1.000 80.48787 360 THR A CA 1
ATOM 2383 C C . THR A 1 386 ? -7.52294 -8.78249 11.69320 1.000 78.35972 360 THR A C 1
ATOM 2384 O O . THR A 1 386 ? -6.63978 -9.49109 12.19085 1.000 75.19018 360 THR A O 1
ATOM 2388 N N . ALA A 1 387 ? -7.29345 -7.52352 11.31318 1.000 76.19200 361 ALA A N 1
ATOM 2389 C CA . ALA A 1 387 ? -5.95680 -6.95161 11.43828 1.000 78.78172 361 ALA A CA 1
ATOM 2390 C C . ALA A 1 387 ? -5.61925 -6.64285 12.89129 1.000 80.38697 361 ALA A C 1
ATOM 2391 O O . ALA A 1 387 ? -4.49880 -6.90556 13.34274 1.000 81.42549 361 ALA A O 1
ATOM 2393 N N . VAL A 1 388 ? -6.57436 -6.08819 13.63914 1.000 82.32526 362 VAL A N 1
ATOM 2394 C CA . VAL A 1 388 ? -6.30788 -5.71803 15.02544 1.000 84.26188 362 VAL A CA 1
ATOM 2395 C C . VAL A 1 388 ? -6.12414 -6.96113 15.88857 1.000 78.65724 362 VAL A C 1
ATOM 2396 O O . VAL A 1 388 ? -5.27728 -6.98687 16.78972 1.000 79.79561 362 VAL A O 1
ATOM 2400 N N . LEU A 1 389 ? -6.90396 -8.01180 15.62523 1.000 76.92229 363 LEU A N 1
ATOM 2401 C CA . LEU A 1 389 ? -6.75486 -9.25387 16.37830 1.000 76.31630 363 LEU A CA 1
ATOM 2402 C C . LEU A 1 389 ? -5.38236 -9.87421 16.14922 1.000 82.96570 363 LEU A C 1
ATOM 2403 O O . LEU A 1 389 ? -4.67062 -10.20551 17.10440 1.000 88.01850 363 LEU A O 1
ATOM 2408 N N . GLY A 1 390 ? -4.99406 -10.03877 14.88321 1.000 77.09653 364 GLY A N 1
ATOM 2409 C CA . GLY A 1 390 ? -3.70836 -10.64982 14.58879 1.000 84.64866 364 GLY A CA 1
ATOM 2410 C C . GLY A 1 390 ? -2.53859 -9.82446 15.08770 1.000 87.93745 364 GLY A C 1
ATOM 2411 O O . GLY A 1 390 ? -1.55549 -10.36789 15.59683 1.000 98.74023 364 GLY A O 1
ATOM 2412 N N . ARG A 1 391 ? -2.62740 -8.50008 14.94799 1.000 89.06882 365 ARG A N 1
ATOM 2413 C CA . ARG A 1 391 ? -1.57014 -7.63158 15.45462 1.000 82.74148 365 ARG A CA 1
ATOM 2414 C C . ARG A 1 391 ? -1.50384 -7.68126 16.97569 1.000 97.09422 365 ARG A C 1
ATOM 2415 O O . ARG A 1 391 ? -0.41366 -7.64357 17.55826 1.000 102.69014 365 ARG A O 1
ATOM 2423 N N . LEU A 1 392 ? -2.65957 -7.77404 17.63570 1.000 89.34059 366 LEU A N 1
ATOM 2424 C CA . LEU A 1 392 ? -2.66496 -7.95693 19.08220 1.000 88.64479 366 LEU A CA 1
ATOM 2425 C C . LEU A 1 392 ? -2.19536 -9.35689 19.45841 1.000 90.61773 366 LEU A C 1
ATOM 2426 O O . LEU A 1 392 ? -1.48214 -9.53189 20.45328 1.000 87.39255 366 LEU A O 1
ATOM 2431 N N . LEU A 1 393 ? -2.57628 -10.36560 18.66871 1.000 84.14603 367 LEU A N 1
ATOM 2432 C CA . LEU A 1 393 ? -2.16403 -11.73409 18.96562 1.000 84.89269 367 LEU A CA 1
ATOM 2433 C C . LEU A 1 393 ? -0.68823 -11.95941 18.66731 1.000 93.88129 367 LEU A C 1
ATOM 2434 O O . LEU A 1 393 ? -0.07091 -12.85633 19.25191 1.000 102.51435 367 LEU A O 1
ATOM 2439 N N . ASP A 1 394 ? -0.10856 -11.17139 17.76318 1.000 101.27164 368 ASP A N 1
ATOM 2440 C CA . ASP A 1 394 ? 1.31581 -11.27641 17.47977 1.000 108.85032 368 ASP A CA 1
ATOM 2441 C C . ASP A 1 394 ? 2.17045 -10.48641 18.46128 1.000 105.86866 368 ASP A C 1
ATOM 2442 O O . ASP A 1 394 ? 3.40071 -10.59411 18.41225 1.000 107.52287 368 ASP A O 1
ATOM 2444 N N . SER A 1 395 ? 1.55340 -9.70457 19.34776 1.000 120.89886 369 SER A N 1
ATOM 2445 C CA . SER A 1 395 ? 2.28905 -8.89553 20.30616 1.000 128.19391 369 SER A CA 1
ATOM 2446 C C . SER A 1 395 ? 2.17918 -9.52658 21.68444 1.000 119.88823 369 SER A C 1
ATOM 2447 O O . SER A 1 395 ? 1.07587 -9.56319 22.24965 1.000 117.99586 369 SER A O 1
ATOM 2450 N N . PRO A 1 396 ? 3.26854 -10.02657 22.26692 1.000 120.34066 370 PRO A N 1
ATOM 2451 C CA . PRO A 1 396 ? 3.17278 -10.63158 23.60110 1.000 112.59949 370 PRO A CA 1
ATOM 2452 C C . PRO A 1 396 ? 3.21370 -9.59758 24.71561 1.000 115.11066 370 PRO A C 1
ATOM 2453 O O . PRO A 1 396 ? 2.66135 -9.82192 25.79716 1.000 129.29960 370 PRO A O 1
ATOM 2457 N N . ARG A 1 397 ? 3.86322 -8.45921 24.46476 1.000 107.96320 371 ARG A N 1
ATOM 2458 C CA . ARG A 1 397 ? 3.91731 -7.40392 25.46877 1.000 79.47575 371 ARG A CA 1
ATOM 2459 C C . ARG A 1 397 ? 2.60927 -6.62823 25.55236 1.000 78.73804 371 ARG A C 1
ATOM 2460 O O . ARG A 1 397 ? 2.28756 -6.07789 26.61150 1.000 95.59802 371 ARG A O 1
ATOM 2462 N N . GLU A 1 398 ? 1.84487 -6.57262 24.45987 1.000 99.25461 372 GLU A N 1
ATOM 2463 C CA . GLU A 1 398 ? 0.57030 -5.86597 24.48921 1.000 94.79586 372 GLU A CA 1
ATOM 2464 C C . GLU A 1 398 ? -0.52723 -6.70210 25.13364 1.000 79.06524 372 GLU A C 1
ATOM 2465 O O . GLU A 1 398 ? -1.40840 -6.14884 25.80085 1.000 74.98454 372 GLU A O 1
ATOM 2471 N N . LEU A 1 399 ? -0.49307 -8.02511 24.94917 1.000 84.67354 373 LEU A N 1
ATOM 2472 C CA . LEU A 1 399 ? -1.45675 -8.88850 25.62385 1.000 83.37809 373 LEU A CA 1
ATOM 2473 C C . LEU A 1 399 ? -1.33079 -8.78556 27.13695 1.000 76.20915 373 LEU A C 1
ATOM 2474 O O . LEU A 1 399 ? -2.32805 -8.92275 27.85494 1.000 61.55813 373 LEU A O 1
ATOM 2479 N N . ARG A 1 400 ? -0.11903 -8.53768 27.63803 1.000 88.85348 374 ARG A N 1
ATOM 2480 C CA . ARG A 1 400 ? 0.08080 -8.40357 29.07587 1.000 74.96210 374 ARG A CA 1
ATOM 2481 C C . ARG A 1 400 ? -0.32406 -7.02059 29.57241 1.000 68.71045 374 ARG A C 1
ATOM 2482 O O . ARG A 1 400 ? -0.99272 -6.90263 30.60589 1.000 71.12834 374 ARG A O 1
ATOM 2484 N N . ARG A 1 401 ? 0.06742 -5.96784 28.84920 1.000 61.69801 375 ARG A N 1
ATOM 2485 C CA . ARG A 1 401 ? -0.24387 -4.60848 29.28199 1.000 61.10923 375 ARG A CA 1
ATOM 2486 C C . ARG A 1 401 ? -1.74847 -4.37818 29.33162 1.000 69.50607 375 ARG A C 1
ATOM 2487 O O . ARG A 1 401 ? -2.27560 -3.85090 30.31838 1.000 62.16875 375 ARG A O 1
ATOM 2495 N N . LEU A 1 402 ? -2.46028 -4.77188 28.27149 1.000 81.33093 376 LEU A N 1
ATOM 2496 C CA . LEU A 1 402 ? -3.90823 -4.59501 28.25476 1.000 69.03327 376 LEU A CA 1
ATOM 2497 C C . LEU A 1 402 ? -4.59247 -5.48439 29.28471 1.000 65.90105 376 LEU A C 1
ATOM 2498 O O . LEU A 1 402 ? -5.63147 -5.10484 29.83668 1.000 60.48746 376 LEU A O 1
ATOM 2503 N N . GLY A 1 403 ? -4.02884 -6.66234 29.55794 1.000 75.45015 377 GLY A N 1
ATOM 2504 C CA . GLY A 1 403 ? -4.62690 -7.54297 30.54769 1.000 76.40115 377 GLY A CA 1
ATOM 2505 C C . GLY A 1 403 ? -4.44373 -7.03877 31.96641 1.000 91.91753 377 GLY A C 1
ATOM 2506 O O . GLY A 1 403 ? -5.36904 -7.10228 32.78112 1.000 81.72465 377 GLY A O 1
ATOM 2507 N N . ASP A 1 404 ? -3.24788 -6.53555 32.28452 1.000 73.92501 378 ASP A N 1
ATOM 2508 C CA . ASP A 1 404 ? -3.02228 -5.95544 33.60374 1.000 64.18614 378 ASP A CA 1
ATOM 2509 C C . ASP A 1 404 ? -3.90186 -4.73118 33.82317 1.000 74.57811 378 ASP A C 1
ATOM 2510 O O . ASP A 1 404 ? -4.43960 -4.53292 34.91883 1.000 90.91517 378 ASP A O 1
ATOM 2515 N N . ASN A 1 405 ? -4.06486 -3.89827 32.79156 1.000 70.23327 379 ASN A N 1
ATOM 2516 C CA . ASN A 1 405 ? -4.91446 -2.72051 32.93181 1.000 65.74109 379 ASN A CA 1
ATOM 2517 C C . ASN A 1 405 ? -6.38772 -3.09815 33.00631 1.000 76.06699 379 ASN A C 1
ATOM 2518 O O . ASN A 1 405 ? -7.18134 -2.37238 33.61674 1.000 78.98898 379 ASN A O 1
ATOM 2523 N N . GLY A 1 406 ? -6.77093 -4.22368 32.39855 1.000 74.24236 380 GLY A N 1
ATOM 2524 C CA . GLY A 1 406 ? -8.14801 -4.67454 32.49193 1.000 55.79101 380 GLY A CA 1
ATOM 2525 C C . GLY A 1 406 ? -8.50541 -5.21349 33.86139 1.000 73.45265 380 GLY A C 1
ATOM 2526 O O . GLY A 1 406 ? -9.64575 -5.06476 34.31158 1.000 61.83939 380 GLY A O 1
ATOM 2527 N N . ARG A 1 407 ? -7.54652 -5.84953 34.54042 1.000 81.19403 381 ARG A N 1
ATOM 2528 C CA . ARG A 1 407 ? -7.79565 -6.32766 35.89669 1.000 68.48825 381 ARG A CA 1
ATOM 2529 C C . ARG A 1 407 ? -7.90955 -5.16647 36.87532 1.000 70.25247 381 ARG A C 1
ATOM 2530 O O . ARG A 1 407 ? -8.80479 -5.15350 37.72913 1.000 66.33551 381 ARG A O 1
ATOM 2538 N N . ARG A 1 408 ? -7.01045 -4.18422 36.76630 1.000 63.48340 382 ARG A N 1
ATOM 2539 C CA . ARG A 1 408 ? -7.07721 -3.01158 37.63280 1.000 58.84243 382 ARG A CA 1
ATOM 2540 C C . ARG A 1 408 ? -8.41804 -2.30416 37.49034 1.000 66.80927 382 ARG A C 1
ATOM 2541 O O . ARG A 1 408 ? -9.09471 -2.02728 38.48682 1.000 63.87935 382 ARG A O 1
ATOM 2549 N N . ARG A 1 409 ? -8.82523 -2.01780 36.24975 1.000 72.31049 383 ARG A N 1
ATOM 2550 C CA . ARG A 1 409 ? -10.07471 -1.29667 36.02636 1.000 57.88870 383 ARG A CA 1
ATOM 2551 C C . ARG A 1 409 ? -11.27239 -2.08465 36.53890 1.000 54.67707 383 ARG A C 1
ATOM 2552 O O . ARG A 1 409 ? -12.19905 -1.50848 37.12103 1.000 59.89249 383 ARG A O 1
ATOM 2560 N N . ALA A 1 410 ? -11.27694 -3.40237 36.33038 1.000 50.18185 384 ALA A N 1
ATOM 2561 C CA . ALA A 1 410 ? -12.37741 -4.21724 36.83541 1.000 55.41423 384 ALA A CA 1
ATOM 2562 C C . ALA A 1 410 ? -12.45392 -4.14014 38.35276 1.000 64.10586 384 ALA A C 1
ATOM 2563 O O . ALA A 1 410 ? -13.53405 -3.95024 38.92460 1.000 56.03820 384 ALA A O 1
ATOM 2565 N N . VAL A 1 411 ? -11.30565 -4.27602 39.01978 1.000 61.80522 385 VAL A N 1
ATOM 2566 C CA . VAL A 1 411 ? -11.25264 -4.13829 40.47149 1.000 57.15510 385 VAL A CA 1
ATOM 2567 C C . VAL A 1 411 ? -11.60495 -2.71648 40.89211 1.000 59.24482 385 VAL A C 1
ATOM 2568 O O . VAL A 1 411 ? -12.33143 -2.50569 41.87122 1.000 49.18665 385 VAL A O 1
ATOM 2572 N N . GLU A 1 412 ? -11.10569 -1.71906 40.15795 1.000 48.33386 386 GLU A N 1
ATOM 2573 C CA . GLU A 1 412 ? -11.30833 -0.33429 40.56823 1.000 50.36311 386 GLU A CA 1
ATOM 2574 C C . GLU A 1 412 ? -12.72971 0.14527 40.30678 1.000 58.47020 386 GLU A C 1
ATOM 2575 O O . GLU A 1 412 ? -13.26747 0.93086 41.09526 1.000 73.65644 386 GLU A O 1
ATOM 2581 N N . VAL A 1 413 ? -13.35479 -0.30711 39.22401 1.000 66.53649 387 VAL A N 1
ATOM 2582 C CA . VAL A 1 413 ? -14.59437 0.27883 38.72902 1.000 48.61671 387 VAL A CA 1
ATOM 2583 C C . VAL A 1 413 ? -15.77054 -0.68616 38.84794 1.000 51.20949 387 VAL A C 1
ATOM 2584 O O . VAL A 1 413 ? -16.85362 -0.29948 39.28909 1.000 46.05736 387 VAL A O 1
ATOM 2588 N N . PHE A 1 414 ? -15.57955 -1.94634 38.45876 1.000 57.91812 388 PHE A N 1
ATOM 2589 C CA . PHE A 1 414 ? -16.69223 -2.86114 38.21389 1.000 57.25319 388 PHE A CA 1
ATOM 2590 C C . PHE A 1 414 ? -16.74578 -4.02782 39.19761 1.000 64.52242 388 PHE A C 1
ATOM 2591 O O . PHE A 1 414 ? -17.02834 -5.16417 38.81280 1.000 71.75456 388 PHE A O 1
ATOM 2599 N N . SER A 1 415 ? -16.49228 -3.77112 40.47692 1.000 66.67447 389 SER A N 1
ATOM 2600 C CA . SER A 1 415 ? -16.65221 -4.79864 41.49769 1.000 60.81152 389 SER A CA 1
ATOM 2601 C C . SER A 1 415 ? -18.06439 -4.74106 42.06579 1.000 60.47125 389 SER A C 1
ATOM 2602 O O . SER A 1 415 ? -18.59124 -3.65855 42.34069 1.000 68.44339 389 SER A O 1
ATOM 2605 N N . TRP A 1 416 ? -18.67842 -5.91682 42.23022 1.000 58.51753 390 TRP A N 1
ATOM 2606 C CA . TRP A 1 416 ? -20.05774 -5.96860 42.70919 1.000 57.32269 390 TRP A CA 1
ATOM 2607 C C . TRP A 1 416 ? -20.20950 -5.27467 44.05748 1.000 69.11999 390 TRP A C 1
ATOM 2608 O O . TRP A 1 416 ? -21.24534 -4.65566 44.32985 1.000 66.24499 390 TRP A O 1
ATOM 2619 N N . GLN A 1 417 ? -19.19133 -5.37328 44.91703 1.000 75.22610 391 GLN A N 1
ATOM 2620 C CA . GLN A 1 417 ? -19.22963 -4.67959 46.20104 1.000 65.09378 391 GLN A CA 1
ATOM 2621 C C . GLN A 1 417 ? -19.36774 -3.17538 46.00169 1.000 63.61850 391 GLN A C 1
ATOM 2622 O O . GLN A 1 417 ? -20.18869 -2.52134 46.65553 1.000 65.35953 391 GLN A O 1
ATOM 2628 N N . SER A 1 418 ? -18.56995 -2.61027 45.09207 1.000 53.23317 392 SER A N 1
ATOM 2629 C CA . SER A 1 418 ? -18.68201 -1.18791 44.78780 1.000 57.43723 392 SER A CA 1
ATOM 2630 C C . SER A 1 418 ? -20.03973 -0.85981 44.17733 1.000 65.82088 392 SER A C 1
ATOM 2631 O O . SER A 1 418 ? -20.63177 0.18061 44.48857 1.000 57.63350 392 SER A O 1
ATOM 2634 N N . VAL A 1 419 ? -20.54743 -1.73451 43.30283 1.000 55.95897 393 VAL A N 1
ATOM 2635 C CA . VAL A 1 419 ? -21.89180 -1.55006 42.76070 1.000 64.16566 393 VAL A CA 1
ATOM 2636 C C . VAL A 1 419 ? -22.92060 -1.54968 43.88410 1.000 61.40095 393 VAL A C 1
ATOM 2637 O O . VAL A 1 419 ? -23.81952 -0.69974 43.92494 1.000 54.90110 393 VAL A O 1
ATOM 2641 N N . ALA A 1 420 ? -22.80034 -2.49392 44.82034 1.000 61.21030 394 ALA A N 1
ATOM 2642 C CA . ALA A 1 420 ? -23.73112 -2.53308 45.94329 1.000 58.76111 394 ALA A CA 1
ATOM 2643 C C . ALA A 1 420 ? -23.55934 -1.31733 46.84434 1.000 63.42210 394 ALA A C 1
ATOM 2644 O O . ALA A 1 420 ? -24.54410 -0.78265 47.36715 1.000 63.02118 394 ALA A O 1
ATOM 2646 N N . ALA A 1 421 ? -22.31743 -0.86223 47.03281 1.000 59.07562 395 ALA A N 1
ATOM 2647 C CA . ALA A 1 421 ? -22.08266 0.32226 47.85269 1.000 55.60050 395 ALA A CA 1
ATOM 2648 C C . ALA A 1 421 ? -22.68052 1.56640 47.20836 1.000 60.62723 395 ALA A C 1
ATOM 2649 O O . ALA A 1 421 ? -23.30031 2.38978 47.89254 1.000 71.11215 395 ALA A O 1
ATOM 2651 N N . GLN A 1 422 ? -22.50665 1.72073 45.89292 1.000 59.73332 396 GLN A N 1
ATOM 2652 C CA . GLN A 1 422 ? -23.08989 2.86641 45.20282 1.000 63.31880 396 GLN A CA 1
ATOM 2653 C C . GLN A 1 422 ? -24.61093 2.80305 45.19750 1.000 64.99905 396 GLN A C 1
ATOM 2654 O O . GLN A 1 422 ? -25.27272 3.84756 45.17527 1.000 67.54155 396 GLN A O 1
ATOM 2660 N N . THR A 1 423 ? -25.18084 1.59544 45.21675 1.000 59.43082 397 THR A N 1
ATOM 2661 C CA . THR A 1 423 ? -26.63271 1.46791 45.28374 1.000 61.01167 397 THR A CA 1
ATOM 2662 C C . THR A 1 423 ? -27.16097 1.91111 46.64197 1.000 64.81622 397 THR A C 1
ATOM 2663 O O . THR A 1 423 ? -28.23111 2.52556 46.72677 1.000 66.17476 397 THR A O 1
ATOM 2667 N N . VAL A 1 424 ? -26.42933 1.60035 47.71634 1.000 71.18377 398 VAL A N 1
ATOM 2668 C CA . VAL A 1 424 ? -26.84304 2.03543 49.04850 1.000 66.58945 398 VAL A CA 1
ATOM 2669 C C . VAL A 1 424 ? -26.85664 3.55523 49.12708 1.000 52.64248 398 VAL A C 1
ATOM 2670 O O . VAL A 1 424 ? -27.72086 4.15131 49.78239 1.000 56.83344 398 VAL A O 1
ATOM 2674 N N . ALA A 1 425 ? -25.90920 4.20664 48.44773 1.000 51.43375 399 ALA A N 1
ATOM 2675 C CA . ALA A 1 425 ? -25.89272 5.66588 48.41443 1.000 71.09392 399 ALA A CA 1
ATOM 2676 C C . ALA A 1 425 ? -27.15635 6.21862 47.76588 1.000 77.75676 399 ALA A C 1
ATOM 2677 O O . ALA A 1 425 ? -27.74090 7.19116 48.25771 1.000 89.29286 399 ALA A O 1
ATOM 2679 N N . VAL A 1 426 ? -27.59478 5.61024 46.66112 1.000 61.33209 400 VAL A N 1
ATOM 2680 C CA . VAL A 1 426 ? -28.83118 6.04315 46.01631 1.000 75.37882 400 VAL A CA 1
ATOM 2681 C C . VAL A 1 426 ? -30.02933 5.74994 46.91134 1.000 72.56265 400 VAL A C 1
ATOM 2682 O O . VAL A 1 426 ? -30.99578 6.52126 46.95073 1.000 84.32179 400 VAL A O 1
ATOM 2686 N N . TYR A 1 427 ? -29.98589 4.63338 47.64312 1.000 74.11703 401 TYR A N 1
ATOM 2687 C CA . TYR A 1 427 ? -31.02887 4.34045 48.62201 1.000 77.58946 401 TYR A CA 1
ATOM 2688 C C . TYR A 1 427 ? -31.15226 5.46597 49.64041 1.000 80.73622 401 TYR A C 1
ATOM 2689 O O . TYR A 1 427 ? -32.25910 5.91679 49.95773 1.000 86.86152 401 TYR A O 1
ATOM 2698 N N . GLU A 1 428 ? -30.01615 5.93314 50.16387 1.000 84.88060 402 GLU A N 1
ATOM 2699 C CA . GLU A 1 428 ? -30.03770 6.94889 51.21056 1.000 83.60073 402 GLU A CA 1
ATOM 2700 C C . GLU A 1 428 ? -30.56966 8.28043 50.69852 1.000 83.91684 402 GLU A C 1
ATOM 2701 O O . GLU A 1 428 ? -31.14421 9.05405 51.47298 1.000 93.75957 402 GLU A O 1
ATOM 2707 N N . LYS A 1 429 ? -30.39550 8.56459 49.40627 1.000 88.88214 403 LYS A N 1
ATOM 2708 C CA . LYS A 1 429 ? -30.93519 9.80008 48.84891 1.000 83.82419 403 LYS A CA 1
ATOM 2709 C C . LYS A 1 429 ? -32.45896 9.77708 48.84160 1.000 93.27582 403 LYS A C 1
ATOM 2710 O O . LYS A 1 429 ? -33.10264 10.80286 49.09276 1.000 106.32980 403 LYS A O 1
ATOM 2716 N N . ALA A 1 430 ? -33.05328 8.61223 48.56821 1.000 89.92782 404 ALA A N 1
ATOM 2717 C CA . ALA A 1 430 ? -34.50579 8.49066 48.62760 1.000 101.01479 404 ALA A CA 1
ATOM 2718 C C . ALA A 1 430 ? -35.01099 8.48732 50.06444 1.000 94.77233 404 ALA A C 1
ATOM 2719 O O . ALA A 1 430 ? -36.14589 8.90385 50.32185 1.000 104.54337 404 ALA A O 1
ATOM 2721 N N . ILE A 1 431 ? -34.19437 8.01797 51.00895 1.000 90.14815 405 ILE A N 1
ATOM 2722 C CA . ILE A 1 431 ? -34.59395 8.05259 52.41220 1.000 100.32977 405 ILE A CA 1
ATOM 2723 C C . ILE A 1 431 ? -34.54070 9.47864 52.94492 1.000 105.00880 405 ILE A C 1
ATOM 2724 O O . ILE A 1 431 ? -35.37450 9.88282 53.76480 1.000 110.60855 405 ILE A O 1
ATOM 2729 N N . ALA A 1 432 ? -33.56901 10.26737 52.47916 1.000 103.72598 406 ALA A N 1
ATOM 2730 C CA . ALA A 1 432 ? -33.40685 11.62525 52.98704 1.000 107.55548 406 ALA A CA 1
ATOM 2731 C C . ALA A 1 432 ? -34.56547 12.52898 52.58426 1.000 122.03142 406 ALA A C 1
ATOM 2732 O O . ALA A 1 432 ? -34.85477 13.50646 53.28340 1.000 139.77372 406 ALA A O 1
ATOM 2734 N N . ARG A 1 433 ? -35.23614 12.22824 51.47396 1.000 123.28064 407 ARG A N 1
ATOM 2735 C CA . ARG A 1 433 ? -36.35593 13.03641 51.00939 1.000 123.13311 407 ARG A CA 1
ATOM 2736 C C . ARG A 1 433 ? -37.69398 12.58333 51.57840 1.000 134.37098 407 ARG A C 1
ATOM 2737 O O . ARG A 1 433 ? -38.72854 13.15167 51.21395 1.000 150.14454 407 ARG A O 1
ATOM 2745 N N . VAL A 1 434 ? -37.70224 11.58392 52.45458 1.000 127.36967 408 VAL A N 1
ATOM 2746 C CA . VAL A 1 434 ? -38.93977 11.11025 53.06161 1.000 126.44196 408 VAL A CA 1
ATOM 2747 C C . VAL A 1 434 ? -39.11612 11.72513 54.44477 1.000 124.43032 408 VAL A C 1
ATOM 2748 O O . VAL A 1 434 ? -38.95111 12.93209 54.62416 1.000 127.43587 408 VAL A O 1
ATOM 2750 N N . ALA B 1 26 ? -29.32837 38.44215 47.18983 1.000 102.67788 0 ALA B N 1
ATOM 2751 C CA . ALA B 1 26 ? -28.42342 39.47497 46.69850 1.000 111.05619 0 ALA B CA 1
ATOM 2752 C C . ALA B 1 26 ? -27.10443 38.86590 46.23879 1.000 110.66977 0 ALA B C 1
ATOM 2753 O O . ALA B 1 26 ? -26.16897 38.72373 47.02626 1.000 114.35869 0 ALA B O 1
ATOM 2755 N N . MET B 1 27 ? -27.03281 38.50951 44.95900 1.000 115.32462 1 MET B N 1
ATOM 2756 C CA . MET B 1 27 ? -25.85438 37.87783 44.38264 1.000 119.08264 1 MET B CA 1
ATOM 2757 C C . MET B 1 27 ? -25.34220 38.71515 43.22065 1.000 128.94055 1 MET B C 1
ATOM 2758 O O . MET B 1 27 ? -26.12849 39.17138 42.38348 1.000 121.78818 1 MET B O 1
ATOM 2763 N N . ARG B 1 28 ? -24.02642 38.91401 43.17503 1.000 143.75343 2 ARG B N 1
ATOM 2764 C CA . ARG B 1 28 ? -23.37762 39.63634 42.08286 1.000 132.94299 2 ARG B CA 1
ATOM 2765 C C . ARG B 1 28 ? -23.02023 38.62625 40.99929 1.000 137.93284 2 ARG B C 1
ATOM 2766 O O . ARG B 1 28 ? -22.00689 37.92912 41.09165 1.000 139.09102 2 ARG B O 1
ATOM 2768 N N . ILE B 1 29 ? -23.85908 38.54302 39.96810 1.000 130.82281 3 ILE B N 1
ATOM 2769 C CA . ILE B 1 29 ? -23.65240 37.59498 38.87945 1.000 119.53405 3 ILE B CA 1
ATOM 2770 C C . ILE B 1 29 ? -22.73057 38.21230 37.83698 1.000 124.39795 3 ILE B C 1
ATOM 2771 O O . ILE B 1 29 ? -22.47407 39.42149 37.85464 1.000 120.89352 3 ILE B O 1
ATOM 2773 N N . ALA B 1 30 ? -22.22397 37.38028 36.91801 1.000 129.10458 4 ALA B N 1
ATOM 2774 C CA . ALA B 1 30 ? -21.32732 37.83632 35.85412 1.000 125.85190 4 ALA B CA 1
ATOM 2775 C C . ALA B 1 30 ? -21.55227 36.92299 34.64508 1.000 117.73302 4 ALA B C 1
ATOM 2776 O O . ALA B 1 30 ? -20.83792 35.94313 34.41972 1.000 113.44951 4 ALA B O 1
ATOM 2778 N N . LEU B 1 31 ? -22.56917 37.25896 33.85432 1.000 119.69502 5 LEU B N 1
ATOM 2779 C CA . LEU B 1 31 ? -22.94671 36.46652 32.68499 1.000 108.60312 5 LEU B CA 1
ATOM 2780 C C . LEU B 1 31 ? -22.01208 36.81571 31.53403 1.000 107.42082 5 LEU B C 1
ATOM 2781 O O . LEU B 1 31 ? -22.27265 37.72189 30.74100 1.000 126.15558 5 LEU B O 1
ATOM 2783 N N . LEU B 1 32 ? -20.90581 36.08421 31.44176 1.000 103.93747 6 LEU B N 1
ATOM 2784 C CA . LEU B 1 32 ? -19.97457 36.27581 30.34059 1.000 117.01012 6 LEU B CA 1
ATOM 2785 C C . LEU B 1 32 ? -20.55929 35.72949 29.04291 1.000 117.87581 6 LEU B C 1
ATOM 2786 O O . LEU B 1 32 ? -21.28843 34.73413 29.03093 1.000 116.78583 6 LEU B O 1
ATOM 2791 N N . SER B 1 33 ? -20.22963 36.39696 27.93974 1.000 117.27851 7 SER B N 1
ATOM 2792 C CA . SER B 1 33 ? -20.69901 36.00149 26.61476 1.000 117.16908 7 SER B CA 1
ATOM 2793 C C . SER B 1 33 ? -19.55981 36.22463 25.63108 1.000 131.04574 7 SER B C 1
ATOM 2794 O O . SER B 1 33 ? -19.20580 37.37160 25.34199 1.000 140.38342 7 SER B O 1
ATOM 2797 N N . TYR B 1 34 ? -18.98751 35.13102 25.11945 1.000 118.92789 8 TYR B N 1
ATOM 2798 C CA . TYR B 1 34 ? -17.85682 35.24625 24.20359 1.000 120.65228 8 TYR B CA 1
ATOM 2799 C C . TYR B 1 34 ? -18.23139 35.99667 22.93214 1.000 141.71094 8 TYR B C 1
ATOM 2800 O O . TYR B 1 34 ? -17.38124 36.66998 22.33763 1.000 138.99374 8 TYR B O 1
ATOM 2802 N N . ARG B 1 35 ? -19.49274 35.90065 22.50206 1.000 145.10878 9 ARG B N 1
ATOM 2803 C CA . ARG B 1 35 ? -19.93002 36.57783 21.28208 1.000 135.67450 9 ARG B CA 1
ATOM 2804 C C . ARG B 1 35 ? -21.45564 36.67621 21.31450 1.000 136.45160 9 ARG B C 1
ATOM 2805 O O . ARG B 1 35 ? -22.14555 35.70859 20.98214 1.000 131.97581 9 ARG B O 1
ATOM 2807 N N . SER B 1 36 ? -21.96198 37.83933 21.71340 1.000 143.56497 10 SER B N 1
ATOM 2808 C CA . SER B 1 36 ? -23.38606 38.11274 21.61901 1.000 142.12766 10 SER B CA 1
ATOM 2809 C C . SER B 1 36 ? -23.72511 38.63727 20.22642 1.000 136.07547 10 SER B C 1
ATOM 2810 O O . SER B 1 36 ? -22.86369 39.13040 19.49365 1.000 146.53405 10 SER B O 1
ATOM 2812 N N . LYS B 1 37 ? -24.99658 38.52514 19.86293 1.000 138.62340 11 LYS B N 1
ATOM 2813 C CA . LYS B 1 37 ? -25.43557 38.93062 18.53243 1.000 152.88127 11 LYS B CA 1
ATOM 2814 C C . LYS B 1 37 ? -26.87694 39.42120 18.62721 1.000 157.30096 11 LYS B C 1
ATOM 2815 O O . LYS B 1 37 ? -27.35057 39.79449 19.70526 1.000 149.78770 11 LYS B O 1
ATOM 2817 N N . THR B 1 38 ? -27.57032 39.43416 17.49201 1.000 190.05061 12 THR B N 1
ATOM 2818 C CA . THR B 1 38 ? -28.97579 39.80311 17.41666 1.000 191.42374 12 THR B CA 1
ATOM 2819 C C . THR B 1 38 ? -29.76175 38.64127 16.82764 1.000 199.41161 12 THR B C 1
ATOM 2820 O O . THR B 1 38 ? -29.32646 38.01842 15.85330 1.000 211.23918 12 THR B O 1
ATOM 2822 N N . HIS B 1 39 ? -30.91898 38.35379 17.42754 1.000 179.64039 13 HIS B N 1
ATOM 2823 C CA . HIS B 1 39 ? -31.73517 37.19221 17.06924 1.000 176.62525 13 HIS B CA 1
ATOM 2824 C C . HIS B 1 39 ? -30.94710 35.89137 17.19711 1.000 177.55554 13 HIS B C 1
ATOM 2825 O O . HIS B 1 39 ? -31.21261 34.91835 16.48688 1.000 173.11316 13 HIS B O 1
ATOM 2832 N N . CYS B 1 40 ? -29.97095 35.86781 18.10278 1.000 171.75743 14 CYS B N 1
ATOM 2833 C CA . CYS B 1 40 ? -29.14828 34.69006 18.35364 1.000 168.44539 14 CYS B CA 1
ATOM 2834 C C . CYS B 1 40 ? -29.74553 33.94116 19.53944 1.000 160.85071 14 CYS B C 1
ATOM 2835 O O . CYS B 1 40 ? -29.73025 34.44200 20.66865 1.000 155.14826 14 CYS B O 1
ATOM 2838 N N . GLY B 1 41 ? -30.26876 32.73994 19.27868 1.000 162.98795 15 GLY B N 1
ATOM 2839 C CA . GLY B 1 41 ? -30.96227 31.99511 20.31693 1.000 152.38063 15 GLY B CA 1
ATOM 2840 C C . GLY B 1 41 ? -30.09740 31.67413 21.51936 1.000 147.89931 15 GLY B C 1
ATOM 2841 O O . GLY B 1 41 ? -30.60591 31.54505 22.63622 1.000 143.34409 15 GLY B O 1
ATOM 2842 N N . GLY B 1 42 ? -28.79072 31.54219 21.31566 1.000 158.74177 16 GLY B N 1
ATOM 2843 C CA . GLY B 1 42 ? -27.87575 31.25048 22.40376 1.000 141.66512 16 GLY B CA 1
ATOM 2844 C C . GLY B 1 42 ? -26.82058 32.32079 22.60346 1.000 136.12727 16 GLY B C 1
ATOM 2845 O O . GLY B 1 42 ? -26.88030 33.38808 21.99217 1.000 154.91704 16 GLY B O 1
ATOM 2846 N N . GLY B 1 44 ? -26.85239 37.69243 22.39854 1.000 126.58551 18 GLY B N 1
ATOM 2847 C CA . GLY B 1 44 ? -27.97111 37.31434 21.55529 1.000 139.44660 18 GLY B CA 1
ATOM 2848 C C . GLY B 1 44 ? -29.30752 37.41259 22.26278 1.000 136.87916 18 GLY B C 1
ATOM 2849 O O . GLY B 1 44 ? -29.45889 38.18143 23.21327 1.000 127.05391 18 GLY B O 1
ATOM 2850 N N . VAL B 1 45 ? -30.28402 36.63446 21.78857 1.000 144.90853 19 VAL B N 1
ATOM 2851 C CA . VAL B 1 45 ? -31.58350 36.58271 22.45395 1.000 142.28813 19 VAL B CA 1
ATOM 2852 C C . VAL B 1 45 ? -31.42803 36.06591 23.87780 1.000 132.22401 19 VAL B C 1
ATOM 2853 O O . VAL B 1 45 ?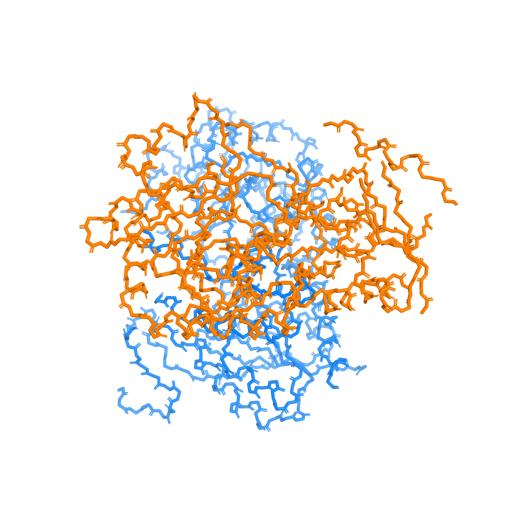 -32.05085 36.58108 24.81436 1.000 132.90198 19 VAL B O 1
ATOM 2857 N N . TYR B 1 46 ? -30.58333 35.04983 24.06554 1.000 141.99057 20 TYR B N 1
ATOM 2858 C CA . TYR B 1 46 ? -30.35324 34.51206 25.40238 1.000 140.23486 20 TYR B CA 1
ATOM 2859 C C . TYR B 1 46 ? -29.61923 35.51376 26.28580 1.000 129.08642 20 TYR B C 1
ATOM 2860 O O . TYR B 1 46 ? -29.99864 35.72248 27.44349 1.000 125.77738 20 TYR B O 1
ATOM 2869 N N . VAL B 1 47 ? -28.57108 36.14744 25.75644 1.000 126.63984 21 VAL B N 1
ATOM 2870 C CA . VAL B 1 47 ? -27.75328 37.04030 26.57187 1.000 118.36057 21 VAL B CA 1
ATOM 2871 C C . VAL B 1 47 ? -28.55411 38.26223 27.00536 1.000 126.61240 21 VAL B C 1
ATOM 2872 O O . VAL B 1 47 ? -28.42393 38.73480 28.14090 1.000 124.66986 21 VAL B O 1
ATOM 2876 N N . ARG B 1 48 ? -29.40012 38.78778 26.11845 1.000 126.66207 22 ARG B N 1
ATOM 2877 C CA . ARG B 1 48 ? -30.14044 40.00505 26.43243 1.000 122.92346 22 ARG B CA 1
ATOM 2878 C C . ARG B 1 48 ? -31.33570 39.71991 27.33558 1.000 123.36917 22 ARG B C 1
ATOM 2879 O O . ARG B 1 48 ? -31.54368 40.41222 28.33815 1.000 120.52814 22 ARG B O 1
ATOM 2881 N N . HIS B 1 49 ? -32.13051 38.70172 26.99772 1.000 132.79891 23 HIS B N 1
ATOM 2882 C CA . HIS B 1 49 ? -33.36817 38.45694 27.73261 1.000 136.09109 23 HIS B CA 1
ATOM 2883 C C . HIS B 1 49 ? -33.09590 37.88663 29.11920 1.000 131.48075 23 HIS B C 1
ATOM 2884 O O . HIS B 1 49 ? -33.71141 38.31660 30.10217 1.000 124.92134 23 HIS B O 1
ATOM 2886 N N . LEU B 1 50 ? -32.18360 36.91528 29.22039 1.000 132.44459 24 LEU B N 1
ATOM 2887 C CA . LEU B 1 50 ? -31.90769 36.29939 30.51493 1.000 125.92621 24 LEU B CA 1
ATOM 2888 C C . LEU B 1 50 ? -31.34211 37.30579 31.50693 1.000 119.93351 24 LEU B C 1
ATOM 2889 O O . LEU B 1 50 ? -31.55328 37.16889 32.71653 1.000 130.82478 24 LEU B O 1
ATOM 2891 N N . SER B 1 51 ? -30.62835 38.32013 31.02112 1.000 114.93908 25 SER B N 1
ATOM 2892 C CA . SER B 1 51 ? -30.11075 39.36682 31.89092 1.000 108.60236 25 SER B CA 1
ATOM 2893 C C . SER B 1 51 ? -31.16674 40.39521 32.27183 1.000 119.27720 25 SER B C 1
ATOM 2894 O O . SER B 1 51 ? -30.91403 41.21677 33.15962 1.000 117.05356 25 SER B O 1
ATOM 2897 N N . ARG B 1 52 ? -32.33599 40.36870 31.63203 1.000 122.31722 26 ARG B N 1
ATOM 2898 C CA . ARG B 1 52 ? -33.37590 41.37571 31.87836 1.000 122.80081 26 ARG B CA 1
ATOM 2899 C C . ARG B 1 52 ? -34.28539 40.94801 33.02702 1.000 124.06891 26 ARG B C 1
ATOM 2900 O O . ARG B 1 52 ? -34.30684 41.58511 34.08408 1.000 120.43405 26 ARG B O 1
ATOM 2902 N N . GLU B 1 53 ? -35.04463 39.86735 32.82662 1.000 121.28657 27 GLU B N 1
ATOM 2903 C CA . GLU B 1 53 ? -35.99212 39.42007 33.84142 1.000 116.63187 27 GLU B CA 1
ATOM 2904 C C . GLU B 1 53 ? -35.30351 38.90505 35.09856 1.000 132.02725 27 GLU B C 1
ATOM 2905 O O . GLU B 1 53 ? -35.92838 38.88089 36.16435 1.000 137.14423 27 GLU B O 1
ATOM 2907 N N . LEU B 1 54 ? -34.03900 38.48956 35.00215 1.000 124.69578 28 LEU B N 1
ATOM 2908 C CA . LEU B 1 54 ? -33.31287 38.06505 36.19365 1.000 117.22798 28 LEU B CA 1
ATOM 2909 C C . LEU B 1 54 ? -32.88987 39.25880 37.04014 1.000 118.43198 28 LEU B C 1
ATOM 2910 O O . LEU B 1 54 ? -32.98839 39.21518 38.27140 1.000 128.54972 28 LEU B O 1
ATOM 2912 N N . ALA B 1 55 ? -32.42028 40.33235 36.40056 1.000 117.11516 29 ALA B N 1
ATOM 2913 C CA . ALA B 1 55 ? -32.05899 41.54032 37.13053 1.000 117.28271 29 ALA B CA 1
ATOM 2914 C C . ALA B 1 55 ? -33.26844 42.24342 37.72979 1.000 127.03542 29 ALA B C 1
ATOM 2915 O O . ALA B 1 55 ? -33.09141 43.13651 38.56580 1.000 119.95111 29 ALA B O 1
ATOM 2917 N N . GLU B 1 56 ? -34.48318 41.87185 37.31960 1.000 135.01834 30 GLU B N 1
ATOM 2918 C CA . GLU B 1 56 ? -35.68200 42.41916 37.94520 1.000 138.24272 30 GLU B CA 1
ATOM 2919 C C . GLU B 1 56 ? -35.69434 42.11024 39.43707 1.000 129.09600 30 GLU B C 1
ATOM 2920 O O . GLU B 1 56 ? -35.78103 43.01630 40.27527 1.000 134.90403 30 GLU B O 1
ATOM 2922 N N . LEU B 1 57 ? -35.60907 40.82851 39.78517 1.000 121.43919 31 LEU B N 1
ATOM 2923 C CA . LEU B 1 57 ? -35.29410 40.45906 41.15207 1.000 116.35705 31 LEU B CA 1
ATOM 2924 C C . LEU B 1 57 ? -33.88358 40.92697 41.49411 1.000 130.15037 31 LEU B C 1
ATOM 2925 O O . LEU B 1 57 ? -33.02272 41.07493 40.62178 1.000 137.86067 31 LEU B O 1
ATOM 2927 N N . GLY B 1 58 ? -33.66010 41.17300 42.78412 1.000 145.28337 32 GLY B N 1
ATOM 2928 C CA . GLY B 1 58 ? -32.38431 41.66045 43.28187 1.000 138.73826 32 GLY B CA 1
ATOM 2929 C C . GLY B 1 58 ? -31.16579 40.93827 42.74354 1.000 147.72053 32 GLY B C 1
ATOM 2930 O O . GLY B 1 58 ? -30.90539 39.78406 43.10081 1.000 163.18755 32 GLY B O 1
ATOM 2931 N N . HIS B 1 59 ? -30.41524 41.61458 41.87571 1.000 124.33948 33 HIS B N 1
ATOM 2932 C CA . HIS B 1 59 ? -29.23528 41.02494 41.25547 1.000 118.06613 33 HIS B CA 1
ATOM 2933 C C . HIS B 1 59 ? -28.42714 42.11261 40.55949 1.000 122.25346 33 HIS B C 1
ATOM 2934 O O . HIS B 1 59 ? -28.95704 43.16067 40.18114 1.000 132.82106 33 HIS B O 1
ATOM 2936 N N . ASP B 1 60 ? -27.13342 41.84265 40.39084 1.000 118.17648 34 ASP B N 1
ATOM 2937 C CA . ASP B 1 60 ? -26.21363 42.73847 39.68861 1.000 115.55251 34 ASP B CA 1
ATOM 2938 C C . ASP B 1 60 ? -25.40740 41.89625 38.70462 1.000 117.72702 34 ASP B C 1
ATOM 2939 O O . ASP B 1 60 ? -24.49275 41.17129 39.10752 1.000 120.68372 34 ASP B O 1
ATOM 2944 N N . VAL B 1 61 ? -25.74267 41.99517 37.41988 1.000 108.87595 35 VAL B N 1
ATOM 2945 C CA . VAL B 1 61 ? -25.11966 41.18808 36.37755 1.000 117.57288 35 VAL B CA 1
ATOM 2946 C C . VAL B 1 61 ? -24.15218 42.04944 35.57756 1.000 109.44925 35 VAL B C 1
ATOM 2947 O O . VAL B 1 61 ? -24.34478 43.26007 35.41948 1.000 109.08568 35 VAL B O 1
ATOM 2949 N N . GLU B 1 62 ? -23.10352 41.40888 35.06328 1.000 118.24873 36 GLU B N 1
ATOM 2950 C CA . GLU B 1 62 ? -22.10192 42.07699 34.23960 1.000 112.40806 36 GLU B CA 1
ATOM 2951 C C . GLU B 1 62 ? -21.80419 41.19613 33.03740 1.000 124.40080 36 GLU B C 1
ATOM 2952 O O . GLU B 1 62 ? -21.34139 40.06255 33.19633 1.000 123.24695 36 GLU B O 1
ATOM 2954 N N . VAL B 1 63 ? -22.07449 41.71323 31.84228 1.000 130.99136 37 VAL B N 1
ATOM 2955 C CA . VAL B 1 63 ? -21.87297 40.98701 30.59443 1.000 136.32394 37 VAL B CA 1
ATOM 2956 C C . VAL B 1 63 ? -20.67954 41.59509 29.87350 1.000 150.76161 37 VAL B C 1
ATOM 2957 O O . VAL B 1 63 ? -20.57486 42.82230 29.75783 1.000 169.53618 37 VAL B O 1
ATOM 2961 N N . PHE B 1 64 ? -19.77955 40.73870 29.39470 1.000 159.79940 38 PHE B N 1
ATOM 2962 C CA . PHE B 1 64 ? -18.60160 41.16633 28.64621 1.000 179.38296 38 PHE B CA 1
ATOM 2963 C C . PHE B 1 64 ? -18.57634 40.41457 27.32347 1.000 175.28216 38 PHE B C 1
ATOM 2964 O O . PHE B 1 64 ? -18.41001 39.19082 27.30473 1.000 173.46982 38 PHE B O 1
ATOM 2972 N N . SER B 1 65 ? -18.73947 41.14371 26.22438 1.000 158.60299 39 SER B N 1
ATOM 2973 C CA . SER B 1 65 ? -18.77365 40.53717 24.89948 1.000 161.55538 39 SER B CA 1
ATOM 2974 C C . SER B 1 65 ? -17.85277 41.26883 23.92814 1.000 161.35818 39 SER B C 1
ATOM 2975 O O . SER B 1 65 ? -17.22556 40.64987 23.06771 1.000 149.25743 39 SER B O 1
ATOM 2978 N N . GLU B 1 71 ? -25.41822 45.08775 20.69945 1.000 177.23250 45 GLU B N 1
ATOM 2979 C CA . GLU B 1 71 ? -25.59472 44.33988 21.93855 1.000 160.93605 45 GLU B CA 1
ATOM 2980 C C . GLU B 1 71 ? -26.28270 45.19087 23.00001 1.000 147.01963 45 GLU B C 1
ATOM 2981 O O . GLU B 1 71 ? -25.81632 45.27282 24.13642 1.000 151.17113 45 GLU B O 1
ATOM 2987 N N . GLY B 1 72 ? -27.38979 45.82622 22.62117 1.000 138.16083 46 GLY B N 1
ATOM 2988 C CA . GLY B 1 72 ? -28.14947 46.64485 23.54608 1.000 130.38131 46 GLY B CA 1
ATOM 2989 C C . GLY B 1 72 ? -28.70628 45.85121 24.70984 1.000 142.78463 46 GLY B C 1
ATOM 2990 O O . GLY B 1 72 ? -29.37186 44.83051 24.51086 1.000 149.49420 46 GLY B O 1
ATOM 2991 N N . LEU B 1 73 ? -28.44183 46.30979 25.93108 1.000 139.81784 47 LEU B N 1
ATOM 2992 C CA . LEU B 1 73 ? -28.83084 45.59310 27.13489 1.000 121.74814 47 LEU B CA 1
ATOM 2993 C C . LEU B 1 73 ? -29.66632 46.49554 28.03305 1.000 137.69862 47 LEU B C 1
ATOM 2994 O O . LEU B 1 73 ? -29.64749 47.72302 27.91150 1.000 141.90946 47 LEU B O 1
ATOM 2999 N N . ASP B 1 74 ? -30.40325 45.86360 28.94169 1.000 143.64930 48 ASP B N 1
ATOM 3000 C CA . ASP B 1 74 ? -31.22650 46.60510 29.88464 1.000 134.95702 48 ASP B CA 1
ATOM 3001 C C . ASP B 1 74 ? -30.34460 47.25607 30.94894 1.000 136.76555 48 ASP B C 1
ATOM 3002 O O . ASP B 1 74 ? -29.38117 46.64198 31.41864 1.000 141.74089 48 ASP B O 1
ATOM 3007 N N . PRO B 1 75 ? -30.64277 48.50345 31.34777 1.000 136.84613 49 PRO B N 1
ATOM 3008 C CA . PRO B 1 75 ? -29.87732 49.20300 32.38671 1.000 133.86824 49 PRO B CA 1
ATOM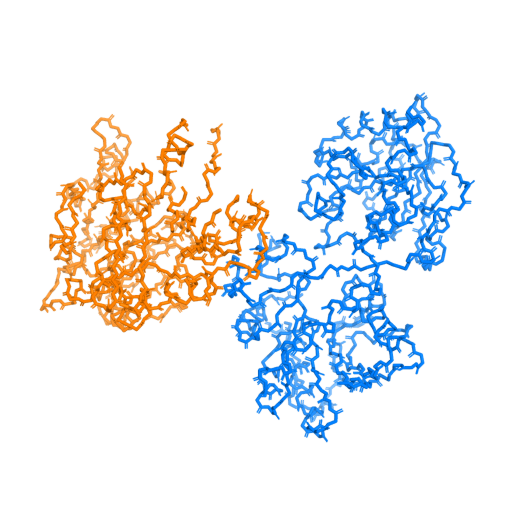 3009 C C . PRO B 1 75 ? -29.96667 48.51994 33.74901 1.000 139.16888 49 PRO B C 1
ATOM 3010 O O . PRO B 1 75 ? -28.93353 48.34041 34.39454 1.000 141.82951 49 PRO B O 1
ATOM 3014 N N . PHE B 1 119 ? -13.33269 27.82939 14.80123 1.000 143.68579 93 PHE B N 1
ATOM 3015 C CA . PHE B 1 119 ? -12.88481 29.18711 15.08702 1.000 135.52053 93 PHE B CA 1
ATOM 3016 C C . PHE B 1 119 ? -12.15505 29.25616 16.42474 1.000 132.99460 93 PHE B C 1
ATOM 3017 O O . PHE B 1 119 ? -12.53794 28.58162 17.38049 1.000 139.17485 93 PHE B O 1
ATOM 3019 N N . PRO B 1 120 ? -11.09928 30.06509 16.49001 1.000 128.91926 94 PRO B N 1
ATOM 3020 C CA . PRO B 1 120 ? -10.37067 30.26557 17.75149 1.000 135.38426 94 PRO B CA 1
ATOM 3021 C C . PRO B 1 120 ? -10.95941 31.32628 18.67177 1.000 135.70378 94 PRO B C 1
ATOM 3022 O O . PRO B 1 120 ? -10.28678 31.72087 19.62868 1.000 134.56688 94 PRO B O 1
ATOM 3026 N N . GLU B 1 121 ? -12.18455 31.79307 18.41209 1.000 154.13762 95 GLU B N 1
ATOM 3027 C CA . GLU B 1 121 ? -12.74546 32.87430 19.22201 1.000 152.13760 95 GLU B CA 1
ATOM 3028 C C . GLU B 1 121 ? -13.04115 32.45692 20.65934 1.000 149.99965 95 GLU B C 1
ATOM 3029 O O . GLU B 1 121 ? -12.68891 33.21700 21.57873 1.000 154.83026 95 GLU B O 1
ATOM 3031 N N . PRO B 1 122 ? -13.67766 31.30844 20.93744 1.000 141.35647 96 PRO B N 1
ATOM 3032 C CA . PRO B 1 122 ? -14.02844 31.00572 22.33784 1.000 133.77540 96 PRO B CA 1
ATOM 3033 C C . PRO B 1 122 ? -12.83242 30.91451 23.27052 1.000 144.19400 96 PRO B C 1
ATOM 3034 O O . PRO B 1 122 ? -12.95726 31.25895 24.45285 1.000 140.29443 96 PRO B O 1
ATOM 3038 N N . LYS B 1 123 ? -11.67525 30.46371 22.78081 1.000 147.34480 97 LYS B N 1
ATOM 3039 C CA . LYS B 1 123 ? -10.49152 30.41372 23.63241 1.000 145.30280 97 LYS B CA 1
ATOM 3040 C C . LYS B 1 123 ? -9.92784 31.80494 23.89192 1.000 151.07769 97 LYS B C 1
ATOM 3041 O O . LYS B 1 123 ? -9.33567 32.04520 24.95048 1.000 152.52822 97 LYS B O 1
ATOM 3043 N N . THR B 1 124 ? -10.10428 32.73046 22.94564 1.000 149.36979 98 THR B N 1
ATOM 3044 C CA . THR B 1 124 ? -9.57743 34.07976 23.11881 1.000 154.87166 98 THR B CA 1
ATOM 3045 C C . THR B 1 124 ? -10.37544 34.86845 24.15026 1.000 155.13530 98 THR B C 1
ATOM 3046 O O . THR B 1 124 ? -9.80281 35.68000 24.88686 1.000 163.16858 98 THR B O 1
ATOM 3050 N N . PHE B 1 125 ? -11.68913 34.64167 24.22515 1.000 150.13493 99 PHE B N 1
ATOM 3051 C CA . PHE B 1 125 ? -12.51313 35.38424 25.17302 1.000 145.45394 99 PHE B CA 1
ATOM 3052 C C . PHE B 1 125 ? -12.24875 34.95683 26.61099 1.000 148.99235 99 PHE B C 1
ATOM 3053 O O . PHE B 1 125 ? -12.36052 35.77673 27.52946 1.000 148.49598 99 PHE B O 1
ATOM 3055 N N . SER B 1 126 ? -11.89543 33.68837 26.82727 1.000 149.18278 100 SER B N 1
ATOM 3056 C CA . SER B 1 126 ? -11.69176 33.20159 28.18783 1.000 145.69770 100 SER B CA 1
ATOM 3057 C C . SER B 1 126 ? -10.39241 33.73136 28.78266 1.000 155.85177 100 SER B C 1
ATOM 3058 O O . SER B 1 126 ? -10.34866 34.09719 29.96324 1.000 152.65966 100 SER B O 1
ATOM 3061 N N . LEU B 1 127 ? -9.32485 33.78401 27.98178 1.000 172.62521 101 LEU B N 1
ATOM 3062 C CA . LEU B 1 127 ? -8.02784 34.20301 28.50395 1.000 174.57832 101 LEU B CA 1
ATOM 3063 C C . LEU B 1 127 ? -8.00396 35.68684 28.84866 1.000 176.65588 101 LEU B C 1
ATOM 3064 O O . LEU B 1 127 ? -7.20860 36.11052 29.69510 1.000 186.72267 101 LEU B O 1
ATOM 3066 N N . ARG B 1 128 ? -8.85956 36.48893 28.21108 1.000 160.52636 102 ARG B N 1
ATOM 3067 C CA . ARG B 1 128 ? -8.87898 37.92130 28.48369 1.000 164.92488 102 ARG B CA 1
ATOM 3068 C C . ARG B 1 128 ? -9.46480 38.24682 29.85169 1.000 158.49956 102 ARG B C 1
ATOM 3069 O O . ARG B 1 128 ? -9.17719 39.31879 30.39494 1.000 156.83882 102 ARG B O 1
ATOM 3071 N N . ALA B 1 129 ? -10.27097 37.35312 30.41895 1.000 148.00651 103 ALA B N 1
ATOM 3072 C CA . ALA B 1 129 ? -10.89107 37.60635 31.71331 1.000 132.82443 103 ALA B CA 1
ATOM 3073 C C . ALA B 1 129 ? -9.84758 37.52787 32.82190 1.000 139.60299 103 ALA B C 1
ATOM 3074 O O . ALA B 1 129 ? -9.20204 36.49012 33.00506 1.000 131.79022 103 ALA B O 1
ATOM 3076 N N . ALA B 1 130 ? -9.68402 38.62665 33.56304 1.000 138.11688 104 ALA B N 1
ATOM 3077 C CA . ALA B 1 130 ? -8.76551 38.67631 34.69050 1.000 124.09359 104 ALA B CA 1
ATOM 3078 C C . ALA B 1 130 ? -9.45346 38.84405 36.03696 1.000 125.44024 104 ALA B C 1
ATOM 3079 O O . ALA B 1 130 ? -8.77591 38.74659 37.06692 1.000 121.22050 104 ALA B O 1
ATOM 3081 N N . ARG B 1 131 ? -10.76235 39.09204 36.05989 1.000 128.96836 105 ARG B N 1
ATOM 3082 C CA . ARG B 1 131 ? -11.52866 39.24645 37.29721 1.000 116.97150 105 ARG B CA 1
ATOM 3083 C C . ARG B 1 131 ? -10.94852 40.32889 38.20572 1.000 113.03395 105 ARG B C 1
ATOM 3084 O O . ARG B 1 131 ? -11.62827 41.29740 38.54656 1.000 107.77467 105 ARG B O 1
ATOM 3086 N N . HIS B 1 144 ? -20.95193 32.55615 34.38431 1.000 124.19756 118 HIS B N 1
ATOM 3087 C CA . HIS B 1 144 ? -21.96239 31.82635 33.62864 1.000 118.00497 118 HIS B CA 1
ATOM 3088 C C . HIS B 1 144 ? -21.62316 31.82415 32.14142 1.000 133.60921 118 HIS B C 1
ATOM 3089 O O . HIS B 1 144 ? -22.16773 32.61450 31.36883 1.000 135.51344 118 HIS B O 1
ATOM 3096 N N . ASP B 1 145 ? -20.71659 30.93163 31.74778 1.000 129.97441 119 ASP B N 1
ATOM 3097 C CA . ASP B 1 145 ? -20.28671 30.85533 30.35796 1.000 121.32015 119 ASP B CA 1
ATOM 3098 C C . ASP B 1 145 ? -21.42668 30.35976 29.47747 1.000 119.24910 119 ASP B C 1
ATOM 3099 O O . ASP B 1 145 ? -22.01028 29.30185 29.73256 1.000 122.67904 119 ASP B O 1
ATOM 3104 N N . ASN B 1 146 ? -21.74227 31.12778 28.43822 1.000 115.79583 120 ASN B N 1
ATOM 3105 C CA . ASN B 1 146 ? -22.76561 30.74676 27.46765 1.000 117.69634 120 ASN B CA 1
ATOM 3106 C C . ASN B 1 146 ? -22.08308 29.94607 26.36531 1.000 118.18689 120 ASN B C 1
ATOM 3107 O O . ASN B 1 146 ? -21.49173 30.51495 25.44391 1.000 112.36756 120 ASN B O 1
ATOM 3112 N N . GLN B 1 147 ? -22.16049 28.62027 26.47073 1.000 121.05044 121 GLN B N 1
ATOM 3113 C CA . GLN B 1 147 ? -21.51423 27.70068 25.53433 1.000 116.14899 121 GLN B CA 1
ATOM 3114 C C . GLN B 1 147 ? -20.01175 27.95486 25.44675 1.000 108.12913 121 GLN B C 1
ATOM 3115 O O . GLN B 1 147 ? -19.54090 28.65801 24.55299 1.000 112.34513 121 GLN B O 1
ATOM 3117 N N . GLY B 1 160 ? -9.89980 30.09292 40.41679 1.000 136.53701 134 GLY B N 1
ATOM 3118 C CA . GLY B 1 160 ? -11.21215 30.41301 39.88746 1.000 130.00477 134 GLY B CA 1
ATOM 3119 C C . GLY B 1 160 ? -12.23809 30.72917 40.95872 1.000 134.35314 134 GLY B C 1
ATOM 3120 O O . GLY B 1 160 ? -11.96406 30.61263 42.15316 1.000 140.87048 134 GLY B O 1
ATOM 3121 N N . PHE B 1 161 ? -13.42759 31.13255 40.52217 1.000 126.44494 135 PHE B N 1
ATOM 3122 C CA . PHE B 1 161 ? -14.53063 31.47083 41.41211 1.000 130.46036 135 PHE B CA 1
ATOM 3123 C C . PHE B 1 161 ? -15.66402 30.47209 41.20134 1.000 136.44727 135 PHE B C 1
ATOM 3124 O O . PHE B 1 161 ? -15.60382 29.67161 40.25909 1.000 142.40859 135 PHE B O 1
ATOM 3126 N N . PRO B 1 162 ? -16.69866 30.45811 42.06459 1.000 136.71556 136 PRO B N 1
ATOM 3127 C CA . PRO B 1 162 ? -17.86798 29.60720 41.79557 1.000 146.10524 136 PRO B CA 1
ATOM 3128 C C . PRO B 1 162 ? -18.44422 29.82034 40.40372 1.000 132.69379 136 PRO B C 1
ATOM 3129 O O . PRO B 1 162 ? -19.04364 30.86263 40.12482 1.000 119.61935 136 PRO B O 1
ATOM 3133 N N . LEU B 1 163 ? -18.26927 28.83725 39.52471 1.000 126.67759 137 LEU B N 1
ATOM 3134 C CA . LEU B 1 163 ? -18.59855 28.97333 38.11387 1.000 112.02965 137 LEU B CA 1
ATOM 3135 C C . LEU B 1 163 ? -19.74236 28.04391 37.73502 1.000 127.08942 137 LEU B C 1
ATOM 3136 O O . LEU B 1 163 ? -19.78640 26.88638 38.16431 1.000 138.36959 137 LEU B O 1
ATOM 3138 N N . VAL B 1 164 ? -20.66118 28.56056 36.92524 1.000 136.58086 138 VAL B N 1
ATOM 3139 C CA . VAL B 1 164 ? -21.74330 27.76333 36.36770 1.000 124.77702 138 VAL B CA 1
ATOM 3140 C C . VAL B 1 164 ? -21.67577 27.81196 34.84640 1.000 128.88336 138 VAL B C 1
ATOM 3141 O O . VAL B 1 164 ? -21.08373 28.72676 34.27322 1.000 139.34925 138 VAL B O 1
ATOM 3145 N N . THR B 1 166 ? -23.50679 27.06597 30.78033 1.000 127.65206 140 THR B N 1
ATOM 3146 C CA . THR B 1 166 ? -24.69102 26.73003 29.99890 1.000 122.39528 140 THR B CA 1
ATOM 3147 C C . THR B 1 166 ? -24.32192 26.33576 28.57367 1.000 123.14393 140 THR B C 1
ATOM 3148 O O . THR B 1 166 ? -23.74710 27.13090 27.83131 1.000 119.55785 140 THR B O 1
ATOM 3152 N N . VAL B 1 167 ? -24.65846 25.10523 28.19624 1.000 121.31675 141 VAL B N 1
ATOM 3153 C CA . VAL B 1 167 ? -24.39448 24.58343 26.86013 1.000 113.15423 141 VAL B CA 1
ATOM 3154 C C . VAL B 1 167 ? -25.73067 24.39514 26.15515 1.000 101.73550 141 VAL B C 1
ATOM 3155 O O . VAL B 1 167 ? -26.55671 23.57743 26.58017 1.000 105.35110 141 VAL B O 1
ATOM 3159 N N . HIS B 1 168 ? -25.94145 25.15058 25.07586 1.000 106.85509 142 HIS B N 1
ATOM 3160 C CA . HIS B 1 168 ? -27.18747 25.05226 24.32258 1.000 94.37645 142 HIS B CA 1
ATOM 3161 C C . HIS B 1 168 ? -27.22723 23.78410 23.47787 1.000 106.10846 142 HIS B C 1
ATOM 3162 O O . HIS B 1 168 ? -28.21140 23.03721 23.51298 1.000 103.72860 142 HIS B O 1
ATOM 3164 N N . HIS B 1 169 ? -26.16802 23.52633 22.71392 1.000 113.81175 143 HIS B N 1
ATOM 3165 C CA . HIS B 1 169 ? -26.08139 22.33993 21.87589 1.000 119.57700 143 HIS B CA 1
ATOM 3166 C C . HIS B 1 169 ? -24.61741 21.96779 21.71509 1.000 122.54173 143 HIS B C 1
ATOM 3167 O O . HIS B 1 169 ? -23.74916 22.84785 21.75669 1.000 106.76862 143 HIS B O 1
ATOM 3174 N N . PRO B 1 170 ? -24.30880 20.68278 21.54152 1.000 123.10407 144 PRO B N 1
ATOM 3175 C CA . PRO B 1 170 ? -22.92212 20.29465 21.25099 1.000 122.84483 144 PRO B CA 1
ATOM 3176 C C . PRO B 1 170 ? -22.52121 20.74874 19.85500 1.000 128.32765 144 PRO B C 1
ATOM 3177 O O . PRO B 1 170 ? -23.23635 20.51036 18.87908 1.000 141.77247 144 PRO B O 1
ATOM 3181 N N . ILE B 1 171 ? -21.36047 21.40395 19.76789 1.000 133.39897 145 ILE B N 1
ATOM 3182 C CA . ILE B 1 171 ? -20.90411 21.98476 18.50996 1.000 133.83324 145 ILE B CA 1
ATOM 3183 C C . ILE B 1 171 ? -20.56687 20.94078 17.45722 1.000 139.94364 145 ILE B C 1
ATOM 3184 O O . ILE B 1 171 ? -20.28117 21.30380 16.31044 1.000 145.67852 145 ILE B O 1
ATOM 3186 N N . THR B 1 172 ? -20.59152 19.65794 17.81166 1.000 129.88309 146 THR B N 1
ATOM 3187 C CA . THR B 1 172 ? -20.31482 18.59853 16.84951 1.000 127.12034 146 THR B CA 1
ATOM 3188 C C . THR B 1 172 ? -21.41000 18.55717 15.78968 1.000 138.59774 146 THR B C 1
ATOM 3189 O O . THR B 1 172 ? -22.59517 18.42590 16.11442 1.000 134.97775 146 THR B O 1
ATOM 3193 N N . ARG B 1 173 ? -21.01394 18.67005 14.52438 1.000 149.04974 147 ARG B N 1
ATOM 3194 C CA . ARG B 1 173 ? -21.93413 18.62345 13.39775 1.000 149.12976 147 ARG B CA 1
ATOM 3195 C C . ARG B 1 173 ? -21.41977 17.61531 12.37633 1.000 161.09553 147 ARG B C 1
ATOM 3196 O O . ARG B 1 173 ? -20.39305 16.95832 12.57770 1.000 150.98277 147 ARG B O 1
ATOM 3198 N N . ASP B 1 174 ? -22.14362 17.49794 11.26686 1.000 153.39444 148 ASP B N 1
ATOM 3199 C CA . ASP B 1 174 ? -21.81265 16.53578 10.22637 1.000 150.84178 148 ASP B CA 1
ATOM 3200 C C . ASP B 1 174 ? -20.93630 17.17972 9.16082 1.000 157.08215 148 ASP B C 1
ATOM 3201 O O . ASP B 1 174 ? -21.20413 18.29700 8.70912 1.000 153.40047 148 ASP B O 1
ATOM 3203 N N . ARG B 1 175 ? -19.88518 16.46455 8.76293 1.000 155.29741 149 ARG B N 1
ATOM 3204 C CA . ARG B 1 175 ? -18.98405 16.92941 7.70835 1.000 142.78496 149 ARG B CA 1
ATOM 3205 C C . ARG B 1 175 ? -19.40402 16.34570 6.35781 1.000 150.89936 149 ARG B C 1
ATOM 3206 O O . ARG B 1 175 ? -18.67482 15.59140 5.71247 1.000 144.71274 149 ARG B O 1
ATOM 3208 N N . GLU B 1 176 ? -20.61520 16.71692 5.94624 1.000 157.10396 150 GLU B N 1
ATOM 3209 C CA . GLU B 1 176 ? -21.21194 16.25455 4.69282 1.000 148.95361 150 GLU B CA 1
ATOM 3210 C C . GLU B 1 176 ? -21.23654 14.73070 4.60484 1.000 151.56028 150 GLU B C 1
ATOM 3211 O O . GLU B 1 176 ? -22.26396 14.13458 4.28158 1.000 158.18144 150 GLU B O 1
ATOM 3213 N N . VAL B 1 203 ? -16.44242 20.49581 29.60690 1.000 160.97849 177 VAL B N 1
ATOM 3214 C CA . VAL B 1 203 ? -15.18153 21.12401 29.97716 1.000 164.67375 177 VAL B CA 1
ATOM 3215 C C . VAL B 1 203 ? -15.41991 22.00061 31.20327 1.000 174.77014 177 VAL B C 1
ATOM 3216 O O . VAL B 1 203 ? -14.54914 22.13996 32.06012 1.000 174.46398 177 VAL B O 1
ATOM 3220 N N . ALA B 1 204 ? -16.60901 22.59038 31.28017 1.000 225.13457 178 ALA B N 1
ATOM 3221 C CA . ALA B 1 204 ? -17.10225 23.16631 32.52207 1.000 212.99057 178 ALA B CA 1
ATOM 3222 C C . ALA B 1 204 ? -17.89959 22.15421 33.33395 1.000 209.69467 178 ALA B C 1
ATOM 3223 O O . ALA B 1 204 ? -18.34924 22.47481 34.43953 1.000 194.30687 178 ALA B O 1
ATOM 3225 N N . ARG B 1 205 ? -18.10724 20.95302 32.78233 1.000 193.38308 179 ARG B N 1
ATOM 3226 C CA . ARG B 1 205 ? -18.52486 19.80006 33.57244 1.000 171.96672 179 ARG B CA 1
ATOM 3227 C C . ARG B 1 205 ? -17.39120 19.30695 34.45542 1.000 183.96647 179 ARG B C 1
ATOM 3228 O O . ARG B 1 205 ? -17.63550 18.71761 35.51616 1.000 195.29931 179 ARG B O 1
ATOM 3230 N N . GLN B 1 206 ? -16.14905 19.51896 34.01528 1.000 183.47607 180 GLN B N 1
ATOM 3231 C CA . GLN B 1 206 ? -15.01251 19.42703 34.91923 1.000 170.98818 180 GLN B CA 1
ATOM 3232 C C . GLN B 1 206 ? -15.19553 20.36055 36.10612 1.000 181.70285 180 GLN B C 1
ATOM 3233 O O . GLN B 1 206 ? -14.72477 20.06845 37.21218 1.000 193.46118 180 GLN B O 1
ATOM 3239 N N . ILE B 1 207 ? -15.87631 21.48247 35.89076 1.000 207.36084 181 ILE B N 1
ATOM 3240 C CA . ILE B 1 207 ? -16.30129 22.39176 36.94948 1.000 217.48887 181 ILE B CA 1
ATOM 3241 C C . ILE B 1 207 ? -17.63739 21.86897 37.47300 1.000 204.31807 181 ILE B C 1
ATOM 3242 O O . ILE B 1 207 ? -18.25969 21.02418 36.81385 1.000 203.90632 181 ILE B O 1
ATOM 3244 N N . PRO B 1 208 ? -18.11935 22.32381 38.63705 1.000 206.85871 182 PRO B N 1
ATOM 3245 C CA . PRO B 1 208 ? -19.22385 21.59912 39.29667 1.000 197.11476 182 PRO B CA 1
ATOM 3246 C C . PRO B 1 208 ? -20.53131 21.52410 38.51603 1.000 185.05287 182 PRO B C 1
ATOM 3247 O O . PRO B 1 208 ? -21.13983 20.44717 38.47584 1.000 186.89794 182 PRO B O 1
ATOM 3251 N N . GLU B 1 209 ? -20.99666 22.61669 37.90682 1.000 141.64675 183 GLU B N 1
ATOM 3252 C CA . GLU B 1 209 ? -22.38216 22.69816 37.45507 1.000 157.31333 183 GLU B CA 1
ATOM 3253 C C . GLU B 1 209 ? -22.49582 23.11044 35.99246 1.000 140.09374 183 GLU B C 1
ATOM 3254 O O . GLU B 1 209 ? -21.74170 23.96252 35.51247 1.000 151.48105 183 GLU B O 1
ATOM 3256 N N . LEU B 1 210 ? -23.47107 22.51245 35.30148 1.000 106.11193 184 LEU B N 1
ATOM 3257 C CA . LEU B 1 210 ? -23.81622 22.84473 33.92580 1.000 121.19685 184 LEU B CA 1
ATOM 3258 C C . LEU B 1 210 ? -25.32311 23.02042 33.79742 1.000 105.96146 184 LEU B C 1
ATOM 3259 O O . LEU B 1 210 ? -26.09830 22.45856 34.57604 1.000 101.86986 184 LEU B O 1
ATOM 3264 N N . LEU B 1 211 ? -25.73442 23.78417 32.78679 1.000 106.76243 185 LEU B N 1
ATOM 3265 C CA . LEU B 1 211 ? -27.14569 24.02289 32.50983 1.000 113.75779 185 LEU B CA 1
ATOM 3266 C C . LEU B 1 211 ? -27.42742 23.76877 31.03640 1.000 113.65292 185 LEU B C 1
ATOM 3267 O O . LEU B 1 211 ? -26.68788 24.24476 30.17022 1.000 119.95489 185 LEU B O 1
ATOM 3269 N N . THR B 1 212 ? -28.49394 23.02439 30.75428 1.000 112.13796 186 THR B N 1
ATOM 3270 C CA . THR B 1 212 ? -28.93035 22.76379 29.39088 1.000 111.42715 186 THR B CA 1
ATOM 3271 C C . THR B 1 212 ? -30.36956 23.22890 29.21095 1.000 104.33636 186 THR B C 1
ATOM 3272 O O . THR B 1 212 ? -31.14474 23.30458 30.16778 1.000 105.19721 186 THR B O 1
ATOM 3276 N N . VAL B 1 213 ? -30.72145 23.53718 27.96137 1.000 114.30569 187 VAL B N 1
ATOM 3277 C CA . VAL B 1 213 ? -32.04737 24.07903 27.67734 1.000 101.84972 187 VAL B CA 1
ATOM 3278 C C . VAL B 1 213 ? -33.11943 22.99250 27.70019 1.000 101.18064 187 VAL B C 1
ATOM 3279 O O . VAL B 1 213 ? -34.26483 23.25952 28.08138 1.000 106.81808 187 VAL B O 1
ATOM 3283 N N . SER B 1 214 ? -32.78628 21.76653 27.30077 1.000 97.30506 188 SER B N 1
ATOM 3284 C CA . SER B 1 214 ? -33.76601 20.69204 27.24509 1.000 95.26442 188 SER B CA 1
ATOM 3285 C C . SER B 1 214 ? -33.12472 19.38260 27.67729 1.000 91.20323 188 SER B C 1
ATOM 3286 O O . SER B 1 214 ? -31.89939 19.24107 27.70026 1.000 91.37665 188 SER B O 1
ATOM 3289 N N . SER B 1 215 ? -33.98186 18.41514 28.01220 1.000 82.95640 189 SER B N 1
ATOM 3290 C CA . SER B 1 215 ? -33.49494 17.08848 28.37093 1.000 83.01162 189 SER B CA 1
ATOM 3291 C C . SER B 1 215 ? -32.85589 16.38770 27.18011 1.000 85.76819 189 SER B C 1
ATOM 3292 O O . SER B 1 215 ? -31.90433 15.61815 27.35423 1.000 114.13449 189 SER B O 1
ATOM 3295 N N . ALA B 1 216 ? -33.36092 16.63871 25.96960 1.000 101.85843 190 ALA B N 1
ATOM 3296 C CA . ALA B 1 216 ? -32.75762 16.04965 24.77905 1.000 97.83220 190 ALA B CA 1
ATOM 3297 C C . ALA B 1 216 ? -31.36470 16.61343 24.53264 1.000 86.06621 190 ALA B C 1
ATOM 3298 O O . ALA B 1 216 ? -30.45599 15.88152 24.12272 1.000 96.49329 190 ALA B O 1
ATOM 3300 N N . SER B 1 217 ? -31.17965 17.91429 24.77037 1.000 88.34046 191 SER B N 1
ATOM 3301 C CA . SER B 1 217 ? -29.84655 18.49817 24.66966 1.000 96.74204 191 SER B CA 1
ATOM 3302 C C . SER B 1 217 ? -28.91494 17.91125 25.72029 1.000 98.49573 191 SER B C 1
ATOM 3303 O O . SER B 1 217 ? -27.74557 17.62904 25.43536 1.000 94.86097 191 SER B O 1
ATOM 3306 N N . ALA B 1 218 ? -29.42063 17.71515 26.94128 1.000 98.09669 192 ALA B N 1
ATOM 3307 C CA . ALA B 1 218 ? -28.61776 17.09752 27.99149 1.000 95.31903 192 ALA B CA 1
ATOM 3308 C C . ALA B 1 218 ? -28.16258 15.70267 27.58679 1.000 90.27213 192 ALA B C 1
ATOM 3309 O O . ALA B 1 218 ? -27.05860 15.27236 27.94168 1.000 110.33889 192 ALA B O 1
ATOM 3311 N N . SER B 1 219 ? -29.00204 14.98170 26.84321 1.000 83.81893 193 SER B N 1
ATOM 3312 C CA . SER B 1 219 ? -28.61606 13.66467 26.35055 1.000 97.11489 193 SER B CA 1
ATOM 3313 C C . SER B 1 219 ? -27.43957 13.76565 25.38874 1.000 107.94306 193 SER B C 1
ATOM 3314 O O . SER B 1 219 ? -26.45827 13.02226 25.50751 1.000 110.06739 193 SER B O 1
ATOM 3317 N N . ASP B 1 220 ? -27.52112 14.68717 24.42525 1.000 93.14076 194 ASP B N 1
ATOM 3318 C CA . ASP B 1 220 ? -26.41325 14.88348 23.49711 1.000 106.92248 194 ASP B CA 1
ATOM 3319 C C . ASP B 1 220 ? -25.17546 15.41495 24.20748 1.000 107.87442 194 ASP B C 1
ATOM 3320 O O . ASP B 1 220 ? -24.05228 15.19236 23.74118 1.000 111.28985 194 ASP B O 1
ATOM 3325 N N . ILE B 1 221 ? -25.35638 16.11166 25.33106 1.000 107.10498 195 ILE B N 1
ATOM 3326 C CA . ILE B 1 221 ? -24.21100 16.58791 26.10036 1.000 102.75957 195 ILE B CA 1
ATOM 3327 C C . ILE B 1 221 ? -23.48261 15.41656 26.74938 1.000 113.77729 195 ILE B C 1
ATOM 3328 O O . ILE B 1 221 ? -22.25197 15.31850 26.68253 1.000 109.16617 195 ILE B O 1
ATOM 3333 N N . LEU B 1 222 ? -24.23038 14.50679 27.38247 1.000 104.74777 196 LEU B N 1
ATOM 3334 C CA . LEU B 1 222 ? -23.60128 13.34677 28.00830 1.000 110.83324 196 LEU B CA 1
ATOM 3335 C C . LEU B 1 222 ? -22.85112 12.50604 26.98444 1.000 115.42644 196 LEU B C 1
ATOM 3336 O O . LEU B 1 222 ? -21.73827 12.03688 27.24934 1.000 122.52217 196 LEU B O 1
ATOM 3341 N N . THR B 1 223 ? -23.44276 12.31177 25.80479 1.000 120.51290 197 THR B N 1
ATOM 3342 C CA . THR B 1 223 ? -22.82515 11.45646 24.79762 1.000 122.06389 197 THR B CA 1
ATOM 3343 C C . THR B 1 223 ? -21.57781 12.10234 24.20603 1.000 129.52851 197 THR B C 1
ATOM 3344 O O . THR B 1 223 ? -20.57479 11.42070 23.96501 1.000 139.72759 197 THR B O 1
ATOM 3348 N N . ASP B 1 224 ? -21.61511 13.41323 23.97236 1.000 129.85388 198 ASP B N 1
ATOM 3349 C CA . ASP B 1 224 ? -20.52960 14.09880 23.28255 1.000 127.57806 198 ASP B CA 1
ATOM 3350 C C . ASP B 1 224 ? -19.52713 14.75619 24.21919 1.000 124.58973 198 ASP B C 1
ATOM 3351 O O . ASP B 1 224 ? -18.33759 14.80793 23.89041 1.000 142.40910 198 ASP B O 1
ATOM 3356 N N . PHE B 1 225 ? -19.96699 15.26160 25.37136 1.000 122.16939 199 PHE B N 1
ATOM 3357 C CA . PHE B 1 225 ? -19.06832 15.92701 26.30582 1.000 125.80389 199 PHE B CA 1
ATOM 3358 C C . PHE B 1 225 ? -18.60440 15.03064 27.44806 1.000 121.29439 199 PHE B C 1
ATOM 3359 O O . PHE B 1 225 ? -17.70162 15.43060 28.19138 1.000 136.96988 199 PHE B O 1
ATOM 3367 N N . ALA B 1 226 ? -19.19460 13.84292 27.60812 1.000 125.71217 200 ALA B N 1
ATOM 3368 C CA . ALA B 1 226 ? -18.84565 12.90069 28.67472 1.000 112.23475 200 ALA B CA 1
ATOM 3369 C C . ALA B 1 226 ? -18.97565 13.56538 30.05041 1.000 112.64257 200 ALA B C 1
ATOM 3370 O O . ALA B 1 226 ? -17.99856 13.82858 30.75326 1.000 112.83381 200 ALA B O 1
ATOM 3372 N N . VAL B 1 227 ? -20.22960 13.81970 30.41372 1.000 123.18053 201 VAL B N 1
ATOM 3373 C CA . VAL B 1 227 ? -20.57521 14.58850 31.60185 1.000 116.74002 201 VAL B CA 1
ATOM 3374 C C . VAL B 1 227 ? -21.31312 13.67978 32.58129 1.000 111.76546 201 VAL B C 1
ATOM 3375 O O . VAL B 1 227 ? -21.85572 12.63335 32.21425 1.000 112.61038 201 VAL B O 1
ATOM 3379 N N . SER B 1 228 ? -21.29846 14.07356 33.86035 1.000 104.68802 202 SER B N 1
ATOM 3380 C CA . SER B 1 228 ? -22.11631 13.40860 34.86455 1.000 110.60414 202 SER B CA 1
ATOM 3381 C C . SER B 1 228 ? -23.57052 13.86492 34.74646 1.000 102.46957 202 SER B C 1
ATOM 3382 O O . SER B 1 228 ? -23.83484 15.05363 34.55190 1.000 106.36378 202 SER B O 1
ATOM 3385 N N . PRO B 1 229 ? -24.52957 12.94118 34.85026 1.000 94.54080 203 PRO B N 1
ATOM 3386 C CA . PRO B 1 229 ? -25.94212 13.35042 34.79131 1.000 113.06265 203 PRO B CA 1
ATOM 3387 C C . PRO B 1 229 ? -26.37030 14.20809 35.96785 1.000 116.73629 203 PRO B C 1
ATOM 3388 O O . PRO B 1 229 ? -27.20621 15.10335 35.79367 1.000 119.64955 203 PRO B O 1
ATOM 3392 N N . GLU B 1 230 ? -25.82213 13.96501 37.15956 1.000 134.26036 204 GLU B N 1
ATOM 3393 C CA . GLU B 1 230 ? -26.27035 14.69262 38.34242 1.000 146.95396 204 GLU B CA 1
ATOM 3394 C C . GLU B 1 230 ? -25.91328 16.17184 38.25965 1.000 150.76347 204 GLU B C 1
ATOM 3395 O O . GLU B 1 230 ? -26.68304 17.02675 38.71341 1.000 152.55148 204 GLU B O 1
ATOM 3397 N N . GLN B 1 231 ? -24.75591 16.49599 37.68608 1.000 124.10111 205 GLN B N 1
ATOM 3398 C CA . GLN B 1 231 ? -24.32350 17.88477 37.59448 1.000 115.78349 205 GLN B CA 1
ATOM 3399 C C . GLN B 1 231 ? -25.02401 18.65719 36.48304 1.000 113.18002 205 GLN B C 1
ATOM 3400 O O . GLN B 1 231 ? -24.79118 19.86391 36.34996 1.000 99.34508 205 GLN B O 1
ATOM 3406 N N . LEU B 1 232 ? -25.86698 18.00311 35.68821 1.000 118.56943 206 LEU B N 1
ATOM 3407 C CA . LEU B 1 232 ? -26.64362 18.68226 34.66097 1.000 104.70340 206 LEU B CA 1
ATOM 3408 C C . LEU B 1 232 ? -27.94612 19.20894 35.24708 1.000 101.04879 206 LEU B C 1
ATOM 3409 O O . LEU B 1 232 ? -28.57216 18.55830 36.08878 1.000 114.97696 206 LEU B O 1
ATOM 3414 N N . HIS B 1 233 ? -28.34960 20.39380 34.79404 1.000 89.20820 207 HIS B N 1
ATOM 3415 C CA . HIS B 1 233 ? -29.57978 21.03398 35.24417 1.000 102.87658 207 HIS B CA 1
ATOM 3416 C C . HIS B 1 233 ? -30.32700 21.56116 34.02967 1.000 102.25515 207 HIS B C 1
ATOM 3417 O O . HIS B 1 233 ? -29.81155 22.41851 33.30483 1.000 86.23599 207 HIS B O 1
ATOM 3424 N N . VAL B 1 234 ? -31.53474 21.05176 33.80967 1.000 100.04878 208 VAL B N 1
ATOM 3425 C CA . VAL B 1 234 ? -32.33703 21.42337 32.64958 1.000 102.09396 208 VAL B CA 1
ATOM 3426 C C . VAL B 1 234 ? -33.21392 22.61014 33.03191 1.000 100.03847 208 VAL B C 1
ATOM 3427 O O . VAL B 1 234 ? -34.15711 22.47524 33.81616 1.000 96.06027 208 VAL B O 1
ATOM 3431 N N . VAL B 1 235 ? -32.89648 23.77486 32.47952 1.000 112.91083 209 VAL B N 1
ATOM 3432 C CA . VAL B 1 235 ? -33.69445 24.98269 32.63235 1.000 115.32579 209 VAL B CA 1
ATOM 3433 C C . VAL B 1 235 ? -34.08890 25.44402 31.23440 1.000 119.60954 209 VAL B C 1
ATOM 3434 O O . VAL B 1 235 ? -33.21616 25.70064 30.40052 1.000 132.29591 209 VAL B O 1
ATOM 3436 N N . PRO B 1 236 ? -35.37605 25.55645 30.92340 1.000 109.42359 210 PRO B N 1
ATOM 3437 C CA . PRO B 1 236 ? -35.77764 25.96347 29.57314 1.000 105.02506 210 PRO B CA 1
ATOM 3438 C C . PRO B 1 236 ? -35.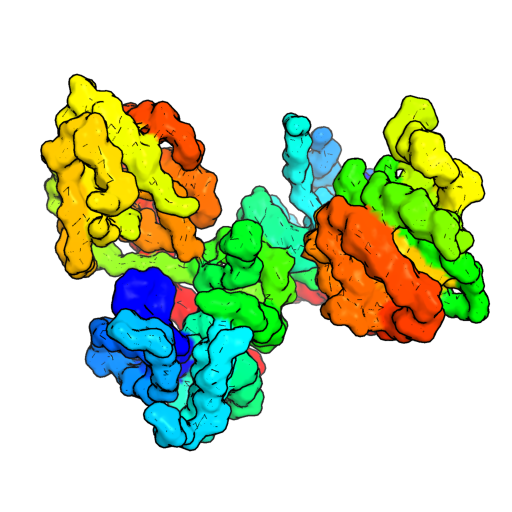55621 27.45262 29.35783 1.000 99.30606 210 PRO B C 1
ATOM 3439 O O . PRO B 1 236 ? -35.20424 28.20240 30.26919 1.000 103.85816 210 PRO B O 1
ATOM 3443 N N . LEU B 1 237 ? -35.75807 27.87587 28.11499 1.000 104.33060 211 LEU B N 1
ATOM 3444 C CA . LEU B 1 237 ? -35.77369 29.29215 27.78705 1.000 101.66787 211 LEU B CA 1
ATOM 3445 C C . LEU B 1 237 ? -37.17502 29.84946 28.00362 1.000 107.39534 211 LEU B C 1
ATOM 3446 O O . LEU B 1 237 ? -38.17253 29.13215 27.89248 1.000 111.17382 211 LEU B O 1
ATOM 3451 N N . GLY B 1 238 ? -37.24321 31.14227 28.32333 1.000 115.86814 212 GLY B N 1
ATOM 3452 C CA . GLY B 1 238 ? -38.49367 31.78728 28.65186 1.000 129.07298 212 GLY B CA 1
ATOM 3453 C C . GLY B 1 238 ? -39.08376 32.58069 27.49345 1.000 127.64892 212 GLY B C 1
ATOM 3454 O O . GLY B 1 238 ? -38.56338 32.61496 26.38100 1.000 123.13432 212 GLY B O 1
ATOM 3455 N N . VAL B 1 239 ? -40.20768 33.23337 27.79001 1.000 124.06664 213 VAL B N 1
ATOM 3456 C CA . VAL B 1 239 ? -40.92234 34.04996 26.81726 1.000 110.76662 213 VAL B CA 1
ATOM 3457 C C . VAL B 1 239 ? -41.61378 35.18185 27.56422 1.000 112.26823 213 VAL B C 1
ATOM 3458 O O . VAL B 1 239 ? -42.00564 35.03537 28.72539 1.000 113.76498 213 VAL B O 1
ATOM 3462 N N . ASP B 1 240 ? -41.74319 36.32627 26.89589 1.000 108.52588 214 ASP B N 1
ATOM 3463 C CA . ASP B 1 240 ? -42.43169 37.47935 27.46678 1.000 99.36808 214 ASP B CA 1
ATOM 3464 C C . ASP B 1 240 ? -43.93363 37.23361 27.38698 1.000 97.93760 214 ASP B C 1
ATOM 3465 O O . ASP B 1 240 ? -44.52264 37.28826 26.30279 1.000 116.81678 214 ASP B O 1
ATOM 3470 N N . THR B 1 241 ? -44.55686 36.96489 28.53612 1.000 104.98222 215 THR B N 1
ATOM 3471 C CA . THR B 1 241 ? -45.98744 36.68648 28.57451 1.000 99.55828 215 THR B CA 1
ATOM 3472 C C . THR B 1 241 ? -46.84030 37.91428 28.28193 1.000 94.60481 215 THR B C 1
ATOM 3473 O O . THR B 1 241 ? -48.05043 37.76893 28.07944 1.000 96.43743 215 THR B O 1
ATOM 3475 N N . LYS B 1 242 ? -46.24996 39.10871 28.25763 1.000 97.64846 216 LYS B N 1
ATOM 3476 C CA . LYS B 1 242 ? -46.98841 40.32165 27.92882 1.000 100.86048 216 LYS B CA 1
ATOM 3477 C C . LYS B 1 242 ? -46.89715 40.65322 26.44286 1.000 121.23885 216 LYS B C 1
ATOM 3478 O O . LYS B 1 242 ? -47.90933 40.97510 25.81236 1.000 126.13060 216 LYS B O 1
ATOM 3480 N N . LEU B 1 243 ? -45.69184 40.58067 25.87327 1.000 120.86238 217 LEU B N 1
ATOM 3481 C CA . LEU B 1 243 ? -45.52512 40.85113 24.44866 1.000 115.07436 217 LEU B CA 1
ATOM 3482 C C . LEU B 1 243 ? -46.22738 39.79528 23.60504 1.000 110.31074 217 LEU B C 1
ATOM 3483 O O . LEU B 1 243 ? -46.99042 40.12299 22.68827 1.000 107.75497 217 LEU B O 1
ATOM 3488 N N . PHE B 1 244 ? -45.97941 38.52162 23.89874 1.000 100.04054 218 PHE B N 1
ATOM 3489 C CA . PHE B 1 244 ? -46.62017 37.41752 23.18919 1.000 103.89103 218 PHE B CA 1
ATOM 3490 C C . PHE B 1 244 ? -47.88056 37.04260 23.95784 1.000 104.60180 218 PHE B C 1
ATOM 3491 O O . PHE B 1 244 ? -47.81811 36.37788 24.99476 1.000 93.81631 218 PHE B O 1
ATOM 3499 N N . GLN B 1 245 ? -49.03339 37.47449 23.44253 1.000 103.66950 219 GLN B N 1
ATOM 3500 C CA . GLN B 1 245 ? -50.30918 37.34417 24.12167 1.000 106.40144 219 GLN B CA 1
ATOM 3501 C C . GLN B 1 245 ? -51.41833 37.28550 23.08218 1.000 121.37033 219 GLN B C 1
ATOM 3502 O O . GLN B 1 245 ? -51.34298 37.99984 22.07128 1.000 116.25272 219 GLN B O 1
ATOM 3508 N N . PRO B 1 246 ? -52.43665 36.44786 23.28391 1.000 120.42530 220 PRO B N 1
ATOM 3509 C CA . PRO B 1 246 ? -53.56165 36.41749 22.34057 1.000 122.00836 220 PRO B CA 1
ATOM 3510 C C . PRO B 1 246 ? -54.26022 37.76740 22.26359 1.000 116.16588 220 PRO B C 1
ATOM 3511 O O . PRO B 1 246 ? -54.52042 38.41417 23.28027 1.000 135.84355 220 PRO B O 1
ATOM 3515 N N . ARG B 1 247 ? -54.56377 38.18674 21.04116 1.000 124.48181 221 ARG B N 1
ATOM 3516 C CA . ARG B 1 247 ? -55.16948 39.48000 20.77996 1.000 130.96149 221 ARG B CA 1
ATOM 3517 C C . ARG B 1 247 ? -56.68364 39.32105 20.61268 1.000 143.07376 221 ARG B C 1
ATOM 3518 O O . ARG B 1 247 ? -57.27877 38.35091 21.09588 1.000 154.44864 221 ARG B O 1
ATOM 3520 N N . GLU B 1 248 ? -57.31556 40.27326 19.92422 1.000 148.38124 222 GLU B N 1
ATOM 3521 C CA . GLU B 1 248 ? -58.76493 40.24407 19.76149 1.000 139.15238 222 GLU B CA 1
ATOM 3522 C C . GLU B 1 248 ? -59.18935 39.23673 18.69824 1.000 164.26003 222 GLU B C 1
ATOM 3523 O O . GLU B 1 248 ? -60.01646 38.35738 18.96271 1.000 174.31209 222 GLU B O 1
ATOM 3525 N N . GLY B 1 249 ? -58.63559 39.34940 17.48900 1.000 153.51821 223 GLY B N 1
ATOM 3526 C CA . GLY B 1 249 ? -58.99871 38.47751 16.39166 1.000 128.52261 223 GLY B CA 1
ATOM 3527 C C . GLY B 1 249 ? -57.77369 37.88132 15.72024 1.000 133.02622 223 GLY B C 1
ATOM 3528 O O . GLY B 1 249 ? -56.63392 38.15142 16.10490 1.000 133.49140 223 GLY B O 1
ATOM 3529 N N . ARG B 1 250 ? -58.04172 37.06234 14.70378 1.000 120.10175 224 ARG B N 1
ATOM 3530 C CA . ARG B 1 250 ? -56.98434 36.39109 13.96157 1.000 103.36468 224 ARG B CA 1
ATOM 3531 C C . ARG B 1 250 ? -57.48574 36.04886 12.56607 1.000 103.93064 224 ARG B C 1
ATOM 3532 O O . ARG B 1 250 ? -58.69164 35.97383 12.31699 1.000 109.34561 224 ARG B O 1
ATOM 3540 N N . VAL B 1 251 ? -56.53713 35.83208 11.65893 1.000 104.50718 225 VAL B N 1
ATOM 3541 C CA . VAL B 1 251 ? -56.83233 35.59184 10.25024 1.000 87.77800 225 VAL B CA 1
ATOM 3542 C C . VAL B 1 251 ? -57.11865 34.11065 10.03982 1.000 96.77819 225 VAL B C 1
ATOM 3543 O O . VAL B 1 251 ? -56.36222 33.24844 10.50143 1.000 93.24257 225 VAL B O 1
ATOM 3547 N N . ARG B 1 252 ? -58.20286 33.81604 9.32694 1.000 99.06386 226 ARG B N 1
ATOM 3548 C CA . ARG B 1 252 ? -58.60064 32.43504 9.08934 1.000 100.94917 226 ARG B CA 1
ATOM 3549 C C . ARG B 1 252 ? -57.63750 31.74376 8.12935 1.000 97.11171 226 ARG B C 1
ATOM 3550 O O . ARG B 1 252 ? -57.17944 32.33585 7.14828 1.000 98.35444 226 ARG B O 1
ATOM 3558 N N . ASN B 1 253 ? -57.32545 30.48075 8.43127 1.000 90.24458 227 ASN B N 1
ATOM 3559 C CA . ASN B 1 253 ? -56.51861 29.59360 7.59354 1.000 84.36256 227 ASN B CA 1
ATOM 3560 C C . ASN B 1 253 ? -55.09861 30.09608 7.36112 1.000 74.89139 227 ASN B C 1
ATOM 3561 O O . ASN B 1 253 ? -54.48005 29.74710 6.35125 1.000 82.26990 227 ASN B O 1
ATOM 3566 N N . ARG B 1 254 ? -54.55085 30.89420 8.27038 1.000 74.30430 228 ARG B N 1
ATOM 3567 C CA . ARG B 1 254 ? -53.18318 31.38154 8.14787 1.000 79.23668 228 ARG B CA 1
ATOM 3568 C C . ARG B 1 254 ? -52.23933 30.49034 8.94626 1.000 76.33774 228 ARG B C 1
ATOM 3569 O O . ARG B 1 254 ? -52.47635 30.22880 10.12997 1.000 70.22501 228 ARG B O 1
ATOM 3577 N N . ILE B 1 255 ? -51.17326 30.02998 8.29582 1.000 62.66155 229 ILE B N 1
ATOM 3578 C CA . ILE B 1 255 ? -50.13458 29.22375 8.92702 1.000 65.51519 229 ILE B CA 1
ATOM 3579 C C . ILE B 1 255 ? -48.87459 30.06911 9.04137 1.000 76.04872 229 ILE B C 1
ATOM 3580 O O . ILE B 1 255 ? -48.51937 30.79835 8.10833 1.000 86.87262 229 ILE B O 1
ATOM 3585 N N . ILE B 1 256 ? -48.19814 29.97346 10.18231 1.000 76.82302 230 ILE B N 1
ATOM 3586 C CA . ILE B 1 256 ? -46.97964 30.73672 10.41520 1.000 80.38455 230 ILE B CA 1
ATOM 3587 C C . ILE B 1 256 ? -45.84109 29.77564 10.72942 1.000 73.87235 230 ILE B C 1
ATOM 3588 O O . ILE B 1 256 ? -46.04407 28.70193 11.30676 1.000 78.64102 230 ILE B O 1
ATOM 3593 N N . ALA B 1 257 ? -44.63323 30.16552 10.32418 1.000 78.34666 231 ALA B N 1
ATOM 3594 C CA . ALA B 1 257 ? -43.42417 29.39577 10.59427 1.000 75.99952 231 ALA B CA 1
ATOM 3595 C C . ALA B 1 257 ? -42.28241 30.36776 10.84189 1.000 91.88041 231 ALA B C 1
ATOM 3596 O O . ALA B 1 257 ? -41.93076 31.15185 9.95515 1.000 94.00204 231 ALA B O 1
ATOM 3598 N N . ILE B 1 258 ? -41.70931 30.31901 12.04498 1.000 93.18473 232 ILE B N 1
ATOM 3599 C CA . ILE B 1 258 ? -40.62256 31.22538 12.39865 1.000 99.04143 232 ILE B CA 1
ATOM 3600 C C . ILE B 1 258 ? -39.24800 30.61185 12.14861 1.000 95.16491 232 ILE B C 1
ATOM 3601 O O . ILE B 1 258 ? -38.26199 31.35309 12.02209 1.000 108.81547 232 ILE B O 1
ATOM 3606 N N . ALA B 1 259 ? -39.15556 29.28725 12.05379 1.000 96.61274 233 ALA B N 1
ATOM 3607 C CA . ALA B 1 259 ? -37.87913 28.63534 11.78522 1.000 117.39636 233 ALA B CA 1
ATOM 3608 C C . ALA B 1 259 ? -37.31762 29.09346 10.44412 1.000 108.80031 233 ALA B C 1
ATOM 3609 O O . ALA B 1 259 ? -37.98118 28.97719 9.40932 1.000 111.97164 233 ALA B O 1
ATOM 3611 N N . SER B 1 260 ? -36.09322 29.61518 10.46578 1.000 106.23895 234 SER B N 1
ATOM 3612 C CA . SER B 1 260 ? -35.45761 30.17472 9.27710 1.000 115.85162 234 SER B CA 1
ATOM 3613 C C . SER B 1 260 ? -34.75314 29.05975 8.51206 1.000 127.06824 234 SER B C 1
ATOM 3614 O O . SER B 1 260 ? -33.73469 28.53024 8.96881 1.000 124.77393 234 SER B O 1
ATOM 3617 N N . ALA B 1 261 ? -35.28887 28.71062 7.34623 1.000 124.18965 235 ALA B N 1
ATOM 3618 C CA . ALA B 1 261 ? -34.68206 27.68806 6.50143 1.000 123.64996 235 ALA B CA 1
ATOM 3619 C C . ALA B 1 261 ? -33.41589 28.21646 5.83506 1.000 131.86234 235 ALA B C 1
ATOM 3620 O O . ALA B 1 261 ? -33.39127 28.45345 4.62699 1.000 122.94095 235 ALA B O 1
ATOM 3622 N N . PRO B 1 264 ? -32.38567 22.76536 5.73845 1.000 97.68896 238 PRO B N 1
ATOM 3623 C CA . PRO B 1 264 ? -32.79017 21.37021 5.52839 1.000 101.12180 238 PRO B CA 1
ATOM 3624 C C . PRO B 1 264 ? -33.28232 20.69729 6.80678 1.000 113.58147 238 PRO B C 1
ATOM 3625 O O . PRO B 1 264 ? -34.30429 20.01045 6.77087 1.000 112.32416 238 PRO B O 1
ATOM 3629 N N . LEU B 1 265 ? -32.55949 20.89314 7.91436 1.000 129.64632 239 LEU B N 1
ATOM 3630 C CA . LEU B 1 265 ? -33.00176 20.34420 9.19292 1.000 131.13561 239 LEU B CA 1
ATOM 3631 C C . LEU B 1 265 ? -34.37231 20.88697 9.57312 1.000 131.21879 239 LEU B C 1
ATOM 3632 O O . LEU B 1 265 ? -35.21859 20.15189 10.09520 1.000 133.04114 239 LEU B O 1
ATOM 3634 N N . LYS B 1 266 ? -34.60769 22.17168 9.32269 1.000 115.55366 240 LYS B N 1
ATOM 3635 C CA . LYS B 1 266 ? -35.95214 22.72078 9.42096 1.000 105.70277 240 LYS B CA 1
ATOM 3636 C C . LYS B 1 266 ? -36.79292 22.16864 8.27778 1.000 91.06413 240 LYS B C 1
ATOM 3637 O O . LYS B 1 266 ? -36.44369 22.33688 7.10456 1.000 118.17069 240 LYS B O 1
ATOM 3639 N N . GLY B 1 267 ? -37.89320 21.50324 8.61480 1.000 93.95307 241 GLY B N 1
ATOM 3640 C CA . GLY B 1 267 ? -38.70227 20.83858 7.61188 1.000 98.38651 241 GLY B CA 1
ATOM 3641 C C . GLY B 1 267 ? -39.60089 21.76807 6.82539 1.000 78.60619 241 GLY B C 1
ATOM 3642 O O . GLY B 1 267 ? -40.75289 21.42885 6.53918 1.000 92.34162 241 GLY B O 1
ATOM 3643 N N . VAL B 1 268 ? -39.07972 22.94436 6.46914 1.000 80.71826 242 VAL B N 1
ATOM 3644 C CA . VAL B 1 268 ? -39.86330 23.91634 5.71095 1.000 87.69618 242 VAL B CA 1
ATOM 3645 C C . VAL B 1 268 ? -40.34886 23.30307 4.40524 1.000 85.68989 242 VAL B C 1
ATOM 3646 O O . VAL B 1 268 ? -41.52160 23.43468 4.03522 1.000 82.17500 242 VAL B O 1
ATOM 3650 N N . SER B 1 269 ? -39.45232 22.61159 3.69599 1.000 90.22491 243 SER B N 1
ATOM 3651 C CA . SER B 1 269 ? -39.82381 21.97407 2.43696 1.000 85.01192 243 SER B CA 1
ATOM 3652 C C . SER B 1 269 ? -40.98407 21.00658 2.62877 1.000 88.50558 243 SER B C 1
ATOM 3653 O O . SER B 1 269 ? -41.85013 20.88216 1.75466 1.000 100.50859 243 SER B O 1
ATOM 3656 N N . HIS B 1 270 ? -41.02217 20.31626 3.76966 1.000 81.39546 244 HIS B N 1
ATOM 3657 C CA . HIS B 1 270 ? -42.14549 19.43066 4.05320 1.000 81.17472 244 HIS B CA 1
ATOM 3658 C C . HIS B 1 270 ? -43.42274 20.22560 4.28973 1.000 83.93333 244 HIS B C 1
ATOM 3659 O O . HIS B 1 270 ? -44.50977 19.80218 3.88016 1.000 86.13128 244 HIS B O 1
ATOM 3666 N N . LEU B 1 271 ? -43.31092 21.38163 4.94770 1.000 83.15181 245 LEU B N 1
ATOM 3667 C CA . LEU B 1 271 ? -44.47644 22.23740 5.14106 1.000 77.43019 245 LEU B CA 1
ATOM 3668 C C . LEU B 1 271 ? -44.91777 22.86719 3.82717 1.000 79.56983 245 LEU B C 1
ATOM 3669 O O . LEU B 1 271 ? -46.11854 23.04869 3.59126 1.000 77.73218 245 LEU B O 1
ATOM 3674 N N . LEU B 1 272 ? -43.95980 23.20543 2.96049 1.000 80.59025 246 LEU B N 1
ATOM 3675 C CA . LEU B 1 272 ? -44.29634 23.80283 1.67215 1.000 82.40086 246 LEU B CA 1
ATOM 3676 C C . LEU B 1 272 ? -45.10358 22.83655 0.81509 1.000 83.70045 246 LEU B C 1
ATOM 3677 O O . LEU B 1 272 ? -46.12249 23.21411 0.22632 1.000 81.14423 246 LEU B O 1
ATOM 3682 N N . HIS B 1 273 ? -44.66005 21.57922 0.73208 1.000 81.18228 247 HIS B N 1
ATOM 3683 C CA . HIS B 1 273 ? -45.44203 20.57279 0.02327 1.000 82.57200 247 HIS B CA 1
ATOM 3684 C C . HIS B 1 273 ? -46.80858 20.38480 0.66408 1.000 84.71682 247 HIS B C 1
ATOM 3685 O O . HIS B 1 273 ? -47.79427 20.12769 -0.03664 1.000 89.60948 247 HIS B O 1
ATOM 3692 N N . ALA B 1 274 ? -46.89014 20.51821 1.98920 1.000 78.95697 248 ALA B N 1
ATOM 3693 C CA . ALA B 1 274 ? -48.17326 20.37235 2.66565 1.000 75.48456 248 ALA B CA 1
ATOM 3694 C C . ALA B 1 274 ? -49.12245 21.50465 2.29835 1.000 84.99588 248 ALA B C 1
ATOM 3695 O O . ALA B 1 274 ? -50.31915 21.27383 2.09487 1.000 93.09771 248 ALA B O 1
ATOM 3697 N N . VAL B 1 275 ? -48.60793 22.73332 2.20238 1.000 85.87975 249 VAL B N 1
ATOM 3698 C CA . VAL B 1 275 ? -49.45763 23.86906 1.85122 1.000 83.35101 249 VAL B CA 1
ATOM 3699 C C . VAL B 1 275 ? -50.01150 23.70642 0.44081 1.000 89.66478 249 VAL B C 1
ATOM 3700 O O . VAL B 1 275 ? -51.18485 24.00375 0.18006 1.000 83.54351 249 VAL B O 1
ATOM 3704 N N . ALA B 1 276 ? -49.18181 23.22279 -0.48815 1.000 94.51856 250 ALA B N 1
ATOM 3705 C CA . ALA B 1 276 ? -49.65124 22.99167 -1.85092 1.000 94.17519 250 ALA B CA 1
ATOM 3706 C C . ALA B 1 276 ? -50.78115 21.97071 -1.87782 1.000 96.96108 250 ALA B C 1
ATOM 3707 O O . ALA B 1 276 ? -51.76169 22.13727 -2.61302 1.000 102.81146 250 ALA B O 1
ATOM 3709 N N . ARG B 1 277 ? -50.66117 20.90537 -1.08258 1.000 83.66861 251 ARG B N 1
ATOM 3710 C CA . ARG B 1 277 ? -51.74281 19.93155 -0.98494 1.000 83.32776 251 ARG B CA 1
ATOM 3711 C C . ARG B 1 277 ? -52.97369 20.54213 -0.32844 1.000 88.08369 251 ARG B C 1
ATOM 3712 O O . ARG B 1 277 ? -54.10749 20.20257 -0.68506 1.000 91.36321 251 ARG B O 1
ATOM 3720 N N . LEU B 1 278 ? -52.77072 21.44532 0.63245 1.000 85.89105 252 LEU B N 1
ATOM 3721 C CA . LEU B 1 278 ? -53.88645 22.06776 1.33210 1.000 86.22413 252 LEU B CA 1
ATOM 3722 C C . LEU B 1 278 ? -54.55571 23.16691 0.51759 1.000 86.74361 252 LEU B C 1
ATOM 3723 O O . LEU B 1 278 ? -55.73144 23.46423 0.75636 1.000 97.72578 252 LEU B O 1
ATOM 3728 N N . ARG B 1 279 ? -53.84444 23.77256 -0.43718 1.000 85.52253 253 ARG B N 1
ATOM 3729 C CA . ARG B 1 279 ? -54.42072 24.88023 -1.19208 1.000 88.33856 253 ARG B CA 1
ATOM 3730 C C . ARG B 1 279 ? -55.49449 24.42478 -2.17010 1.000 68.13663 253 ARG B C 1
ATOM 3731 O O . ARG B 1 279 ? -56.30726 25.24888 -2.60112 1.000 88.73446 253 ARG B O 1
ATOM 3739 N N . VAL B 1 280 ? -55.52076 23.13796 -2.52345 1.000 88.19733 254 VAL B N 1
ATOM 3740 C CA . VAL B 1 280 ? -56.49145 22.65434 -3.50117 1.000 93.63190 254 VAL B CA 1
ATOM 3741 C C . VAL B 1 280 ? -57.91112 22.79774 -2.96757 1.000 103.34223 254 VAL B C 1
ATOM 3742 O O . VAL B 1 280 ? -58.83109 23.17526 -3.70416 1.000 111.78359 254 VAL B O 1
ATOM 3746 N N . GLU B 1 281 ? -58.11332 22.51480 -1.67995 1.000 105.31188 255 GLU B N 1
ATOM 3747 C CA . GLU B 1 281 ? -59.44223 22.55866 -1.08826 1.000 100.95530 255 GLU B CA 1
ATOM 3748 C C . GLU B 1 281 ? -59.61971 23.65071 -0.04364 1.000 94.63476 255 GLU B C 1
ATOM 3749 O O . GLU B 1 281 ? -60.75610 23.89963 0.37338 1.000 102.49256 255 GLU B O 1
ATOM 3755 N N . ARG B 1 282 ? -58.54686 24.31184 0.38334 1.000 93.47344 256 ARG B N 1
ATOM 3756 C CA . ARG B 1 282 ? -58.62701 25.31970 1.42930 1.000 89.14937 256 ARG B CA 1
ATOM 3757 C C . ARG B 1 282 ? -57.84244 26.55908 1.02533 1.000 84.01879 256 ARG B C 1
ATOM 3758 O O . ARG B 1 282 ? -56.86418 26.48109 0.27731 1.000 86.36044 256 ARG B O 1
ATOM 3760 N N . ASP B 1 283 ? -58.28333 27.70770 1.53731 1.000 83.66249 257 ASP B N 1
ATOM 3761 C CA . ASP B 1 283 ? -57.61180 28.98461 1.29105 1.000 81.69033 257 ASP B CA 1
ATOM 3762 C C . ASP B 1 283 ? -56.50941 29.18430 2.33328 1.000 99.73827 257 ASP B C 1
ATOM 3763 O O . ASP B 1 283 ? -56.57633 30.04030 3.21738 1.000 97.16055 257 ASP B O 1
ATOM 3768 N N . VAL B 1 284 ? -55.47373 28.35799 2.21278 1.000 94.06448 258 VAL B N 1
ATOM 3769 C CA . VAL B 1 284 ? -54.37365 28.37711 3.16920 1.000 79.80075 258 VAL B CA 1
ATOM 3770 C C . VAL B 1 284 ? -53.36353 29.44584 2.77415 1.000 88.80545 258 VAL B C 1
ATOM 3771 O O . VAL B 1 284 ? -53.17438 29.75628 1.59205 1.000 95.70524 258 VAL B O 1
ATOM 3775 N N . GLU B 1 285 ? -52.71034 30.02007 3.78205 1.000 82.92059 259 GLU B N 1
ATOM 3776 C CA . GLU B 1 285 ? -51.67797 31.02556 3.58290 1.000 89.39669 259 GLU B CA 1
ATOM 3777 C C . GLU B 1 285 ? -50.55840 30.78021 4.58020 1.000 83.24754 259 GLU B C 1
ATOM 3778 O O . GLU B 1 285 ? -50.81719 30.54199 5.76267 1.000 84.88972 259 GLU B O 1
ATOM 3784 N N . LEU B 1 286 ? -49.31788 30.83917 4.10439 1.000 89.57219 260 LEU B N 1
ATOM 3785 C CA . LEU B 1 286 ? -48.14832 30.60312 4.94147 1.000 79.35505 260 LEU B CA 1
ATOM 3786 C C . LEU B 1 286 ? -47.40655 31.91359 5.16253 1.000 81.80346 260 LEU B C 1
ATOM 3787 O O . LEU B 1 286 ? -46.93912 32.53651 4.20290 1.000 90.59543 260 LEU B O 1
ATOM 3792 N N . GLN B 1 287 ? -47.30096 32.32513 6.42391 1.000 79.38452 261 GLN B N 1
ATOM 3793 C CA . GLN B 1 287 ? -46.45459 33.45073 6.81378 1.000 81.16662 261 GLN B CA 1
ATOM 3794 C C . GLN B 1 287 ? -45.11126 32.88090 7.24937 1.000 85.34970 261 GLN B C 1
ATOM 3795 O O . GLN B 1 287 ? -44.98320 32.32486 8.34294 1.000 80.71924 261 GLN B O 1
ATOM 3801 N N . LEU B 1 288 ? -44.10608 33.01187 6.38847 1.000 84.80522 262 LEU B N 1
ATOM 3802 C CA . LEU B 1 288 ? -42.79872 32.40271 6.60655 1.000 83.94973 262 LEU B CA 1
ATOM 3803 C C . LEU B 1 288 ? -41.82851 33.46808 7.10522 1.000 89.81592 262 LEU B C 1
ATOM 3804 O O . LEU B 1 288 ? -41.40375 34.33887 6.33940 1.000 96.36507 262 LEU B O 1
ATOM 3809 N N . VAL B 1 289 ? -41.47773 33.39533 8.38542 1.000 89.66050 263 VAL B N 1
ATOM 3810 C CA . VAL B 1 289 ? -40.50902 34.33592 8.97599 1.000 99.27614 263 VAL B CA 1
ATOM 3811 C C . VAL B 1 289 ? -39.14450 33.67077 8.84239 1.000 97.56041 263 VAL B C 1
ATOM 3812 O O . VAL B 1 289 ? -38.60625 33.06437 9.77167 1.000 105.04625 263 VAL B O 1
ATOM 3816 N N . THR B 1 290 ? -38.56782 33.78764 7.64784 1.000 97.32535 264 THR B N 1
ATOM 3817 C CA . THR B 1 290 ? -37.29652 33.15064 7.33801 1.000 104.01124 264 THR B CA 1
ATOM 3818 C C . THR B 1 290 ? -36.48756 34.03989 6.40812 1.000 112.47890 264 THR B C 1
ATOM 3819 O O . THR B 1 290 ? -37.03633 34.64963 5.48636 1.000 111.05137 264 THR B O 1
ATOM 3821 N N . LYS B 1 291 ? -35.18166 34.10829 6.65575 1.000 111.69776 265 LYS B N 1
ATOM 3822 C CA . LYS B 1 291 ? -34.26762 34.82872 5.77603 1.000 117.26828 265 LYS B CA 1
ATOM 3823 C C . LYS B 1 291 ? -33.92299 33.92587 4.59782 1.000 118.54790 265 LYS B C 1
ATOM 3824 O O . LYS B 1 291 ? -33.15906 32.96580 4.74381 1.000 117.51768 265 LYS B O 1
ATOM 3826 N N . LEU B 1 292 ? -34.48854 34.22708 3.43338 1.000 115.50610 266 LEU B N 1
ATOM 3827 C CA . LEU B 1 292 ? -34.32701 33.40529 2.24427 1.000 116.72951 266 LEU B CA 1
ATOM 3828 C C . LEU B 1 292 ? -33.20750 33.94493 1.36297 1.000 117.92949 266 LEU B C 1
ATOM 3829 O O . LEU B 1 292 ? -32.94212 35.14930 1.32773 1.000 123.04455 266 LEU B O 1
ATOM 3831 N N . GLU B 1 293 ? -32.55187 33.02948 0.64194 1.000 115.22076 267 GLU B N 1
ATOM 3832 C CA . GLU B 1 293 ? -31.45477 33.37526 -0.25235 1.000 130.17542 267 GLU B CA 1
ATOM 3833 C C . GLU B 1 293 ? -31.96138 33.49646 -1.67920 1.000 141.22838 267 GLU B C 1
ATOM 3834 O O . GLU B 1 293 ? -32.59344 32.55772 -2.18776 1.000 138.54094 267 GLU B O 1
ATOM 3836 N N . PRO B 1 294 ? -31.70687 34.62019 -2.34624 1.000 146.72950 268 PRO B N 1
ATOM 3837 C CA . PRO B 1 294 ? -32.19782 34.79452 -3.71722 1.000 145.87394 268 PRO B CA 1
ATOM 3838 C C . PRO B 1 294 ? -31.52729 33.82815 -4.67970 1.000 150.44402 268 PRO B C 1
ATOM 3839 O O . PRO B 1 294 ? -30.36125 33.45873 -4.51601 1.000 145.36393 268 PRO B O 1
ATOM 3843 N N . ASN B 1 295 ? -32.29066 33.42424 -5.69813 1.000 158.30948 269 ASN B N 1
ATOM 3844 C CA . ASN B 1 295 ? -31.83585 32.45741 -6.69950 1.000 160.90942 269 ASN B CA 1
ATOM 3845 C C . ASN B 1 295 ? -31.29176 31.19314 -6.04064 1.000 151.58911 269 ASN B C 1
ATOM 3846 O O . ASN B 1 295 ? -30.31436 30.59632 -6.49684 1.000 169.90266 269 ASN B O 1
ATOM 3848 N N . GLY B 1 296 ? -31.92826 30.78374 -4.94981 1.000 146.75736 270 GLY B N 1
ATOM 3849 C CA . GLY B 1 296 ? -31.48004 29.63134 -4.21196 1.000 142.09353 270 GLY B CA 1
ATOM 3850 C C . GLY B 1 296 ? -32.61377 28.70680 -3.82867 1.000 134.42660 270 GLY B C 1
ATOM 3851 O O . GLY B 1 296 ? -33.79052 28.97232 -4.09994 1.000 133.88523 270 GLY B O 1
ATOM 3852 N N . PRO B 1 297 ? -32.26771 27.58469 -3.20102 1.000 133.65925 271 PRO B N 1
ATOM 3853 C CA . PRO B 1 297 ? -33.29254 26.65030 -2.73078 1.000 128.32812 271 PRO B CA 1
ATOM 3854 C C . PRO B 1 297 ? -34.20817 27.31113 -1.71300 1.000 130.08302 271 PRO B C 1
ATOM 3855 O O . PRO B 1 297 ? -33.84630 28.28705 -1.05202 1.000 135.73650 271 PRO B O 1
ATOM 3859 N N . THR B 1 298 ? -35.41463 26.75309 -1.59814 1.000 125.21056 272 THR B N 1
ATOM 3860 C CA . THR B 1 298 ? -36.54996 27.25038 -0.82062 1.000 130.78650 272 THR B CA 1
ATOM 3861 C C . THR B 1 298 ? -37.12889 28.53503 -1.39905 1.000 118.61997 272 THR B C 1
ATOM 3862 O O . THR B 1 298 ? -38.13388 29.02820 -0.88176 1.000 132.86486 272 THR B O 1
ATOM 3866 N N . GLU B 1 299 ? -36.51619 29.10693 -2.43448 1.000 117.89413 273 GLU B N 1
ATOM 3867 C CA . GLU B 1 299 ? -37.18976 30.04481 -3.32074 1.000 119.05260 273 GLU B CA 1
ATOM 3868 C C . GLU B 1 299 ? -37.52642 29.42855 -4.66706 1.000 99.69278 273 GLU B C 1
ATOM 3869 O O . GLU B 1 299 ? -38.47778 29.86832 -5.31538 1.000 105.33627 273 GLU B O 1
ATOM 3875 N N . LYS B 1 300 ? -36.76957 28.41503 -5.09532 1.000 93.85449 274 LYS B N 1
ATOM 3876 C CA . LYS B 1 300 ? -37.13651 27.66191 -6.28777 1.000 96.36001 274 LYS B CA 1
ATOM 3877 C C . LYS B 1 300 ? -38.28041 26.69882 -6.00071 1.000 97.03213 274 LYS B C 1
ATOM 3878 O O . LYS B 1 300 ? -39.17621 26.53364 -6.83506 1.000 107.51724 274 LYS B O 1
ATOM 3880 N N . LEU B 1 301 ? -38.27282 26.06665 -4.82264 1.000 102.30581 275 LEU B N 1
ATOM 3881 C CA . LEU B 1 301 ? -39.33194 25.12100 -4.48223 1.000 86.18791 275 LEU B CA 1
ATOM 3882 C C . LEU B 1 301 ? -40.68126 25.81757 -4.36382 1.000 89.87938 275 LEU B C 1
ATOM 3883 O O . LEU B 1 301 ? -41.71539 25.23927 -4.71737 1.000 89.63233 275 LEU B O 1
ATOM 3888 N N . ILE B 1 302 ? -40.69343 27.05435 -3.86052 1.000 95.43758 276 ILE B N 1
ATOM 3889 C CA . ILE B 1 302 ? -41.93556 27.81977 -3.80397 1.000 95.34590 276 ILE B CA 1
ATOM 3890 C C . ILE B 1 302 ? -42.47901 28.04881 -5.20835 1.000 97.25173 276 ILE B C 1
ATOM 3891 O O . ILE B 1 302 ? -43.69180 27.97623 -5.44332 1.000 98.50130 276 ILE B O 1
ATOM 3896 N N . ALA B 1 303 ? -41.58877 28.31798 -6.16567 1.000 96.96224 277 ALA B N 1
ATOM 3897 C CA . ALA B 1 303 ? -42.01707 28.50682 -7.54721 1.000 88.06544 277 ALA B CA 1
ATOM 3898 C C . ALA B 1 303 ? -42.42657 27.18525 -8.18687 1.000 92.85374 277 ALA B C 1
ATOM 3899 O O . ALA B 1 303 ? -43.43567 27.12195 -8.89927 1.000 104.46535 277 ALA B O 1
ATOM 3901 N N . GLU B 1 304 ? -41.65656 26.11993 -7.94492 1.000 86.49245 278 GLU B N 1
ATOM 3902 C CA . GLU B 1 304 ? -41.98990 24.81624 -8.51300 1.000 89.41095 278 GLU B CA 1
ATOM 3903 C C . GLU B 1 304 ? -43.34751 24.32716 -8.02265 1.000 99.77920 278 GLU B C 1
ATOM 3904 O O . GLU B 1 304 ? -44.12726 23.75912 -8.79641 1.000 105.44235 278 GLU B O 1
ATOM 3910 N N . LEU B 1 305 ? -43.64846 24.53663 -6.74040 1.000 90.82956 279 LEU B N 1
ATOM 3911 C CA . LEU B 1 305 ? -44.94624 24.16220 -6.19510 1.000 79.58337 279 LEU B CA 1
ATOM 3912 C C . LEU B 1 305 ? -46.03780 25.17322 -6.52042 1.000 96.56428 279 LEU B C 1
ATOM 3913 O O . LEU B 1 305 ? -47.21880 24.87445 -6.31096 1.000 90.03857 279 LEU B O 1
ATOM 3918 N N . GLY B 1 306 ? -45.67677 26.35151 -7.02186 1.000 95.75452 280 GLY B N 1
ATOM 3919 C CA . GLY B 1 306 ? -46.66821 27.33884 -7.40267 1.000 88.86447 280 GLY B CA 1
ATOM 3920 C C . GLY B 1 306 ? -47.41312 27.96252 -6.24655 1.000 93.21035 280 GLY B C 1
ATOM 3921 O O . GLY B 1 306 ? -48.57324 28.35552 -6.40596 1.000 98.71767 280 GLY B O 1
ATOM 3922 N N . ILE B 1 307 ? -46.77893 28.06709 -5.08354 1.000 84.55536 281 ILE B N 1
ATOM 3923 C CA . ILE B 1 307 ? -47.40593 28.64314 -3.90335 1.000 77.09729 281 ILE B CA 1
ATOM 3924 C C . ILE B 1 307 ? -46.84119 30.02960 -3.59487 1.000 85.50451 281 ILE B C 1
ATOM 3925 O O . ILE B 1 307 ? -47.00135 30.53000 -2.48410 1.000 88.40518 281 ILE B O 1
ATOM 3930 N N . SER B 1 308 ? -46.18293 30.66030 -4.57170 1.000 93.09820 282 SER B N 1
ATOM 3931 C CA . SER B 1 308 ? -45.62306 31.98988 -4.35123 1.000 88.04824 282 SER B CA 1
ATOM 3932 C C . SER B 1 308 ? -46.70491 33.00901 -4.02566 1.000 89.35742 282 SER B C 1
ATOM 3933 O O . SER B 1 308 ? -46.44920 33.97423 -3.29629 1.000 94.17735 282 SER B O 1
ATOM 3936 N N . ASP B 1 309 ? -47.91544 32.81019 -4.54591 1.000 97.18797 283 ASP B N 1
ATOM 3937 C CA . ASP B 1 309 ? -49.01748 33.72689 -4.28975 1.000 104.47434 283 ASP B CA 1
ATOM 3938 C C . ASP B 1 309 ? -49.61342 33.57565 -2.89524 1.000 104.47029 283 ASP B C 1
ATOM 3939 O O . ASP B 1 309 ? -50.40147 34.43392 -2.48426 1.000 118.33000 283 ASP B O 1
ATOM 3944 N N . ILE B 1 310 ? -49.26272 32.52097 -2.15973 1.000 94.18325 284 ILE B N 1
ATOM 3945 C CA . ILE B 1 310 ? -49.79056 32.29115 -0.82101 1.000 86.58634 284 ILE B CA 1
ATOM 3946 C C . ILE B 1 310 ? -48.69814 32.11561 0.22238 1.000 89.49545 284 ILE B C 1
ATOM 3947 O O . ILE B 1 310 ? -49.01195 31.91869 1.40115 1.000 95.07784 284 ILE B O 1
ATOM 3952 N N . VAL B 1 311 ? -47.42836 32.18047 -0.16785 1.000 88.28884 285 VAL B N 1
ATOM 3953 C CA . VAL B 1 311 ? -46.30569 32.13185 0.76308 1.000 82.17055 285 VAL B CA 1
ATOM 3954 C C . VAL B 1 311 ? -45.69581 33.52390 0.82713 1.000 84.63633 285 VAL B C 1
ATOM 3955 O O . VAL B 1 311 ? -45.23502 34.05522 -0.19120 1.000 92.01750 285 VAL B O 1
ATOM 3959 N N . HIS B 1 312 ? -45.69127 34.11421 2.01952 1.000 86.06712 286 HIS B N 1
ATOM 3960 C CA . HIS B 1 312 ? -45.20817 35.47413 2.22261 1.000 95.24079 286 HIS B CA 1
ATOM 3961 C C . HIS B 1 312 ? -44.03186 35.44689 3.18608 1.000 91.74697 286 HIS B C 1
ATOM 3962 O O . HIS B 1 312 ? -44.18179 35.04593 4.34527 1.000 104.20337 286 HIS B O 1
ATOM 3969 N N . THR B 1 313 ? -42.86931 35.87810 2.70375 1.000 97.68968 287 THR B N 1
ATOM 3970 C CA . THR B 1 313 ? -41.63367 35.83506 3.47250 1.000 88.17894 287 THR B CA 1
ATOM 3971 C C . THR B 1 313 ? -41.41561 37.15717 4.19716 1.000 93.47220 287 THR B C 1
ATOM 3972 O O . THR B 1 313 ? -41.49879 38.22886 3.58877 1.000 114.74918 287 THR B O 1
ATOM 3976 N N . SER B 1 314 ? -41.13627 37.07435 5.49487 1.000 92.08543 288 SER B N 1
ATOM 3977 C CA . SER B 1 314 ? -40.83781 38.23349 6.32156 1.000 102.28211 288 SER B CA 1
ATOM 3978 C C . SER B 1 314 ? -39.42034 38.11336 6.86407 1.000 105.25033 288 SER B C 1
ATOM 3979 O O . SER B 1 314 ? -39.00611 37.03811 7.30851 1.000 103.78234 288 SER B O 1
ATOM 3982 N N . SER B 1 315 ? -38.67851 39.21872 6.82505 1.000 112.59534 289 SER B N 1
ATOM 3983 C CA . SER B 1 315 ? -37.29255 39.23756 7.26985 1.000 115.30504 289 SER B CA 1
ATOM 3984 C C . SER B 1 315 ? -37.02992 40.49903 8.07744 1.000 125.20422 289 SER B C 1
ATOM 3985 O O . SER B 1 315 ? -37.57763 41.56366 7.77673 1.000 135.72846 289 SER B O 1
ATOM 3988 N N . GLY B 1 316 ? -36.18629 40.37220 9.09901 1.000 122.76757 290 GLY B N 1
ATOM 3989 C CA . GLY B 1 316 ? -35.82849 41.51176 9.92269 1.000 122.08566 290 GLY B CA 1
ATOM 3990 C C . GLY B 1 316 ? -36.96503 42.07907 10.74171 1.000 121.63243 290 GLY B C 1
ATOM 3991 O O . GLY B 1 316 ? -37.00440 43.29082 10.97728 1.000 127.33567 290 GLY B O 1
ATOM 3992 N N . LEU B 1 317 ? -37.89389 41.23579 11.18362 1.000 116.77837 291 LEU B N 1
ATOM 3993 C CA . LEU B 1 317 ? -39.02700 41.71057 11.96309 1.000 115.34039 291 LEU B CA 1
ATOM 3994 C C . LEU B 1 317 ? -38.59231 42.09389 13.37236 1.000 134.17472 291 LEU B C 1
ATOM 3995 O O . LEU B 1 317 ? -37.69214 41.48577 13.95801 1.000 137.26285 291 LEU B O 1
ATOM 4000 N N . SER B 1 318 ? -39.24662 43.11619 13.91620 1.000 147.32268 292 SER B N 1
ATOM 4001 C CA . SER B 1 318 ? -39.02744 43.50184 15.29905 1.000 150.87850 292 SER B CA 1
ATOM 4002 C C . SER B 1 318 ? -39.73172 42.52417 16.23747 1.000 145.80798 292 SER B C 1
ATOM 4003 O O . SER B 1 318 ? -40.48789 41.64590 15.81397 1.000 147.53376 292 SER B O 1
ATOM 4006 N N . ASP B 1 319 ? -39.47100 42.68561 17.53669 1.000 140.34134 293 ASP B N 1
ATOM 4007 C CA . ASP B 1 319 ? -40.09235 41.80973 18.52497 1.000 141.23512 293 ASP B CA 1
ATOM 4008 C C . ASP B 1 319 ? -41.60266 42.00776 18.56614 1.000 130.15504 293 ASP B C 1
ATOM 4009 O O . ASP B 1 319 ? -42.36131 41.03211 18.61318 1.000 133.64662 293 ASP B O 1
ATOM 4011 N N . GLU B 1 320 ? -42.05790 43.26307 18.54512 1.000 125.91647 294 GLU B N 1
ATOM 4012 C CA . GLU B 1 320 ? -43.49247 43.53008 18.53087 1.000 119.61203 294 GLU B CA 1
ATOM 4013 C C . GLU B 1 320 ? -44.13967 43.06720 17.23214 1.000 118.80924 294 GLU B C 1
ATOM 4014 O O . GLU B 1 320 ? -45.31614 42.68694 17.22869 1.000 110.49942 294 GLU B O 1
ATOM 4020 N N . GLU B 1 321 ? -43.39399 43.09290 16.12535 1.000 118.34633 295 GLU B N 1
ATOM 4021 C CA . GLU B 1 321 ? -43.94767 42.65265 14.84964 1.000 103.62297 295 GLU B CA 1
ATOM 4022 C C . GLU B 1 321 ? -44.16858 41.14532 14.83370 1.000 105.95887 295 GLU B C 1
ATOM 4023 O O . GLU B 1 321 ? -45.15307 40.66251 14.26181 1.000 107.89188 295 GLU B O 1
ATOM 4029 N N . LEU B 1 322 ? -43.26478 40.38663 15.45910 1.000 113.85415 296 LEU B N 1
ATOM 4030 C CA . LEU B 1 322 ? -43.38207 38.93175 15.44860 1.000 94.82945 296 LEU B CA 1
ATOM 4031 C C . LEU B 1 322 ? -44.58656 38.46456 16.25678 1.000 93.56741 296 LEU B C 1
ATOM 4032 O O . LEU B 1 322 ? -45.29815 37.54362 15.84029 1.000 81.37950 296 LEU B O 1
ATOM 4037 N N . ALA B 1 323 ? -44.83051 39.08542 17.41462 1.000 96.10535 297 ALA B N 1
ATOM 4038 C CA . ALA B 1 323 ? -45.97001 38.69258 18.23849 1.000 97.49432 297 ALA B CA 1
ATOM 4039 C C . ALA B 1 323 ? -47.28742 38.94995 17.51838 1.000 100.14611 297 ALA B C 1
ATOM 4040 O O . ALA B 1 323 ? -48.20564 38.12274 17.57321 1.000 87.39717 297 ALA B O 1
ATOM 4042 N N . ALA B 1 324 ? -47.40064 40.09527 16.84062 1.000 100.25989 298 ALA B N 1
ATOM 4043 C CA . ALA B 1 324 ? -48.60265 40.37512 16.06280 1.000 94.52135 298 ALA B CA 1
ATOM 4044 C C . ALA B 1 324 ? -48.76994 39.36682 14.93466 1.000 92.32108 298 ALA B C 1
ATOM 4045 O O . ALA B 1 324 ? -49.87447 38.86264 14.69887 1.000 92.57533 298 ALA B O 1
ATOM 4047 N N . LEU B 1 325 ? -47.68046 39.05555 14.22944 1.000 88.05583 299 LEU B N 1
ATOM 4048 C CA . LEU B 1 325 ? -47.74666 38.05345 13.17310 1.000 82.25463 299 LEU B CA 1
ATOM 4049 C C . LEU B 1 325 ? -47.98989 36.66102 13.74042 1.000 90.32612 299 LEU B C 1
ATOM 4050 O O . LEU B 1 325 ? -48.58968 35.81423 13.06862 1.000 105.64314 299 LEU B O 1
ATOM 4055 N N . LEU B 1 326 ? -47.54693 36.41030 14.97341 1.000 97.45964 300 LEU B N 1
ATOM 4056 C CA . LEU B 1 326 ? -47.72854 35.09844 15.58231 1.000 93.01982 300 LEU B CA 1
ATOM 4057 C C . LEU B 1 326 ? -49.12933 34.92064 16.15223 1.000 88.09901 300 LEU B C 1
ATOM 4058 O O . LEU B 1 326 ? -49.66118 33.80513 16.13784 1.000 90.10927 300 LEU B O 1
ATOM 4063 N N . ALA B 1 327 ? -49.73901 35.99605 16.65402 1.000 93.33058 301 ALA B N 1
ATOM 4064 C CA . ALA B 1 327 ? -51.10289 35.92054 17.16043 1.000 93.61894 301 ALA B CA 1
ATOM 4065 C C . ALA B 1 327 ? -52.14461 35.95762 16.05003 1.000 117.17805 301 ALA B C 1
ATOM 4066 O O . ALA B 1 327 ? -53.26063 35.46553 16.25075 1.000 119.47073 301 ALA B O 1
ATOM 4068 N N . SER B 1 328 ? -51.80881 36.52460 14.88776 1.000 106.64807 302 SER B N 1
ATOM 4069 C CA . SER B 1 328 ? -52.76450 36.59056 13.78851 1.000 106.39552 302 SER B CA 1
ATOM 4070 C C . SER B 1 328 ? -52.99504 35.23367 13.13823 1.000 110.08748 302 SER B C 1
ATOM 4071 O O . SER B 1 328 ? -54.05059 35.02352 12.53184 1.000 115.38500 302 SER B O 1
ATOM 4074 N N . ALA B 1 329 ? -52.04158 34.31369 13.24892 1.000 96.59267 303 ALA B N 1
ATOM 4075 C CA . ALA B 1 329 ? -52.17261 33.01026 12.61626 1.000 98.59297 303 ALA B CA 1
ATOM 4076 C C . ALA B 1 329 ? -53.06909 32.09786 13.44202 1.000 95.68186 303 ALA B C 1
ATOM 4077 O O . ALA B 1 329 ? -53.04589 32.12837 14.67570 1.000 96.39507 303 ALA B O 1
ATOM 4079 N N . GLU B 1 330 ? -53.86689 31.28396 12.75014 1.000 85.59587 304 GLU B N 1
ATOM 4080 C CA . GLU B 1 330 ? -54.70359 30.29651 13.41833 1.000 94.26020 304 GLU B CA 1
ATOM 4081 C C . GLU B 1 330 ? -53.95422 29.01725 13.76158 1.000 88.35539 304 GLU B C 1
ATOM 4082 O O . GLU B 1 330 ? -54.50755 28.17075 14.47190 1.000 94.15401 304 GLU B O 1
ATOM 4088 N N . VAL B 1 331 ? -52.72415 28.85427 13.28195 1.000 66.24591 305 VAL B N 1
ATOM 4089 C CA . VAL B 1 331 ? -51.95428 27.64320 13.54046 1.000 76.20966 305 VAL B CA 1
ATOM 4090 C C . VAL B 1 331 ? -50.48956 27.93271 13.24325 1.000 83.65274 305 VAL B C 1
ATOM 4091 O O . VAL B 1 331 ? -50.15661 28.56508 12.23723 1.000 76.24940 305 VAL B O 1
ATOM 4095 N N . ALA B 1 332 ? -49.61860 27.48075 14.13832 1.000 78.15485 306 ALA B N 1
ATOM 4096 C CA . ALA B 1 332 ? -48.18122 27.53498 13.93001 1.000 71.20921 306 ALA B CA 1
ATOM 4097 C C . ALA B 1 332 ? -47.66697 26.14813 13.57068 1.000 73.75119 306 ALA B C 1
ATOM 4098 O O . ALA B 1 332 ? -48.23091 25.13081 13.98170 1.000 75.51223 306 ALA B O 1
ATOM 4100 N N . CYS B 1 333 ? -46.58924 26.11438 12.79241 1.000 71.32166 307 CYS B N 1
ATOM 4101 C CA . CYS B 1 333 ? -45.99109 24.86120 12.35175 1.000 82.48971 307 CYS B CA 1
ATOM 4102 C C . CYS B 1 333 ? -44.49589 24.89933 12.62674 1.000 79.92070 307 CYS B C 1
ATOM 4103 O O . CYS B 1 333 ? -43.80427 25.82449 12.18800 1.000 85.36585 307 CYS B O 1
ATOM 4106 N N . ILE B 1 334 ? -44.00339 23.90380 13.35605 1.000 69.01616 308 ILE B N 1
ATOM 4107 C CA . ILE B 1 334 ? -42.56668 23.71867 13.54103 1.000 89.96476 308 ILE B CA 1
ATOM 4108 C C . ILE B 1 334 ? -42.20159 22.37769 12.91632 1.000 92.72165 308 ILE B C 1
ATOM 4109 O O . ILE B 1 334 ? -42.12943 21.35923 13.62028 1.000 92.90928 308 ILE B O 1
ATOM 4114 N N . PRO B 1 335 ? -41.98554 22.32409 11.60194 1.000 83.06031 309 PRO B N 1
ATOM 4115 C CA . PRO B 1 335 ? -41.65510 21.05736 10.94260 1.000 86.93951 309 PRO B CA 1
ATOM 4116 C C . PRO B 1 335 ? -40.20026 20.63650 11.07641 1.000 96.67381 309 PRO B C 1
ATOM 4117 O O . PRO B 1 335 ? -39.77320 19.73387 10.35166 1.000 97.04412 309 PRO B O 1
ATOM 4121 N N . SER B 1 336 ? -39.44467 21.25663 11.98172 1.000 100.32598 310 SER B N 1
ATOM 4122 C CA . SER B 1 336 ? -38.02008 20.97725 12.10440 1.000 109.02648 310 SER B CA 1
ATOM 4123 C C . SER B 1 336 ? -37.77550 19.50559 12.41509 1.000 109.60951 310 SER B C 1
ATOM 4124 O O . SER B 1 336 ? -38.46014 18.90537 13.24749 1.000 110.77197 310 SER B O 1
ATOM 4127 N N . LEU B 1 337 ? -36.78732 18.92300 11.73061 1.000 107.88714 311 LEU B N 1
ATOM 4128 C CA . LEU B 1 337 ? -36.46077 17.51829 11.95216 1.000 115.14485 311 LEU B CA 1
ATOM 4129 C C . LEU B 1 337 ? -35.80026 17.30183 13.30775 1.000 110.64220 311 LEU B C 1
ATOM 4130 O O . LEU B 1 337 ? -35.87293 16.19926 13.86213 1.000 97.60493 311 LEU B O 1
ATOM 4135 N N . TYR B 1 338 ? -35.15291 18.33012 13.84986 1.000 111.35401 312 TYR B N 1
ATOM 4136 C CA . TYR B 1 338 ? -34.58252 18.26827 15.18735 1.000 100.82452 312 TYR B CA 1
ATOM 4137 C C . TYR B 1 338 ? -34.39750 19.68893 15.69547 1.000 105.07260 312 TYR B C 1
ATOM 4138 O O . TYR B 1 338 ? -34.09086 20.60232 14.92495 1.000 119.18695 312 TYR B O 1
ATOM 4147 N N . GLU B 1 339 ? -34.58734 19.86293 17.00023 1.000 120.19925 313 GLU B N 1
ATOM 4148 C CA . GLU B 1 339 ? -34.43125 21.17033 17.62698 1.000 126.12393 313 GLU B CA 1
ATOM 4149 C C . GLU B 1 339 ? -34.02605 20.96239 19.07694 1.000 126.78177 313 GLU B C 1
ATOM 4150 O O . GLU B 1 339 ? -34.74349 20.29726 19.83029 1.000 121.68768 313 GLU B O 1
ATOM 4156 N N . GLY B 1 340 ? -32.87489 21.51655 19.46265 1.000 139.98747 314 GLY B N 1
ATOM 4157 C CA . GLY B 1 340 ? -32.48722 21.48213 20.86192 1.000 136.31237 314 GLY B CA 1
ATOM 4158 C C . GLY B 1 340 ? -33.42645 22.27961 21.74255 1.000 135.54138 314 GLY B C 1
ATOM 4159 O O . GLY B 1 340 ? -33.65223 21.92142 22.90194 1.000 123.93404 314 GLY B O 1
ATOM 4160 N N . PHE B 1 341 ? -33.97955 23.36950 21.20773 1.000 139.84861 315 PHE B N 1
ATOM 4161 C CA . PHE B 1 341 ? -35.01314 24.15366 21.87224 1.000 115.55018 315 PHE B CA 1
ATOM 4162 C C . PHE B 1 341 ? -35.62783 25.12979 20.87764 1.000 120.38360 315 PHE B C 1
ATOM 4163 O O . PHE B 1 341 ? -34.92744 25.98564 20.32688 1.000 125.17605 315 PHE B O 1
ATOM 4171 N N . SER B 1 342 ? -36.93126 25.01246 20.63836 1.000 104.72668 316 SER B N 1
ATOM 4172 C CA . SER B 1 342 ? -37.61025 25.83865 19.64342 1.000 92.10678 316 SER B CA 1
ATOM 4173 C C . SER B 1 342 ? -38.19586 27.06240 20.33531 1.000 94.68942 316 SER B C 1
ATOM 4174 O O . SER B 1 342 ? -39.26957 26.99767 20.93928 1.000 88.61908 316 SER B O 1
ATOM 4177 N N . LEU B 1 343 ? -37.47909 28.18153 20.25089 1.000 92.64780 317 LEU B N 1
ATOM 4178 C CA . LEU B 1 343 ? -38.04807 29.45691 20.67538 1.000 87.36921 317 LEU B CA 1
ATOM 4179 C C . LEU B 1 343 ? -39.35601 29.80155 19.96944 1.000 91.92071 317 LEU B C 1
ATOM 4180 O O . LEU B 1 343 ? -40.23241 30.39516 20.62239 1.000 92.30740 317 LEU B O 1
ATOM 4185 N N . PRO B 1 344 ? -39.55663 29.49831 18.67764 1.000 93.14274 318 PRO B N 1
ATOM 4186 C CA . PRO B 1 344 ? -40.88533 29.74203 18.08867 1.000 90.34388 318 PRO B CA 1
ATOM 4187 C C . PRO B 1 344 ? -42.01047 29.01778 18.80686 1.000 89.00541 318 PRO B C 1
ATOM 4188 O O . PRO B 1 344 ? -43.07923 29.60402 19.01842 1.000 100.05550 318 PRO B O 1
ATOM 4192 N N . ALA B 1 345 ? -41.80023 27.75545 19.19069 1.000 91.73025 319 ALA B N 1
ATOM 4193 C CA . ALA B 1 345 ? -42.84887 27.00467 19.87442 1.000 85.85746 319 ALA B CA 1
ATOM 4194 C C . ALA B 1 345 ? -43.22607 27.64544 21.20331 1.000 87.96563 319 ALA B C 1
ATOM 4195 O O . ALA B 1 345 ? -44.39179 27.58713 21.61153 1.000 92.04916 319 ALA B O 1
ATOM 4197 N N . VAL B 1 346 ? -42.26169 28.26131 21.88847 1.000 86.56663 320 VAL B N 1
ATOM 4198 C CA . VAL B 1 346 ? -42.55802 28.93038 23.15079 1.000 87.29743 320 VAL B CA 1
ATOM 4199 C C . VAL B 1 346 ? -43.32686 30.22053 22.89884 1.000 90.32917 320 VAL B C 1
ATOM 4200 O O . VAL B 1 346 ? -44.31884 30.51730 23.57588 1.000 82.82240 320 VAL B O 1
ATOM 4204 N N . GLU B 1 347 ? -42.87367 31.01017 21.92330 1.000 86.32225 321 GLU B N 1
ATOM 4205 C CA . GLU B 1 347 ? -43.56904 32.24601 21.58452 1.000 94.71767 321 GLU B CA 1
ATOM 4206 C C . GLU B 1 347 ? -44.96886 31.97154 21.05024 1.000 91.71021 321 GLU B C 1
ATOM 4207 O O . GLU B 1 347 ? -45.87668 32.79005 21.23794 1.000 89.11336 321 GLU B O 1
ATOM 4213 N N . ALA B 1 348 ? -45.16258 30.83258 20.38102 1.000 83.20954 322 ALA B N 1
ATOM 4214 C CA . ALA B 1 348 ? -46.48182 30.49167 19.85911 1.000 88.42922 322 ALA B CA 1
ATOM 4215 C C . ALA B 1 348 ? -47.45058 30.16443 20.98819 1.000 93.89595 322 ALA B C 1
ATOM 4216 O O . ALA B 1 348 ? -48.57077 30.68764 21.02926 1.000 94.91435 322 ALA B O 1
ATOM 4218 N N . MET B 1 349 ? -47.03727 29.29196 21.91262 1.000 95.93136 323 MET B N 1
ATOM 4219 C CA . MET B 1 349 ? -47.87788 28.98414 23.06540 1.000 96.17010 323 MET B CA 1
ATOM 4220 C C . MET B 1 349 ? -48.16982 30.23649 23.88081 1.000 99.09168 323 MET B C 1
ATOM 4221 O O . MET B 1 349 ? -49.27013 30.39161 24.42270 1.000 101.03514 323 MET B O 1
ATOM 4226 N N . ALA B 1 350 ? -47.19617 31.14452 23.97581 1.000 96.04897 324 ALA B N 1
ATOM 4227 C CA . ALA B 1 350 ? -47.43264 32.40698 24.66654 1.000 93.38841 324 ALA B CA 1
ATOM 4228 C C . ALA B 1 350 ? -48.46227 33.25105 23.92862 1.000 95.32475 324 ALA B C 1
ATOM 4229 O O . ALA B 1 350 ? -49.32054 33.88487 24.55392 1.000 99.23822 324 ALA B O 1
ATOM 4231 N N . SER B 1 351 ? -48.39913 33.26436 22.59621 1.000 95.76289 325 SER B N 1
ATOM 4232 C CA . SER B 1 351 ? -49.37064 33.99620 21.79212 1.000 97.47169 325 SER B CA 1
ATOM 4233 C C . SER B 1 351 ? -50.72550 33.30689 21.72403 1.000 96.73034 325 SER B C 1
ATOM 4234 O O . SER B 1 351 ? -51.65186 33.86582 21.12650 1.000 101.31667 325 SER B O 1
ATOM 4237 N N . GLY B 1 352 ? -50.87002 32.12638 22.31957 1.000 99.51469 326 GLY B N 1
ATOM 4238 C CA . GLY B 1 352 ? -52.11526 31.39172 22.21811 1.000 100.69308 326 GLY B CA 1
ATOM 4239 C C . GLY B 1 352 ? -52.34188 30.76387 20.86315 1.000 99.10020 326 GLY B C 1
ATOM 4240 O O . GLY B 1 352 ? -53.49235 30.54947 20.47042 1.000 100.79410 326 GLY B O 1
ATOM 4241 N N . THR B 1 353 ? -51.26731 30.45995 20.13364 1.000 98.74321 327 THR B N 1
ATOM 4242 C CA . THR B 1 353 ? -51.36408 29.92353 18.78284 1.000 96.87988 327 THR B CA 1
ATOM 4243 C C . THR B 1 353 ? -51.19330 28.41419 18.80252 1.000 92.61839 327 THR B C 1
ATOM 4244 O O . THR B 1 353 ? -50.23812 27.91334 19.41575 1.000 90.31379 327 THR B O 1
ATOM 4248 N N . PRO B 1 354 ? -52.09043 27.66456 18.16202 1.000 88.52329 328 PRO B N 1
ATOM 4249 C CA . PRO B 1 354 ? -51.91752 26.21061 18.08183 1.000 86.80912 328 PRO B CA 1
ATOM 4250 C C . PRO B 1 354 ? -50.63164 25.85026 17.35449 1.000 89.63222 328 PRO B C 1
ATOM 4251 O O . PRO B 1 354 ? -50.08838 26.62783 16.56692 1.000 99.88183 328 PRO B O 1
ATOM 4255 N N . ILE B 1 355 ? -50.14704 24.64263 17.62521 1.000 73.06920 329 ILE B N 1
ATOM 4256 C CA . ILE B 1 355 ? -48.85661 24.18682 17.12705 1.000 71.71092 329 ILE B CA 1
ATOM 4257 C C . ILE B 1 355 ? -49.02541 22.82951 16.45917 1.000 73.08048 329 ILE B C 1
ATOM 4258 O O . ILE B 1 355 ? -49.75155 21.96420 16.95992 1.000 73.43189 329 ILE B O 1
ATOM 4263 N N . VAL B 1 356 ? -48.37142 22.65539 15.31238 1.000 69.61778 330 VAL B N 1
ATOM 4264 C CA . VAL B 1 356 ? -48.23674 21.35220 14.66170 1.000 76.60008 330 VAL B CA 1
ATOM 4265 C C . VAL B 1 356 ? -46.73749 21.14335 14.45743 1.000 79.09952 330 VAL B C 1
ATOM 4266 O O . VAL B 1 356 ? -46.16364 21.57830 13.45437 1.000 85.31897 330 VAL B O 1
ATOM 4270 N N . ALA B 1 357 ? -46.09361 20.48543 15.41500 1.000 83.76310 331 ALA B N 1
ATOM 4271 C CA . ALA B 1 357 ? -44.64977 20.31693 15.41120 1.000 76.48959 331 ALA B CA 1
ATOM 4272 C C . ALA B 1 357 ? -44.27434 18.85872 15.18300 1.000 69.25655 331 ALA B C 1
ATOM 4273 O O . ALA B 1 357 ? -45.07952 17.94387 15.37893 1.000 72.90912 331 ALA B O 1
ATOM 4275 N N . SER B 1 358 ? -43.02717 18.65580 14.76519 1.000 66.42437 332 SER B N 1
ATOM 4276 C CA . SER B 1 358 ? -42.51336 17.31614 14.52343 1.000 79.23394 332 SER B CA 1
ATOM 4277 C C . SER B 1 358 ? -42.22111 16.61134 15.84133 1.000 87.19469 332 SER B C 1
ATOM 4278 O O . SER B 1 358 ? -41.70940 17.21580 16.78815 1.000 83.72344 332 SER B O 1
ATOM 4281 N N . ARG B 1 359 ? -42.54836 15.32034 15.89510 1.000 90.22211 333 ARG B N 1
ATOM 4282 C CA . ARG B 1 359 ? -42.30924 14.50257 17.08350 1.000 84.25775 333 ARG B CA 1
ATOM 4283 C C . ARG B 1 359 ? -40.84573 14.05427 17.08968 1.000 83.28490 333 ARG B C 1
ATOM 4284 O O . ARG B 1 359 ? -40.50031 12.90029 16.82500 1.000 80.48203 333 ARG B O 1
ATOM 4292 N N . ALA B 1 360 ? -39.97098 15.01083 17.39476 1.000 73.36701 334 ALA B N 1
ATOM 4293 C CA . ALA B 1 360 ? -38.53858 14.75352 17.40167 1.000 89.39894 334 ALA B CA 1
ATOM 4294 C C . ALA B 1 360 ? -37.83818 15.80869 18.24425 1.000 86.09846 334 ALA B C 1
ATOM 4295 O O . ALA B 1 360 ? -38.27324 16.96155 18.30973 1.000 80.76954 334 ALA B O 1
ATOM 4297 N N . GLY B 1 361 ? -36.74840 15.39474 18.88750 1.000 79.52678 335 GLY B N 1
ATOM 4298 C CA . GLY B 1 361 ? -35.92469 16.33664 19.62799 1.000 89.10027 335 GLY B CA 1
ATOM 4299 C C . GLY B 1 361 ? -36.60317 16.83000 20.89221 1.000 77.07470 335 GLY B C 1
ATOM 4300 O O . GLY B 1 361 ? -37.25866 16.07492 21.61973 1.000 76.89236 335 GLY B O 1
ATOM 4301 N N . ALA B 1 362 ? -36.43528 18.12259 21.16195 1.000 66.22993 336 ALA B N 1
ATOM 4302 C CA . ALA B 1 362 ? -37.00559 18.75540 22.34124 1.000 73.46258 336 ALA B CA 1
ATOM 4303 C C . ALA B 1 362 ? -38.42388 19.25934 22.12422 1.000 91.77798 336 ALA B C 1
ATOM 4304 O O . ALA B 1 362 ? -39.07339 19.65837 23.09719 1.000 92.75279 336 ALA B O 1
ATOM 4306 N N . LEU B 1 363 ? -38.90938 19.26593 20.88211 1.000 79.81339 337 LEU B N 1
ATOM 4307 C CA . LEU B 1 363 ? -40.27366 19.71362 20.60468 1.000 78.34535 337 LEU B CA 1
ATOM 4308 C C . LEU B 1 363 ? -41.32439 18.99385 21.44060 1.000 76.73142 337 LEU B C 1
ATOM 4309 O O . LEU B 1 363 ? -42.18160 19.67645 22.02411 1.000 78.06356 337 LEU B O 1
ATOM 4314 N N . PRO B 1 364 ? -41.33040 17.65939 21.55153 1.000 63.33732 338 PRO B N 1
ATOM 4315 C CA . PRO B 1 364 ? -42.31978 17.01771 22.43190 1.000 62.21777 338 PRO B CA 1
ATOM 4316 C C . PRO B 1 364 ? -42.15337 17.38577 23.89337 1.000 78.21222 338 PRO B C 1
ATOM 4317 O O . PRO B 1 364 ? -43.09670 17.20297 24.67049 1.000 74.72460 338 PRO B O 1
ATOM 4321 N N . GLU B 1 365 ? -40.98451 17.89018 24.29498 1.000 95.41980 339 GLU B N 1
ATOM 4322 C CA . GLU B 1 365 ? -40.77794 18.29727 25.68073 1.000 98.32832 339 GLU B CA 1
ATOM 4323 C C . GLU B 1 365 ? -41.29454 19.70900 25.93075 1.000 91.95146 339 GLU B C 1
ATOM 4324 O O . GLU B 1 365 ? -41.89069 19.97827 26.97991 1.000 95.98235 339 GLU B O 1
ATOM 4330 N N . VAL B 1 366 ? -41.07723 20.61899 24.97804 1.000 89.66518 340 VAL B N 1
ATOM 4331 C CA . VAL B 1 366 ? -41.55676 21.98923 25.12967 1.000 94.89942 340 VAL B CA 1
ATOM 4332 C C . VAL B 1 366 ? -43.08014 22.03271 25.12535 1.000 98.44661 340 VAL B C 1
ATOM 4333 O O . VAL B 1 366 ? -43.68670 22.90603 25.75832 1.000 105.90336 340 VAL B O 1
ATOM 4337 N N . VAL B 1 367 ? -43.72122 21.10221 24.43030 1.000 106.15051 341 VAL B N 1
ATOM 4338 C CA . VAL B 1 367 ? -45.16357 20.98639 24.44248 1.000 98.87997 341 VAL B CA 1
ATOM 4339 C C . VAL B 1 367 ? -45.54793 19.80455 25.32571 1.000 107.50928 341 VAL B C 1
ATOM 4340 O O . VAL B 1 367 ? -44.70539 19.02208 25.75636 1.000 114.51957 341 VAL B O 1
ATOM 4344 N N . GLY B 1 368 ? -46.83963 19.67707 25.61475 1.000 108.47603 342 GLY B N 1
ATOM 4345 C CA . GLY B 1 368 ? -47.33516 18.55874 26.37942 1.000 95.06110 342 GLY B CA 1
ATOM 4346 C C . GLY B 1 368 ? -47.51476 17.32749 25.51583 1.000 103.01553 342 GLY B C 1
ATOM 4347 O O . GLY B 1 368 ? -46.93995 17.21460 24.42853 1.000 98.11096 342 GLY B O 1
ATOM 4348 N N . PRO B 1 369 ? -48.31293 16.37375 25.98781 1.000 113.14210 343 PRO B N 1
ATOM 4349 C CA . PRO B 1 369 ? -48.59844 15.18091 25.18248 1.000 114.05253 343 PRO B CA 1
ATOM 4350 C C . PRO B 1 369 ? -49.40502 15.52966 23.94001 1.000 117.46607 343 PRO B C 1
ATOM 4351 O O . PRO B 1 369 ? -49.85028 16.66167 23.73719 1.000 106.00166 343 PRO B O 1
ATOM 4355 N N . ASP B 1 370 ? -49.58655 14.51835 23.09426 1.000 129.28414 344 ASP B N 1
ATOM 4356 C CA . ASP B 1 370 ? -50.35981 14.68408 21.87020 1.000 123.11660 344 ASP B CA 1
ATOM 4357 C C . ASP B 1 370 ? -51.82338 14.92884 22.21929 1.000 130.95448 344 ASP B C 1
ATOM 4358 O O . ASP B 1 370 ? -52.48387 14.06219 22.80279 1.000 145.20761 344 ASP B O 1
ATOM 4363 N N . GLY B 1 371 ? -52.32618 16.10846 21.86874 1.000 107.13423 345 GLY B N 1
ATOM 4364 C CA . GLY B 1 371 ? -53.70884 16.45427 22.10605 1.000 109.11294 345 GLY B CA 1
ATOM 4365 C C . GLY B 1 371 ? -53.95805 17.46397 23.20554 1.000 93.18086 345 GLY B C 1
ATOM 4366 O O . GLY B 1 371 ? -55.10909 17.60940 23.63440 1.000 122.28368 345 GLY B O 1
ATOM 4367 N N . GLU B 1 372 ? -52.92855 18.16337 23.67886 1.000 98.82637 346 GLU B N 1
ATOM 4368 C CA . GLU B 1 372 ? -53.11708 19.18005 24.70614 1.000 111.44335 346 GLU B CA 1
ATOM 4369 C C . GLU B 1 372 ? -53.14019 20.56959 24.08647 1.000 105.80868 346 GLU B C 1
ATOM 4370 O O . GLU B 1 372 ? -54.19199 21.21406 24.02527 1.000 119.71080 346 GLU B O 1
ATOM 4376 N N . CYS B 1 373 ? -51.97940 21.04027 23.62745 1.000 103.61918 347 CYS B N 1
ATOM 4377 C CA . CYS B 1 373 ? -51.87271 22.33677 22.96901 1.000 103.37280 347 CYS B CA 1
ATOM 4378 C C . CYS B 1 373 ? -51.11407 22.23211 21.65166 1.000 92.32385 347 CYS B C 1
ATOM 4379 O O . CYS B 1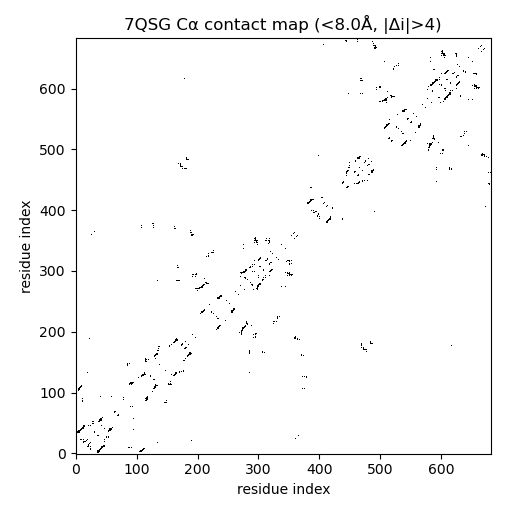 373 ? -50.66688 23.25145 21.11513 1.000 87.74279 347 CYS B O 1
ATOM 4382 N N . ALA B 1 374 ? -50.96208 21.01893 21.12756 1.000 74.12748 348 ALA B N 1
ATOM 4383 C CA . ALA B 1 374 ? -50.31745 20.78025 19.84497 1.000 75.42835 348 ALA B CA 1
ATOM 4384 C C . ALA B 1 374 ? -50.59778 19.34625 19.42732 1.000 88.57111 348 ALA B C 1
ATOM 4385 O O . ALA B 1 374 ? -50.94808 18.49697 20.25295 1.000 81.43904 348 ALA B O 1
ATOM 4387 N N . ARG B 1 375 ? -50.44388 19.09246 18.12977 1.000 73.07571 349 ARG B N 1
ATOM 4388 C CA . ARG B 1 375 ? -50.54197 17.75386 17.56367 1.000 79.64083 349 ARG B CA 1
ATOM 4389 C C . ARG B 1 375 ? -49.19347 17.40028 16.95695 1.000 84.40030 349 ARG B C 1
ATOM 4390 O O . ARG B 1 375 ? -48.69860 18.11481 16.07874 1.000 85.80407 349 ARG B O 1
ATOM 4398 N N . LEU B 1 376 ? -48.59862 16.31140 17.43382 1.000 89.37503 350 LEU B N 1
ATOM 4399 C CA . LEU B 1 376 ? -47.28700 15.88023 16.97431 1.000 84.30936 350 LEU B CA 1
ATOM 4400 C C . LEU B 1 376 ? -47.42400 14.97755 15.75629 1.000 91.62155 350 LEU B C 1
ATOM 4401 O O . LEU B 1 376 ? -48.30049 14.10975 15.70454 1.000 98.67763 350 LEU B O 1
ATOM 4406 N N . VAL B 1 377 ? -46.55088 15.18933 14.77490 1.000 85.76705 351 VAL B N 1
ATOM 4407 C CA . VAL B 1 377 ? -46.54484 14.40381 13.54946 1.000 81.35334 351 VAL B CA 1
ATOM 4408 C C . VAL B 1 377 ? -45.15610 13.81694 13.34816 1.000 79.73930 351 VAL B C 1
ATOM 4409 O O . VAL B 1 377 ? -44.15730 14.34797 13.84487 1.000 87.30689 351 VAL B O 1
ATOM 4413 N N . THR B 1 378 ? -45.10105 12.70813 12.61860 1.000 78.77147 352 THR B N 1
ATOM 4414 C CA . THR B 1 378 ? -43.82318 12.09381 12.28866 1.000 72.60567 352 THR B CA 1
ATOM 4415 C C . THR B 1 378 ? -42.99945 13.05394 11.43538 1.000 75.58293 352 THR B C 1
ATOM 4416 O O . THR B 1 378 ? -43.53746 13.65301 10.49286 1.000 87.31065 352 THR B O 1
ATOM 4420 N N . PRO B 1 379 ? -41.71492 13.24454 11.73549 1.000 87.78338 353 PRO B N 1
ATOM 4421 C CA . PRO B 1 379 ? -40.90146 14.15820 10.92685 1.000 85.76629 353 PRO B CA 1
ATOM 4422 C C . PRO B 1 379 ? -40.81176 13.70169 9.48101 1.000 73.25471 353 PRO B C 1
ATOM 4423 O O . PRO B 1 379 ? -40.79429 12.50573 9.18189 1.000 71.89235 353 PRO B O 1
ATOM 4427 N N . ALA B 1 380 ? -40.76724 14.68031 8.58039 1.000 81.85588 354 ALA B N 1
ATOM 4428 C CA . ALA B 1 380 ? -40.59116 14.47595 7.14564 1.000 84.07382 354 ALA B CA 1
ATOM 4429 C C . ALA B 1 380 ? -41.75227 13.72966 6.49630 1.000 80.24728 354 ALA B C 1
ATOM 4430 O O . ALA B 1 380 ? -41.70342 13.45005 5.29198 1.000 98.35386 354 ALA B O 1
ATOM 4432 N N . ASP B 1 381 ? -42.79664 13.39482 7.25442 1.000 72.07217 355 ASP B N 1
ATOM 4433 C CA . ASP B 1 381 ? -43.95705 12.69373 6.70698 1.000 73.35554 355 ASP B CA 1
ATOM 4434 C C . ASP B 1 381 ? -44.97101 13.73739 6.25923 1.000 81.35031 355 ASP B C 1
ATOM 4435 O O . ASP B 1 381 ? -45.82337 14.18347 7.02916 1.000 83.78786 355 ASP B O 1
ATOM 4440 N N . VAL B 1 382 ? -44.87916 14.12306 4.98440 1.000 86.88749 356 VAL B N 1
ATOM 4441 C CA . VAL B 1 382 ? -45.78029 15.13326 4.43790 1.000 80.38960 356 VAL B CA 1
ATOM 4442 C C . VAL B 1 382 ? -47.21970 14.63735 4.43925 1.000 79.23868 356 VAL B C 1
ATOM 4443 O O . VAL B 1 382 ? -48.15797 15.43260 4.57442 1.000 71.71717 356 VAL B O 1
ATOM 4447 N N . ASP B 1 383 ? -47.42171 13.32467 4.29325 1.000 73.02630 357 ASP B N 1
ATOM 4448 C CA . ASP B 1 383 ? -48.77184 12.77213 4.35166 1.000 76.14538 357 ASP B CA 1
ATOM 4449 C C . ASP B 1 383 ? -49.41281 13.02826 5.70941 1.000 79.48046 357 ASP B C 1
ATOM 4450 O O . ASP B 1 383 ? -50.57874 13.43270 5.79032 1.000 80.77411 357 ASP B O 1
ATOM 4455 N N . GLU B 1 384 ? -48.66320 12.80076 6.78925 1.000 87.21890 358 GLU B N 1
ATOM 4456 C CA . GLU B 1 384 ? -49.20362 13.02988 8.12416 1.000 82.88425 358 GLU B CA 1
ATOM 4457 C C . GLU B 1 384 ? -49.36503 14.51863 8.40355 1.000 76.11298 358 GLU B C 1
ATOM 4458 O O . GLU B 1 384 ? -50.39082 14.94651 8.94606 1.000 70.94219 358 GLU B O 1
ATOM 4464 N N . LEU B 1 385 ? -48.36543 15.32242 8.02995 1.000 70.10257 359 LEU B N 1
ATOM 4465 C CA . LEU B 1 385 ? -48.43639 16.76123 8.26634 1.000 71.73483 359 LEU B CA 1
ATOM 4466 C C . LEU B 1 385 ? -49.61501 17.38830 7.53211 1.000 86.41926 359 LEU B C 1
ATOM 4467 O O . LEU B 1 385 ? -50.32005 18.23797 8.08869 1.000 93.64102 359 LEU B O 1
ATOM 4472 N N . THR B 1 386 ? -49.84575 16.98266 6.28074 1.000 74.74162 360 THR B N 1
ATOM 4473 C CA . THR B 1 386 ? -50.96655 17.53310 5.52540 1.000 74.85670 360 THR B CA 1
ATOM 4474 C C . THR B 1 386 ? -52.30003 17.12701 6.14104 1.000 72.16427 360 THR B C 1
ATOM 4475 O O . THR B 1 386 ? -53.20183 17.96044 6.28875 1.000 82.04597 360 THR B O 1
ATOM 4479 N N . ALA B 1 387 ? -52.44139 15.85228 6.51168 1.000 73.63188 361 ALA B N 1
ATOM 4480 C CA . ALA B 1 387 ? -53.70142 15.38011 7.07758 1.000 74.97596 361 ALA B CA 1
ATOM 4481 C C . ALA B 1 387 ? -53.96612 15.99799 8.44569 1.000 91.44125 361 ALA B C 1
ATOM 4482 O O . ALA B 1 387 ? -55.11213 16.33161 8.76988 1.000 92.23018 361 ALA B O 1
ATOM 4484 N N . VAL B 1 388 ? -52.92297 16.15464 9.26380 1.000 79.21304 362 VAL B N 1
ATOM 4485 C CA . VAL B 1 388 ? -53.10490 16.74870 10.58460 1.000 92.06569 362 VAL B CA 1
ATOM 4486 C C . VAL B 1 388 ? -53.42318 18.23444 10.46456 1.000 92.57521 362 VAL B C 1
ATOM 4487 O O . VAL B 1 388 ? -54.31273 18.74912 11.15370 1.000 95.62887 362 VAL B O 1
ATOM 4491 N N . LEU B 1 389 ? -52.71316 18.94606 9.58412 1.000 84.15573 363 LEU B N 1
ATOM 4492 C CA . LEU B 1 389 ? -53.02088 20.35508 9.35797 1.000 84.39695 363 LEU B CA 1
ATOM 4493 C C . LEU B 1 389 ? -54.42771 20.53969 8.80673 1.000 92.30023 363 LEU B C 1
ATOM 4494 O O . LEU B 1 389 ? -55.07167 21.56018 9.07724 1.000 89.22245 363 LEU B O 1
ATOM 4499 N N . GLY B 1 390 ? -54.92125 19.56952 8.04159 1.000 98.53196 364 GLY B N 1
ATOM 4500 C CA . GLY B 1 390 ? -56.25469 19.64960 7.48145 1.000 81.87021 364 GLY B CA 1
ATOM 4501 C C . GLY B 1 390 ? -57.34787 19.38570 8.49510 1.000 85.48394 364 GLY B C 1
ATOM 4502 O O . GLY B 1 390 ? -58.34541 20.11134 8.54109 1.000 98.32480 364 GLY B O 1
ATOM 4503 N N . ARG B 1 391 ? -57.17311 18.34663 9.31669 1.000 99.15794 365 ARG B N 1
ATOM 4504 C CA . ARG B 1 391 ? -58.18376 18.02179 10.31891 1.000 103.60051 365 ARG B CA 1
ATOM 4505 C C . ARG B 1 391 ? -58.27170 19.09152 11.40076 1.000 97.44302 365 ARG B C 1
ATOM 4506 O O . ARG B 1 391 ? -59.33783 19.27844 11.99825 1.000 103.24443 365 ARG B O 1
ATOM 4508 N N . LEU B 1 392 ? -57.17270 19.80284 11.66340 1.000 84.74436 366 LEU B N 1
ATOM 4509 C CA . LEU B 1 392 ? -57.19513 20.86093 12.66715 1.000 89.17775 366 LEU B CA 1
ATOM 4510 C C . LEU B 1 392 ? -57.79757 22.14710 12.11292 1.000 87.09384 366 LEU B C 1
ATOM 4511 O O . LEU B 1 392 ? -58.62868 22.78081 12.77300 1.000 90.54505 366 LEU B O 1
ATOM 4513 N N . LEU B 1 393 ? -57.39520 22.54707 10.90487 1.000 99.53390 367 LEU B N 1
ATOM 4514 C CA . LEU B 1 393 ? -57.94717 23.75364 10.29868 1.000 106.72041 367 LEU B CA 1
ATOM 4515 C C . LEU B 1 393 ? -59.41914 23.60351 9.94032 1.000 93.56886 367 LEU B C 1
ATOM 4516 O O . LEU B 1 393 ? -60.11778 24.61468 9.81831 1.000 96.81858 367 LEU B O 1
ATOM 4521 N N . ASP B 1 394 ? -59.90477 22.37109 9.77232 1.000 117.02268 368 ASP B N 1
ATOM 4522 C CA . ASP B 1 394 ? -61.31332 22.17088 9.44767 1.000 127.15937 368 ASP B CA 1
ATOM 4523 C C . ASP B 1 394 ? -62.21218 22.52754 10.62520 1.000 128.11064 368 ASP B C 1
ATOM 4524 O O . ASP B 1 394 ? -63.31417 23.05485 10.43351 1.000 141.57625 368 ASP B O 1
ATOM 4529 N N . SER B 1 395 ? -61.76307 22.25037 11.84812 1.000 115.52305 369 SER B N 1
ATOM 4530 C CA . SER B 1 395 ? -62.54588 22.54261 13.04495 1.000 122.48493 369 SER B CA 1
ATOM 4531 C C . SER B 1 395 ? -61.91551 23.70049 13.80685 1.000 104.90744 369 SER B C 1
ATOM 4532 O O . SER B 1 395 ? -60.90349 23.50948 14.49883 1.000 107.25900 369 SER B O 1
ATOM 4535 N N . PRO B 1 396 ? -62.46160 24.91642 13.71271 1.000 110.91975 370 PRO B N 1
ATOM 4536 C CA . PRO B 1 396 ? -61.92997 26.02750 14.51968 1.000 118.96827 370 PRO B CA 1
ATOM 4537 C C . PRO B 1 396 ? -62.10844 25.83014 16.01621 1.000 124.44817 370 PRO B C 1
ATOM 4538 O O . PRO B 1 396 ? -61.51277 26.58414 16.79646 1.000 128.74237 370 PRO B O 1
ATOM 4542 N N . ARG B 1 397 ? -62.90978 24.85041 16.43788 1.000 124.99791 371 ARG B N 1
ATOM 4543 C CA . ARG B 1 397 ? -63.07691 24.56465 17.85790 1.000 113.67545 371 ARG B CA 1
ATOM 4544 C C . ARG B 1 397 ? -61.85365 23.85369 18.42613 1.000 128.21519 371 ARG B C 1
ATOM 4545 O O . ARG B 1 397 ? -61.30975 24.26552 19.45716 1.000 129.26724 371 ARG B O 1
ATOM 4553 N N . GLU B 1 398 ? -61.41002 22.78006 17.76484 1.000 124.53335 372 GLU B N 1
ATOM 4554 C CA . GLU B 1 398 ? -60.21566 22.07077 18.21337 1.000 111.86129 372 GLU B CA 1
ATOM 4555 C C . GLU B 1 398 ? -58.97895 22.95615 18.13318 1.000 107.48048 372 GLU B C 1
ATOM 4556 O O . GLU B 1 398 ? -58.02948 22.77048 18.90347 1.000 106.68316 372 GLU B O 1
ATOM 4562 N N . LEU B 1 399 ? -58.97060 23.92415 17.21458 1.000 108.62169 373 LEU B N 1
ATOM 4563 C CA . LEU B 1 399 ? -57.86028 24.86826 17.15519 1.000 118.61496 373 LEU B CA 1
ATOM 4564 C C . LEU B 1 399 ? -57.88882 25.82160 18.34329 1.000 104.00018 373 LEU B C 1
ATOM 4565 O O . LEU B 1 399 ? -56.84773 26.10043 18.94905 1.000 89.79714 373 LEU B O 1
ATOM 4567 N N . ARG B 1 400 ? -59.07272 26.32662 18.69572 1.000 97.87804 374 ARG B N 1
ATOM 4568 C CA . ARG B 1 400 ? -59.18940 27.21032 19.84797 1.000 100.23549 374 ARG B CA 1
ATOM 4569 C C . ARG B 1 400 ? -59.00832 26.46653 21.16526 1.000 127.30695 374 ARG B C 1
ATOM 4570 O O . ARG B 1 400 ? -58.66793 27.09299 22.17503 1.000 119.65065 374 ARG B O 1
ATOM 4572 N N . ARG B 1 401 ? -59.23116 25.15018 21.18056 1.000 122.42166 375 ARG B N 1
ATOM 4573 C CA . ARG B 1 401 ? -58.92976 24.36379 22.37133 1.000 108.07823 375 ARG B CA 1
ATOM 4574 C C . ARG B 1 401 ? -57.43050 24.13806 22.51503 1.000 108.82290 375 ARG B C 1
ATOM 4575 O O . ARG B 1 401 ? -56.89217 24.22140 23.62324 1.000 117.41572 375 ARG B O 1
ATOM 4583 N N . LEU B 1 402 ? -56.74418 23.84283 21.40753 1.000 120.54924 376 LEU B N 1
ATOM 4584 C CA . LEU B 1 402 ? -55.29039 23.72437 21.44687 1.000 103.16942 376 LEU B CA 1
ATOM 4585 C C . LEU B 1 402 ? -54.62217 25.08902 21.53251 1.000 101.24566 376 LEU B C 1
ATOM 4586 O O . LEU B 1 402 ? -53.50568 25.19762 22.05202 1.000 109.98740 376 LEU B O 1
ATOM 4591 N N . GLY B 1 403 ? -55.27410 26.13172 21.01319 1.000 109.52245 377 GLY B N 1
ATOM 4592 C CA . GLY B 1 403 ? -54.78688 27.48160 21.24631 1.000 109.99646 377 GLY B CA 1
ATOM 4593 C C . GLY B 1 403 ? -54.79107 27.82880 22.72064 1.000 114.18719 377 GLY B C 1
ATOM 4594 O O . GLY B 1 403 ? -53.79950 28.32402 23.26114 1.000 108.60567 377 GLY B O 1
ATOM 4595 N N . ASP B 1 404 ? -55.91053 27.56923 23.39166 1.000 134.53060 378 ASP B N 1
ATOM 4596 C CA . ASP B 1 404 ? -55.90407 27.50916 24.84153 1.000 137.32020 378 ASP B CA 1
ATOM 4597 C C . ASP B 1 404 ? -55.05082 26.32475 25.29285 1.000 135.75608 378 ASP B C 1
ATOM 4598 O O . ASP B 1 404 ? -54.62126 25.49528 24.48796 1.000 141.46658 378 ASP B O 1
ATOM 4603 N N . ASN B 1 405 ? -54.77980 26.26684 26.59723 1.000 96.69020 379 ASN B N 1
ATOM 4604 C CA . ASN B 1 405 ? -53.88835 25.26419 27.17844 1.000 118.24004 379 ASN B CA 1
ATOM 4605 C C . ASN B 1 405 ? -52.45247 25.45784 26.69782 1.000 106.15816 379 ASN B C 1
ATOM 4606 O O . ASN B 1 405 ? -51.53979 24.76278 27.15581 1.000 127.55722 379 ASN B O 1
ATOM 4611 N N . GLY B 1 406 ? -52.24401 26.39311 25.77495 1.000 102.59663 380 GLY B N 1
ATOM 4612 C CA . GLY B 1 406 ? -50.91534 26.77913 25.34747 1.000 105.95692 380 GLY B CA 1
ATOM 4613 C C . GLY B 1 406 ? -50.52822 28.09447 25.98606 1.000 103.30857 380 GLY B C 1
ATOM 4614 O O . GLY B 1 406 ? -49.37550 28.29418 26.38076 1.000 106.67369 380 GLY B O 1
ATOM 4615 N N . ARG B 1 407 ? -51.49939 29.00669 26.08542 1.000 103.26337 381 ARG B N 1
ATOM 4616 C CA . ARG B 1 407 ? -51.30086 30.21510 26.87708 1.000 114.72444 381 ARG B CA 1
ATOM 4617 C C . ARG B 1 407 ? -51.06787 29.87438 28.34166 1.000 115.38588 381 ARG B C 1
ATOM 4618 O O . ARG B 1 407 ? -50.28310 30.54589 29.02138 1.000 115.73891 381 ARG B O 1
ATOM 4626 N N . ARG B 1 408 ? -51.72914 28.82822 28.83955 1.000 128.84726 382 ARG B N 1
ATOM 4627 C CA . ARG B 1 408 ? -51.49240 28.38387 30.20772 1.000 126.73382 382 ARG B CA 1
ATOM 4628 C C . ARG B 1 408 ? -50.08917 27.81121 30.35953 1.000 124.45748 382 ARG B C 1
ATOM 4629 O O . ARG B 1 408 ? -49.36088 28.16580 31.29354 1.000 132.43579 382 ARG B O 1
ATOM 4637 N N . ARG B 1 409 ? -49.69068 26.92332 29.44338 1.000 115.55168 383 ARG B N 1
ATOM 4638 C CA . ARG B 1 409 ? -48.39184 26.26899 29.56465 1.000 111.45287 383 ARG B CA 1
ATOM 4639 C C . ARG B 1 409 ? -47.24562 27.26252 29.43562 1.000 101.85369 383 ARG B C 1
ATOM 4640 O O . ARG B 1 409 ? -46.16435 27.03589 29.98795 1.000 108.72622 383 ARG B O 1
ATOM 4648 N N . ALA B 1 410 ? -47.45748 28.36527 28.71749 1.000 117.64330 384 ALA B N 1
ATOM 4649 C CA . ALA B 1 410 ? -46.39787 29.35473 28.56233 1.000 118.21578 384 ALA B CA 1
ATOM 4650 C C . ALA B 1 410 ? -46.27872 30.24782 29.79113 1.000 117.28912 384 ALA B C 1
ATOM 4651 O O . ALA B 1 410 ? -45.16550 30.58113 30.21239 1.000 115.60602 384 ALA B O 1
ATOM 4653 N N . VAL B 1 411 ? -47.40990 30.64690 30.37575 1.000 96.20228 385 VAL B N 1
ATOM 4654 C CA . VAL B 1 411 ? -47.36755 31.47243 31.57823 1.000 113.87663 385 VAL B CA 1
ATOM 4655 C C . VAL B 1 411 ? -46.82103 30.67402 32.75575 1.000 117.40689 385 VAL B C 1
ATOM 4656 O O . VAL B 1 411 ? -46.01447 31.17892 33.54602 1.000 132.45753 385 VAL B O 1
ATOM 4660 N N . GLU B 1 412 ? -47.23556 29.41367 32.88478 1.000 117.41843 386 GLU B N 1
ATOM 4661 C CA . GLU B 1 412 ? -46.80743 28.59851 34.01623 1.000 115.79310 386 GLU B CA 1
ATOM 4662 C C . GLU B 1 412 ? -45.37089 28.11503 33.84372 1.000 123.21674 386 GLU B C 1
ATOM 4663 O O . GLU B 1 412 ? -44.50596 28.38760 34.68347 1.000 138.27330 386 GLU B O 1
ATOM 4669 N N . VAL B 1 413 ? -45.10036 27.40266 32.75248 1.000 103.77079 387 VAL B N 1
ATOM 4670 C CA . VAL B 1 413 ? -43.82665 26.70916 32.58153 1.000 98.69848 387 VAL B CA 1
ATOM 4671 C C . VAL B 1 413 ? -42.75284 27.62125 31.99880 1.000 97.33670 387 VAL B C 1
ATOM 4672 O O . VAL B 1 413 ? -41.60140 27.58744 32.43927 1.000 116.47592 387 VAL B O 1
ATOM 4676 N N . PHE B 1 414 ? -43.08568 28.44565 31.00516 1.000 104.84166 388 PHE B N 1
ATOM 4677 C CA . PHE B 1 414 ? -42.07245 29.15982 30.23735 1.000 102.78096 388 PHE B CA 1
ATOM 4678 C C . PHE B 1 414 ? -42.07904 30.66441 30.49204 1.000 106.76277 388 PHE B C 1
ATOM 4679 O O . PHE B 1 414 ? -41.76110 31.44936 29.59646 1.000 118.42759 388 PHE B O 1
ATOM 4687 N N . SER B 1 415 ? -42.42112 31.08212 31.70685 1.000 117.46604 389 SER B N 1
ATOM 4688 C CA . SER B 1 415 ? -42.24505 32.47820 32.08187 1.000 126.02135 389 SER B CA 1
ATOM 4689 C C . SER B 1 415 ? -40.75866 32.79896 32.16666 1.000 138.14801 389 SER B C 1
ATOM 4690 O O . SER B 1 415 ? -39.98306 32.02931 32.74224 1.000 147.51791 389 SER B O 1
ATOM 4693 N N . TRP B 1 416 ? -40.35494 33.93212 31.58269 1.000 153.86451 390 TRP B N 1
ATOM 4694 C CA . TRP B 1 416 ? -38.96552 34.35907 31.71995 1.000 154.93661 390 TRP B CA 1
ATOM 4695 C C . TRP B 1 416 ? -38.59500 34.57290 33.18068 1.000 159.70875 390 TRP B C 1
ATOM 4696 O O . TRP B 1 416 ? -37.43455 34.38168 33.56176 1.000 155.92972 390 TRP B O 1
ATOM 4707 N N . GLN B 1 417 ? -39.56417 34.96454 34.01105 1.000 144.18942 391 GLN B N 1
ATOM 4708 C CA . GLN B 1 417 ? -39.30636 35.08876 35.44098 1.000 137.77453 391 GLN B CA 1
ATOM 4709 C C . GLN B 1 417 ? -39.11933 33.72102 36.08565 1.000 148.07186 391 GLN B C 1
ATOM 4710 O O . GLN B 1 417 ? -38.24429 33.54654 36.94201 1.000 144.11946 391 GLN B O 1
ATOM 4712 N N . SER B 1 418 ? -39.93267 32.73853 35.68838 1.000 153.70306 392 SER B N 1
ATOM 4713 C CA . SER B 1 418 ? -39.76291 31.38541 36.20711 1.000 154.15587 392 SER B CA 1
ATOM 4714 C C . SER B 1 418 ? -38.46816 30.75622 35.71119 1.000 152.31600 392 SER B C 1
ATOM 4715 O O . SER B 1 418 ? -37.85301 29.95865 36.42841 1.000 153.40359 392 SER B O 1
ATOM 4718 N N . VAL B 1 419 ? -38.04307 31.09936 34.49413 1.000 138.17964 393 VAL B N 1
ATOM 4719 C CA . VAL B 1 419 ? -36.77274 30.60075 33.97605 1.000 133.97182 393 VAL B CA 1
ATOM 4720 C C . VAL B 1 419 ? -35.61117 31.16674 34.78384 1.000 144.16781 393 VAL B C 1
ATOM 4721 O O . VAL B 1 419 ? -34.69361 30.43826 35.17992 1.000 137.43077 393 VAL B O 1
ATOM 4725 N N . ALA B 1 420 ? -35.63608 32.47607 35.04319 1.000 156.85068 394 ALA B N 1
ATOM 4726 C CA . ALA B 1 420 ? -34.57587 33.09605 35.82921 1.000 158.42425 394 ALA B CA 1
ATOM 4727 C C . ALA B 1 420 ? -34.58769 32.61067 37.27248 1.000 160.31903 394 ALA B C 1
ATOM 4728 O O . ALA B 1 420 ? -33.52309 32.47406 37.88607 1.000 165.74287 394 ALA B O 1
ATOM 4730 N N . ALA B 1 421 ? -35.77215 32.33931 37.82788 1.000 146.80194 395 ALA B N 1
ATOM 4731 C CA . ALA B 1 421 ? -35.84571 31.83401 39.19528 1.000 137.37741 395 ALA B CA 1
ATOM 4732 C C . ALA B 1 421 ? -35.17004 30.47556 39.32705 1.000 144.34877 395 ALA B C 1
ATOM 4733 O O . ALA B 1 421 ? -34.57116 30.17756 40.36691 1.000 145.98685 395 ALA B O 1
ATOM 4735 N N . GLN B 1 422 ? -35.25055 29.64363 38.28705 1.000 151.77145 396 GLN B N 1
ATOM 4736 C CA . GLN B 1 422 ? -34.56354 28.35905 38.28356 1.000 150.73643 396 GLN B CA 1
ATOM 4737 C C . GLN B 1 422 ? -33.06259 28.49993 38.07036 1.000 147.90707 396 GLN B C 1
ATOM 4738 O O . GLN B 1 422 ? -32.30395 27.62025 38.49426 1.000 155.62034 396 GLN B O 1
ATOM 4740 N N . THR B 1 423 ? -32.61937 29.58584 37.43127 1.000 130.30167 397 THR B N 1
ATOM 4741 C CA . THR B 1 423 ? -31.19360 29.77050 37.18313 1.000 137.59048 397 THR B CA 1
ATOM 4742 C C . THR B 1 423 ? -30.44194 30.12242 38.46077 1.000 148.32671 397 THR B C 1
ATOM 4743 O O . THR B 1 423 ? -29.26993 29.75664 38.60918 1.000 151.95300 397 THR B O 1
ATOM 4747 N N . VAL B 1 424 ? -31.09570 30.81937 39.39372 1.000 150.32458 398 VAL B N 1
ATOM 4748 C CA . VAL B 1 424 ? -30.42760 31.20732 40.63235 1.000 142.54257 398 VAL B CA 1
ATOM 4749 C C . VAL B 1 424 ? -30.09826 29.98365 41.47939 1.000 139.16665 398 VAL B C 1
ATOM 4750 O O . VAL B 1 424 ? -29.14807 30.00667 42.27144 1.000 134.04946 398 VAL B O 1
ATOM 4754 N N . ALA B 1 425 ? -30.86091 28.89750 41.32522 1.000 136.76871 399 ALA B N 1
ATOM 4755 C CA . ALA B 1 425 ? -30.61421 27.69909 42.12156 1.000 140.77210 399 ALA B CA 1
ATOM 4756 C C . ALA B 1 425 ? -29.27301 27.06513 41.77368 1.000 151.23052 399 ALA B C 1
ATOM 4757 O O . ALA B 1 425 ? -28.55948 26.58362 42.66220 1.000 146.61447 399 ALA B O 1
ATOM 4759 N N . VAL B 1 426 ? -28.91389 27.05063 40.48746 1.000 153.03429 400 VAL B N 1
ATOM 4760 C CA . VAL B 1 426 ? -27.61369 26.51611 40.09667 1.000 160.63659 400 VAL B CA 1
ATOM 4761 C C . VAL B 1 426 ? -26.49682 27.42792 40.58614 1.000 163.83059 400 VAL B C 1
ATOM 4762 O O . VAL B 1 426 ? -25.39753 26.95911 40.90845 1.000 153.49304 400 VAL B O 1
ATOM 4766 N N . TYR B 1 427 ? -26.75196 28.73777 40.64804 1.000 150.09262 401 TYR B N 1
ATOM 4767 C CA . TYR B 1 427 ? -25.81129 29.64217 41.29995 1.000 143.39789 401 TYR B CA 1
ATOM 4768 C C . TYR B 1 427 ? -25.69924 29.32740 42.78566 1.000 157.08658 401 TYR B C 1
ATOM 4769 O O . TYR B 1 427 ? -24.59932 29.33932 43.35070 1.000 165.50940 401 TYR B O 1
ATOM 4778 N N . GLU B 1 428 ? -26.83204 29.04301 43.43540 1.000 153.97515 402 GLU B N 1
ATOM 4779 C CA . GLU B 1 428 ? -26.80574 28.65127 44.84024 1.000 152.14270 402 GLU B CA 1
ATOM 4780 C C . GLU B 1 428 ? -26.11263 27.31053 45.03523 1.000 157.12472 402 GLU B C 1
ATOM 4781 O O . GLU B 1 428 ? -25.47069 27.09304 46.06937 1.000 159.65912 402 GLU B O 1
ATOM 4787 N N . LYS B 1 429 ? -26.23884 26.39994 44.06562 1.000 157.01547 403 LYS B N 1
ATOM 4788 C CA . LYS B 1 429 ? -25.48739 25.15077 44.12804 1.000 163.37394 403 LYS B CA 1
ATOM 4789 C C . LYS B 1 429 ? -23.98960 25.42222 44.15424 1.000 159.40262 403 LYS B C 1
ATOM 4790 O O . LYS B 1 429 ? -23.23889 24.74961 44.87046 1.000 167.19223 403 LYS B O 1
ATOM 4792 N N . ALA B 1 430 ? -23.53958 26.40777 43.38424 1.000 173.53300 404 ALA B N 1
ATOM 4793 C CA . ALA B 1 430 ? -22.16341 26.89331 43.45747 1.000 173.60722 404 ALA B CA 1
ATOM 4794 C C . ALA B 1 430 ? -22.04071 28.02809 44.46988 1.000 177.93923 404 ALA B C 1
ATOM 4795 O O . ALA B 1 430 ? -21.44233 29.06759 44.20354 1.000 176.97086 404 ALA B O 1
ATOM 4797 N N . ILE B 1 431 ? -22.63262 27.83123 45.64436 1.000 169.05912 405 ILE B N 1
ATOM 4798 C CA . ILE B 1 431 ? -22.61210 28.83264 46.70406 1.000 161.08691 405 ILE B CA 1
ATOM 4799 C C . ILE B 1 431 ? -23.02591 28.19864 48.02551 1.000 168.52089 405 ILE B C 1
ATOM 4800 O O . ILE B 1 431 ? -24.18417 28.29385 48.43243 1.000 171.38892 405 ILE B O 1
#

Sequence (683 aa):
QGAMRIALLSYRSKTHCGGQGVYVRHLSRELAELGHDVEVFSGQPYPEGLDPRVRLTKVPSLDLYREPDPKTSIDLEELLTTWTFPEPKTFSLRAARVLAGRRGDFDVVHDNQCLGTGLLQIAKMGFPLVATVHHPITRDREVERWYGFVEMQKRVARQIPELLTVSSASASDILTDFAVSPEQLHVVPLGVDTKLFQPREGRVRNRIIAIALKGVSHLLHAVARLRVERDVELQLVTKLGPTEKLIAELGISDIVHTSSGLSDEELAALLASAEVACIPSLYEGFSLPAVEAMASGTPIVASRAGALPEVVGPDGECARLVTPADVDELTAVLGRLLDSPRELRRLGDNGRRRAVEVFSWQSVAAQTVAVYEKAIARVAMRIALLSYRSKTHCGGGVYVRHLSRELAELGHDVEVFSEGLDPFPEPKTFSLRAARHDNQGFPLVTVHHPITRDREVARQIPELLTVSSASASDILTDFAVSPEQLHVVPLGVDTKLFQPREGRVRNRIIAIASAPLKGVSHLLHAVARLRVERDVELQLVTKLEPNGPTEKLIAELGISDIVHTSSGLSDEELAALLASAEVACIPSLYEGFSLPAVEAMASGTPIVASRAGALPEVVGPDGECARLVTPADVDELTAVLGRLLDSPRELRRLGDNGRRRAVEVFSWQSVAAQTVAVYEKAI

Solvent-accessible surface area: 30786 Å² total; per-residue (Å²): 246,58,52,24,97,0,2,0,6,0,36,39,0,31,44,161,60,26,17,41,4,18,7,0,50,16,0,0,63,14,0,11,112,84,41,28,84,5,32,0,15,0,2,38,45,62,25,69,48,31,27,134,125,10,54,60,42,125,10,94,28,66,42,51,104,36,107,128,93,133,140,105,116,90,114,48,168,12,21,79,69,58,221,151,54,26,19,1,76,6,7,0,74,40,7,11,74,57,12,43,69,79,145,60,79,22,37,0,3,0,0,2,37,0,0,0,51,2,0,57,42,1,45,89,39,54,6,18,8,0,0,2,1,20,79,4,22,39,61,63,85,154,79,128,89,184,88,43,33,7,82,26,6,24,54,1,0,45,112,1,56,2,0,3,0,4,0,34,22,1,0,8,68,0,1,63,63,5,58,1,56,2,86,15,0,26,41,14,19,3,2,3,39,19,156,40,5,62,60,112,114,44,83,68,72,33,34,0,0,5,28,79,135,63,11,22,40,51,0,0,70,0,0,28,58,12,82,138,84,64,116,1,32,0,20,2,15,25,165,86,118,72,127,34,52,39,25,74,148,56,46,1,75,86,20,10,77,73,33,57,74,55,48,43,100,94,19,0,46,27,0,1,20,0,32,0,3,1,3,14,30,26,70,95,3,17,1,24,23,0,0,29,0,0,0,0,5,2,2,0,0,0,2,125,20,53,1,0,48,66,3,0,0,88,70,15,64,1,0,81,15,1,60,59,76,59,45,113,56,5,21,47,23,0,5,150,6,14,61,34,114,82,38,24,57,106,0,4,98,43,2,51,136,53,0,60,104,54,6,12,5,77,35,1,0,51,64,0,16,46,5,0,94,95,1,66,88,141,99,150,75,87,25,52,23,67,3,41,78,19,58,84,147,47,35,31,6,52,31,8,38,26,29,22,41,32,33,43,89,73,69,39,106,51,42,35,140,70,132,74,83,98,170,124,112,58,82,70,96,42,77,90,84,61,101,157,33,75,20,76,138,83,103,49,10,12,15,28,116,13,87,97,100,98,109,148,141,41,16,170,30,93,6,1,10,1,10,0,6,4,3,0,4,47,0,5,96,67,74,92,10,52,11,50,33,0,45,45,19,32,14,2,5,56,32,74,69,16,96,50,75,116,56,93,61,107,23,37,0,0,2,29,15,73,44,149,61,20,0,1,40,38,0,0,62,0,0,21,121,18,88,124,171,37,119,2,37,0,24,6,19,5,74,37,60,114,115,12,113,34,69,49,34,17,70,132,50,39,0,74,90,19,13,79,68,22,74,79,38,57,58,110,86,23,7,68,25,0,6,20,0,23,4,5,2,5,5,1,63,98,48,18,26,1,30,21,0,0,28,0,1,0,0,4,2,6,0,4,0,3,103,22,21,0,0,43,56,1,2,6,100,76,27,54,1,1,87,16,4,58,37,54,53,23,96,49,6,21,65,35,0,18,72,16,10,116,43,74,209,44,14,56,109,6,3,90,32,2,61,136,48,0,66,125,67,6,18,33,68,52,10,10,69,47,31,62,58,7,33,110,72,14,105

Nearest PDB structures (foldseek):
  7qsg-assembly1_A  TM=1.003E+00  e=4.007E-76  Mycolicibacterium hassiacum
  7qsg-assembly2_B  TM=9.516E-01  e=8.457E-43  Mycolicibacterium hassiacum
  7vfk-assembly1_B  TM=8.135E-01  e=5.492E-14  Staphylococcus aureus subsp. aureus USA300
  7vfk-assembly1_A  TM=7.710E-01  e=3.496E-14  Staphylococcus aureus subsp. aureus USA300
  7ec6-assembly1_A  TM=7.999E-01  e=3.161E-13  Staphylococcus aureus subsp. aureus USA300

Organism: Mycolicibacterium hassiacum (strain DSM 44199 / CIP 105218 / JCM 12690 / 3849) (NCBI:txid1122247)